Protein AF-A0AAD1YRF1-F1 (afdb_monomer)

Organism: NCBI:txid56036

Structure (mmCIF, N/CA/C/O backbone):
data_AF-A0AAD1YRF1-F1
#
_entry.id   AF-A0AAD1YRF1-F1
#
loop_
_atom_site.group_PDB
_atom_site.id
_atom_site.type_symbol
_atom_site.label_atom_id
_atom_site.label_alt_id
_atom_site.label_comp_id
_atom_site.label_asym_id
_atom_site.label_entity_id
_atom_site.label_seq_id
_atom_site.pdbx_PDB_ins_code
_atom_site.Cartn_x
_atom_site.Cartn_y
_atom_site.Cartn_z
_atom_site.occupancy
_atom_site.B_iso_or_equiv
_atom_site.auth_seq_id
_atom_site.auth_comp_id
_atom_site.auth_asym_id
_atom_site.auth_atom_id
_atom_site.pdbx_PDB_model_num
ATOM 1 N N . MET A 1 1 ? 17.193 27.572 24.859 1.00 41.47 1 MET A N 1
ATOM 2 C CA . MET A 1 1 ? 18.401 26.771 24.568 1.00 41.47 1 MET A CA 1
ATOM 3 C C . MET A 1 1 ? 19.151 27.474 23.463 1.00 41.47 1 MET A C 1
ATOM 5 O O . MET A 1 1 ? 18.482 27.899 22.531 1.00 41.47 1 MET A O 1
ATOM 9 N N . ASP A 1 2 ? 20.472 27.615 23.571 1.00 27.80 2 ASP A N 1
ATOM 10 C CA . ASP A 1 2 ? 21.280 28.217 22.507 1.00 27.80 2 ASP A CA 1
ATOM 11 C C . ASP A 1 2 ? 21.144 27.395 21.212 1.00 27.80 2 ASP A C 1
ATOM 13 O O . ASP A 1 2 ? 21.618 26.253 21.165 1.00 27.80 2 ASP A O 1
ATOM 17 N N . PRO A 1 3 ? 20.508 27.945 20.157 1.00 39.34 3 PRO A N 1
ATOM 18 C CA . PRO A 1 3 ? 20.269 27.246 18.889 1.00 39.34 3 PRO A CA 1
ATOM 19 C C . PRO A 1 3 ? 21.557 26.945 18.107 1.00 39.34 3 PRO A C 1
ATOM 21 O O . PRO A 1 3 ? 21.515 26.336 17.047 1.00 39.34 3 PRO A O 1
ATOM 24 N N . SER A 1 4 ? 22.711 27.403 18.595 1.00 39.03 4 SER A N 1
ATOM 25 C CA . SER A 1 4 ? 23.999 27.311 17.909 1.00 39.03 4 SER A CA 1
ATOM 26 C C . SER A 1 4 ? 24.693 25.956 18.075 1.00 39.03 4 SER A C 1
ATOM 28 O O . SER A 1 4 ? 25.555 25.620 17.266 1.00 39.03 4 SER A O 1
ATOM 30 N N . SER A 1 5 ? 24.323 25.156 19.086 1.00 44.59 5 SER A N 1
ATOM 31 C CA . SER A 1 5 ? 24.995 23.876 19.376 1.00 44.59 5 SER A CA 1
ATOM 32 C C . SER A 1 5 ? 24.431 22.670 18.614 1.00 44.59 5 SER A C 1
ATOM 34 O O . SER A 1 5 ? 25.155 21.694 18.438 1.00 44.59 5 SER A O 1
ATOM 36 N N . THR A 1 6 ? 23.193 22.732 18.107 1.00 53.62 6 THR A N 1
ATOM 37 C CA . THR A 1 6 ? 22.538 21.651 17.336 1.00 53.62 6 THR A CA 1
ATOM 38 C C . THR A 1 6 ? 22.874 21.670 15.845 1.00 53.62 6 THR A C 1
ATOM 40 O O . THR A 1 6 ? 22.499 20.757 15.117 1.00 53.62 6 THR A O 1
ATOM 43 N N . ASN A 1 7 ? 23.640 22.662 15.386 1.00 61.41 7 ASN A N 1
ATOM 44 C CA . ASN A 1 7 ? 24.005 22.826 13.975 1.00 61.41 7 ASN A CA 1
ATOM 45 C C . ASN A 1 7 ? 25.086 21.840 13.498 1.00 61.41 7 ASN A C 1
ATOM 47 O O . ASN A 1 7 ? 25.457 21.852 12.327 1.00 61.41 7 ASN A O 1
ATOM 51 N N . SER A 1 8 ? 25.601 20.994 14.393 1.00 77.12 8 SER A N 1
ATOM 52 C CA . SER A 1 8 ? 26.589 19.960 14.087 1.00 77.12 8 SER A CA 1
ATOM 53 C C . SER A 1 8 ? 26.029 18.569 14.372 1.00 77.12 8 SER A C 1
ATOM 55 O O . SER A 1 8 ? 25.220 18.385 15.282 1.00 77.12 8 SER A O 1
ATOM 57 N N . VAL A 1 9 ? 26.518 17.567 13.640 1.00 80.25 9 VAL A N 1
ATOM 58 C CA . VAL A 1 9 ? 26.172 16.150 13.846 1.00 80.25 9 VAL A CA 1
ATOM 59 C C . VAL A 1 9 ? 26.407 15.711 15.302 1.00 80.25 9 VAL A C 1
ATOM 61 O O . VAL A 1 9 ? 25.550 15.071 15.906 1.00 80.25 9 VAL A O 1
ATOM 64 N N . THR A 1 10 ? 27.518 16.127 15.917 1.00 80.44 10 THR A N 1
ATOM 65 C CA . THR A 1 10 ? 27.818 15.857 17.336 1.00 80.44 10 THR A CA 1
ATOM 66 C C . THR A 1 10 ? 26.820 16.529 18.283 1.00 80.44 10 THR A C 1
ATOM 68 O O . THR A 1 10 ? 26.402 15.939 19.279 1.00 80.44 10 THR A O 1
ATOM 71 N N . GLY A 1 11 ? 26.408 17.757 17.963 1.00 82.44 11 GLY A N 1
ATOM 72 C CA . GLY A 1 11 ? 25.365 18.477 18.686 1.00 82.44 11 GLY A CA 1
ATOM 73 C C . GLY A 1 11 ? 24.018 17.763 18.657 1.00 82.44 11 GLY A C 1
ATOM 74 O O . GLY A 1 11 ? 23.348 17.671 19.685 1.00 82.44 11 GLY A O 1
ATOM 75 N N . PHE A 1 12 ? 23.664 17.197 17.504 1.00 85.38 12 PHE A N 1
ATOM 76 C CA . PHE A 1 12 ? 22.445 16.417 17.338 1.00 85.38 12 PHE A CA 1
ATOM 77 C C . PHE A 1 12 ? 22.458 15.127 18.171 1.00 85.38 12 PHE A C 1
ATOM 79 O O . PHE A 1 12 ? 21.488 14.847 18.869 1.00 85.38 12 PHE A O 1
ATOM 86 N N . TYR A 1 13 ? 23.568 14.378 18.198 1.00 84.31 13 TYR A N 1
ATOM 87 C CA . TYR A 1 13 ? 23.673 13.201 19.074 1.00 84.31 13 TYR A CA 1
ATOM 88 C C . TYR A 1 13 ? 23.524 13.562 20.556 1.00 84.31 13 TYR A C 1
ATOM 90 O O . TYR A 1 13 ? 22.795 12.888 21.278 1.00 84.31 13 TYR A O 1
ATOM 98 N N . ASN A 1 14 ? 24.141 14.658 21.009 1.00 85.94 14 ASN A N 1
ATOM 99 C CA . ASN A 1 14 ? 23.973 15.134 22.386 1.00 85.94 14 ASN A CA 1
ATOM 100 C C . ASN A 1 14 ? 22.525 15.546 22.690 1.00 85.94 14 ASN A C 1
ATOM 102 O O . ASN A 1 14 ? 22.053 15.361 23.813 1.00 85.94 14 ASN A O 1
ATOM 106 N N . PHE A 1 15 ? 21.824 16.111 21.706 1.00 87.69 15 PHE A N 1
ATOM 107 C CA . PHE A 1 15 ? 20.409 16.441 21.816 1.00 87.69 15 PHE A CA 1
ATOM 108 C C . PHE A 1 15 ? 19.539 15.182 21.965 1.00 87.69 15 PHE A C 1
ATOM 110 O O . PHE A 1 15 ? 18.705 15.142 22.871 1.00 87.69 15 PHE A O 1
ATOM 117 N N . LEU A 1 16 ? 19.799 14.131 21.175 1.00 86.88 16 LEU A N 1
ATOM 118 C CA . LEU A 1 16 ? 19.142 12.829 21.342 1.00 86.88 16 LEU A CA 1
ATOM 119 C C . LEU A 1 16 ? 19.385 12.246 22.741 1.00 86.88 16 LEU A C 1
ATOM 121 O O . LEU A 1 16 ? 18.430 11.858 23.412 1.00 86.88 16 LEU A O 1
ATOM 125 N N . THR A 1 17 ? 20.639 12.236 23.213 1.00 87.25 17 THR A N 1
ATOM 126 C CA . THR A 1 17 ? 20.993 11.726 24.550 1.00 87.25 17 THR A CA 1
ATOM 127 C C . THR A 1 17 ? 20.213 12.439 25.649 1.00 87.25 17 THR A C 1
ATOM 129 O O . THR A 1 17 ? 19.569 11.783 26.464 1.00 87.25 17 THR A O 1
ATOM 132 N N . ARG A 1 18 ? 20.218 13.781 25.649 1.00 88.81 18 ARG A N 1
ATOM 133 C CA . ARG A 1 18 ? 19.513 14.582 26.663 1.00 88.81 18 ARG A CA 1
ATOM 134 C C . ARG A 1 18 ? 18.013 14.333 26.642 1.00 88.81 18 ARG A C 1
ATOM 136 O O . ARG A 1 18 ? 17.409 14.192 27.696 1.00 88.81 18 ARG A O 1
ATOM 143 N N . GLY A 1 19 ? 17.426 14.251 25.450 1.00 88.31 19 GLY A N 1
ATOM 144 C CA . GLY A 1 19 ? 16.005 13.970 25.299 1.00 88.31 19 GLY A CA 1
ATOM 145 C C . GLY A 1 19 ? 15.598 12.624 25.905 1.00 88.31 19 GLY A C 1
ATOM 146 O O . GLY A 1 19 ? 14.580 12.534 26.589 1.00 88.31 19 GLY A O 1
ATOM 147 N N . ILE A 1 20 ? 16.424 11.593 25.709 1.00 88.38 20 ILE A N 1
ATOM 148 C CA . ILE A 1 20 ? 16.196 10.263 26.286 1.00 88.38 20 ILE A CA 1
ATOM 149 C C . ILE A 1 20 ? 16.431 10.256 27.799 1.00 88.38 20 ILE A C 1
ATOM 151 O O . ILE A 1 20 ? 15.615 9.691 28.524 1.00 88.38 20 ILE A O 1
ATOM 155 N N . ASP A 1 21 ? 17.488 10.905 28.292 1.00 87.88 21 ASP A N 1
ATOM 156 C CA . ASP A 1 21 ? 17.754 11.017 29.734 1.00 87.88 21 ASP A CA 1
ATOM 157 C C . ASP A 1 21 ? 16.625 11.772 30.468 1.00 87.88 21 ASP A C 1
ATOM 159 O O . ASP A 1 21 ? 16.236 11.403 31.580 1.00 87.88 21 ASP A O 1
ATOM 163 N N . ASP A 1 22 ? 16.059 12.813 29.848 1.00 88.44 22 ASP A N 1
ATOM 164 C CA . ASP A 1 22 ? 14.906 13.545 30.382 1.00 88.44 22 ASP A CA 1
ATOM 165 C C . ASP A 1 22 ? 13.653 12.659 30.429 1.00 88.44 22 ASP A C 1
ATOM 167 O O . ASP A 1 22 ? 12.905 12.689 31.410 1.00 88.44 22 ASP A O 1
ATOM 171 N N . LEU A 1 23 ? 13.432 11.837 29.399 1.00 88.75 23 LEU A N 1
ATOM 172 C CA . LEU A 1 23 ? 12.333 10.873 29.369 1.00 88.75 23 LEU A CA 1
ATOM 173 C C . LEU A 1 23 ? 12.507 9.779 30.437 1.00 88.75 23 LEU A C 1
ATOM 175 O O . LEU A 1 23 ? 11.538 9.433 31.110 1.00 88.75 23 LEU A O 1
ATOM 179 N N . GLU A 1 24 ? 13.732 9.287 30.653 1.00 84.56 24 GLU A N 1
ATOM 180 C CA . GLU A 1 24 ? 14.069 8.351 31.737 1.00 84.56 24 GLU A CA 1
ATOM 181 C C . GLU A 1 24 ? 13.795 8.971 33.118 1.00 84.56 24 GLU A C 1
ATOM 183 O O . GLU A 1 24 ? 13.245 8.315 34.002 1.00 84.56 24 GLU A O 1
ATOM 188 N N . ARG A 1 25 ? 14.113 10.256 33.319 1.00 86.25 25 ARG A N 1
ATOM 189 C CA . ARG A 1 25 ? 13.818 10.951 34.583 1.00 86.25 25 ARG A CA 1
ATOM 190 C C . ARG A 1 25 ? 12.317 11.069 34.839 1.00 86.25 25 ARG A C 1
ATOM 192 O O . ARG A 1 25 ? 11.877 10.884 35.969 1.00 86.25 25 ARG A O 1
ATOM 199 N N . ILE A 1 26 ? 11.541 11.356 33.797 1.00 84.81 26 ILE A N 1
ATOM 200 C CA . ILE A 1 26 ? 10.078 11.467 33.882 1.00 84.81 26 ILE A CA 1
ATOM 201 C C . ILE A 1 26 ? 9.438 10.097 34.123 1.00 84.81 26 ILE A C 1
ATOM 203 O O . ILE A 1 26 ? 8.457 9.997 34.856 1.00 84.81 26 ILE A O 1
ATOM 207 N N . PHE A 1 27 ? 10.019 9.035 33.563 1.00 82.12 27 PHE A N 1
ATOM 208 C CA . PHE A 1 27 ? 9.627 7.661 33.865 1.00 82.12 27 PHE A CA 1
ATOM 209 C C . PHE A 1 27 ? 9.783 7.333 35.356 1.00 82.12 27 PHE A C 1
ATOM 211 O O . PHE A 1 27 ? 8.936 6.657 35.921 1.00 82.12 27 PHE A O 1
ATOM 218 N N . LEU A 1 28 ? 10.834 7.841 36.010 1.00 78.94 28 LEU A N 1
ATOM 219 C CA . LEU A 1 28 ? 11.062 7.637 37.445 1.00 78.94 28 LEU A CA 1
ATOM 220 C C . LEU A 1 28 ? 10.126 8.458 38.341 1.00 78.94 28 LEU A C 1
ATOM 222 O O . LEU A 1 28 ? 9.893 8.074 39.484 1.00 78.94 28 LEU A O 1
ATOM 226 N N . SER A 1 29 ? 9.633 9.601 37.859 1.00 81.25 29 SER A N 1
ATOM 227 C CA . SER A 1 29 ? 8.776 10.492 38.648 1.00 81.25 29 SER A CA 1
ATOM 228 C C . SER A 1 29 ? 7.281 10.201 38.508 1.00 81.25 29 SER A C 1
ATOM 230 O O . SER A 1 29 ? 6.501 10.695 39.317 1.00 81.25 29 SER A O 1
ATOM 232 N N . ASN A 1 30 ? 6.877 9.445 37.484 1.00 82.44 30 ASN A N 1
ATOM 233 C CA . ASN A 1 30 ? 5.479 9.206 37.136 1.00 82.44 30 ASN A CA 1
ATOM 234 C C . ASN A 1 30 ? 5.134 7.713 37.157 1.00 82.44 30 ASN A C 1
ATOM 236 O O . ASN A 1 30 ? 6.002 6.851 37.070 1.00 82.44 30 ASN A O 1
ATOM 240 N N . ASN A 1 31 ? 3.836 7.403 37.203 1.00 84.38 31 ASN A N 1
ATOM 241 C CA . ASN A 1 31 ? 3.366 6.026 37.070 1.00 84.38 31 ASN A CA 1
ATOM 242 C C . ASN A 1 31 ? 3.738 5.439 35.699 1.00 84.38 31 ASN A C 1
ATOM 244 O O . ASN A 1 31 ? 3.669 6.125 34.673 1.00 84.38 31 ASN A O 1
ATOM 248 N N . PHE A 1 32 ? 4.087 4.150 35.687 1.00 84.19 32 PHE A N 1
ATOM 249 C CA . PHE A 1 32 ? 4.458 3.416 34.478 1.00 84.19 32 PHE A CA 1
ATOM 250 C C . PHE A 1 32 ? 3.389 3.544 33.380 1.00 84.19 32 PHE A C 1
ATOM 252 O O . PHE A 1 32 ? 2.238 3.157 33.592 1.00 84.19 32 PHE A O 1
ATOM 259 N N . MET A 1 33 ? 3.787 4.039 32.200 1.00 86.31 33 MET A N 1
ATOM 260 C CA . MET A 1 33 ? 2.916 4.262 31.032 1.00 86.31 33 MET A CA 1
ATOM 261 C C . MET A 1 33 ? 1.714 5.185 31.312 1.00 86.31 33 MET A C 1
ATOM 263 O O . MET A 1 33 ? 0.617 4.948 30.807 1.00 86.31 33 MET A O 1
ATOM 267 N N . SER A 1 34 ? 1.903 6.229 32.124 1.00 91.12 34 SER A N 1
ATOM 268 C CA . SER A 1 34 ? 0.894 7.281 32.305 1.00 91.12 34 SER A CA 1
ATOM 269 C C . SER A 1 34 ? 0.701 8.134 31.051 1.00 91.12 34 SER A C 1
ATOM 271 O O . SER A 1 34 ? 1.613 8.280 30.231 1.00 91.12 34 SER A O 1
ATOM 273 N N . ILE A 1 35 ? -0.462 8.778 30.935 1.00 91.38 35 ILE A N 1
ATOM 274 C CA . ILE A 1 35 ? -0.762 9.742 29.864 1.00 91.38 35 ILE A CA 1
ATOM 275 C C . ILE A 1 35 ? 0.320 10.825 29.789 1.00 91.38 35 ILE A C 1
ATOM 277 O O . ILE A 1 35 ? 0.782 11.157 28.700 1.00 91.38 35 ILE A O 1
ATOM 281 N N . GLN A 1 36 ? 0.778 11.337 30.935 1.00 91.00 36 GLN A N 1
ATOM 282 C CA . GLN A 1 36 ? 1.823 12.363 30.990 1.00 91.00 36 GLN A CA 1
ATOM 283 C C . GLN A 1 36 ? 3.155 11.861 30.412 1.00 91.00 36 GLN A C 1
ATOM 285 O O . GLN A 1 36 ? 3.844 12.593 29.698 1.00 91.00 36 GLN A O 1
ATOM 290 N N . PHE A 1 37 ? 3.524 10.61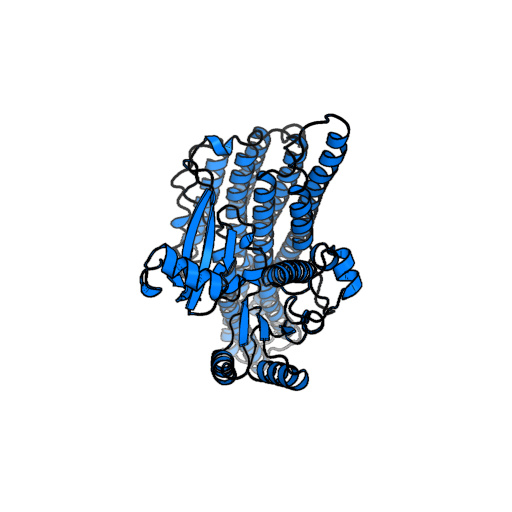3 30.709 1.00 91.75 37 PHE A N 1
ATOM 291 C CA . PHE A 1 37 ? 4.728 9.997 30.160 1.00 91.75 37 PHE A CA 1
ATOM 292 C C . PHE A 1 37 ? 4.615 9.794 28.642 1.00 91.75 37 PHE A C 1
ATOM 294 O O . PHE A 1 37 ? 5.540 10.146 27.910 1.00 91.75 37 PHE A O 1
ATOM 301 N N . LEU A 1 38 ? 3.474 9.297 28.154 1.00 93.12 38 LEU A N 1
ATOM 302 C CA . LEU A 1 38 ? 3.245 9.072 26.722 1.00 93.12 38 LEU A CA 1
ATOM 303 C C . LEU A 1 38 ? 3.173 10.382 25.924 1.00 93.12 38 LEU A C 1
ATOM 305 O O . LEU A 1 38 ? 3.770 10.471 24.855 1.00 93.12 38 LEU A O 1
ATOM 309 N N . GLN A 1 39 ? 2.544 11.429 26.463 1.00 93.44 39 GLN A N 1
ATOM 310 C CA . GLN A 1 39 ? 2.554 12.771 25.864 1.00 93.44 39 GLN A CA 1
ATOM 311 C C . GLN A 1 39 ? 3.975 13.327 25.753 1.00 93.44 39 GLN A C 1
ATOM 313 O O . GLN A 1 39 ? 4.348 13.920 24.741 1.00 93.44 39 GLN A O 1
ATOM 318 N N . ARG A 1 40 ? 4.811 13.118 26.779 1.00 93.06 40 ARG A N 1
ATOM 319 C CA . ARG A 1 40 ? 6.213 13.539 26.716 1.00 93.06 40 ARG A CA 1
ATOM 320 C C . ARG A 1 40 ? 7.005 12.737 25.688 1.00 93.06 40 ARG A C 1
ATOM 322 O O . ARG A 1 40 ? 7.837 13.319 25.000 1.00 93.06 40 ARG A O 1
ATOM 329 N N . ASN A 1 41 ? 6.750 11.435 25.590 1.00 92.94 41 ASN A N 1
ATOM 330 C CA . ASN A 1 41 ? 7.361 10.563 24.592 1.00 92.94 41 ASN A CA 1
ATOM 331 C C . ASN A 1 41 ? 7.034 11.038 23.164 1.00 92.94 41 ASN A C 1
ATOM 333 O O . ASN A 1 41 ? 7.946 11.218 22.359 1.00 92.94 41 ASN A O 1
ATOM 337 N N . LEU A 1 42 ? 5.763 11.345 22.887 1.00 93.19 42 LEU A N 1
ATOM 338 C CA . LEU A 1 42 ? 5.326 11.865 21.592 1.00 93.19 42 LEU A CA 1
ATOM 339 C C . LEU A 1 42 ? 5.906 13.257 21.299 1.00 93.19 42 LEU A C 1
ATOM 341 O O . LEU A 1 42 ? 6.457 13.479 20.227 1.00 93.19 42 LEU A O 1
ATOM 345 N N . SER A 1 43 ? 5.898 14.164 22.280 1.00 93.56 43 SER A N 1
ATOM 346 C CA . SER A 1 43 ? 6.547 15.477 22.154 1.00 93.56 43 SER A CA 1
ATOM 347 C C . SER A 1 43 ? 8.044 15.363 21.841 1.00 93.56 43 SER A C 1
ATOM 349 O O . SER A 1 43 ? 8.591 16.180 21.097 1.00 93.56 43 SER A O 1
ATOM 351 N N . LEU A 1 44 ? 8.715 14.343 22.383 1.00 93.00 44 LEU A N 1
ATOM 352 C CA . LEU A 1 44 ? 10.118 14.079 22.093 1.00 93.00 44 LEU A CA 1
ATOM 353 C C . LEU A 1 44 ? 10.316 13.587 20.652 1.00 93.00 44 LEU A C 1
ATOM 355 O O . LEU A 1 44 ? 11.232 14.059 19.981 1.00 93.00 44 LEU A O 1
ATOM 359 N N . LEU A 1 45 ? 9.437 12.706 20.166 1.00 92.56 45 LEU A N 1
ATOM 360 C CA . LEU A 1 45 ? 9.427 12.230 18.780 1.00 92.56 45 LEU A CA 1
ATOM 361 C C . LEU A 1 45 ? 9.279 13.399 17.787 1.00 92.56 45 LEU A C 1
ATOM 363 O O . LEU A 1 45 ? 10.105 13.542 16.882 1.00 92.56 45 LEU A O 1
ATOM 367 N N . SER A 1 46 ? 8.302 14.282 18.018 1.00 92.12 46 SER A N 1
ATOM 368 C CA . SER A 1 46 ? 8.103 15.539 17.280 1.00 92.12 46 SER A CA 1
ATOM 369 C C . SER A 1 46 ? 9.348 16.426 17.305 1.00 92.12 46 SER A C 1
ATOM 371 O O . SER A 1 46 ? 9.857 16.869 16.274 1.00 92.12 46 SER A O 1
ATOM 373 N N . SER A 1 47 ? 9.920 16.637 18.494 1.00 92.56 47 SER A N 1
ATOM 374 C CA . SER A 1 47 ? 11.107 17.477 18.667 1.00 92.56 47 SER A CA 1
ATOM 375 C C . SER A 1 47 ? 12.327 16.941 17.909 1.00 92.56 47 SER A C 1
ATOM 377 O O . SER A 1 47 ? 13.045 17.709 17.262 1.00 92.56 47 SER A O 1
ATOM 379 N N . PHE A 1 48 ? 12.543 15.625 17.941 1.00 91.25 48 PHE A N 1
ATOM 380 C CA . PHE A 1 48 ? 13.615 14.959 17.207 1.00 91.25 48 PHE A CA 1
ATOM 381 C C . PHE A 1 48 ? 13.418 15.056 15.693 1.00 91.25 48 PHE A C 1
ATOM 383 O O . PHE A 1 48 ? 14.374 15.367 14.979 1.00 91.25 48 PHE A O 1
ATOM 390 N N . HIS A 1 49 ? 12.191 14.864 15.200 1.00 91.00 49 HIS A N 1
ATOM 391 C CA . HIS A 1 49 ? 11.877 15.030 13.781 1.00 91.00 49 HIS A CA 1
ATOM 392 C C . HIS A 1 49 ? 12.124 16.468 13.304 1.00 91.00 49 HIS A C 1
ATOM 394 O O . HIS A 1 49 ? 12.835 16.688 12.321 1.00 91.00 49 HIS A O 1
ATOM 400 N N . ASN A 1 50 ? 11.623 17.459 14.042 1.00 89.56 50 ASN A N 1
ATOM 401 C CA . ASN A 1 50 ? 11.829 18.870 13.726 1.00 89.56 50 ASN A CA 1
ATOM 402 C C . ASN A 1 50 ? 13.318 19.239 13.693 1.00 89.56 50 ASN A C 1
ATOM 404 O O . ASN A 1 50 ? 13.788 19.835 12.723 1.00 89.56 50 ASN A O 1
ATOM 408 N N . GLN A 1 51 ? 14.096 18.842 14.704 1.00 88.81 51 GLN A N 1
ATOM 409 C CA . GLN A 1 51 ? 15.535 19.122 14.725 1.00 88.81 51 GLN A CA 1
ATOM 410 C C . GLN A 1 51 ? 16.297 18.401 13.609 1.00 88.81 51 GLN A C 1
ATOM 412 O O . GLN A 1 51 ? 17.273 18.946 13.097 1.00 88.81 51 GLN A O 1
ATOM 417 N N . LEU A 1 52 ? 15.846 17.218 13.179 1.00 88.31 52 LEU A N 1
ATOM 418 C CA . LEU A 1 52 ? 16.435 16.528 12.033 1.00 88.31 52 LEU A CA 1
ATOM 419 C C . LEU A 1 52 ? 16.263 17.352 10.749 1.00 88.31 52 LEU A C 1
ATOM 421 O O . LEU A 1 52 ? 17.225 17.524 10.002 1.00 88.31 52 LEU A O 1
ATOM 425 N N . THR A 1 53 ? 15.071 17.913 10.516 1.00 85.88 53 THR A N 1
ATOM 426 C CA . THR A 1 53 ? 14.822 18.763 9.337 1.00 85.88 53 THR A CA 1
ATOM 427 C C . THR A 1 53 ? 15.656 20.050 9.358 1.00 85.88 53 THR A C 1
ATOM 429 O O . THR A 1 53 ? 16.180 20.457 8.320 1.00 85.88 53 THR A O 1
ATOM 432 N N . LEU A 1 54 ? 15.866 20.648 10.538 1.00 85.25 54 LEU A N 1
ATOM 433 C CA . LEU A 1 54 ? 16.747 21.810 10.716 1.00 85.25 54 LEU A CA 1
ATOM 434 C C . LEU A 1 54 ? 18.224 21.459 10.483 1.00 85.25 54 LEU A C 1
ATOM 436 O O . LEU A 1 54 ? 18.952 22.221 9.847 1.00 85.25 54 LEU A O 1
ATOM 440 N N . LEU A 1 55 ? 18.677 20.289 10.943 1.00 84.88 55 LEU A N 1
ATOM 441 C CA . LEU A 1 55 ? 20.051 19.833 10.728 1.00 84.88 55 LEU A CA 1
ATOM 442 C C . LEU A 1 55 ? 20.368 19.684 9.231 1.00 84.88 55 LEU A C 1
ATOM 444 O O . LEU A 1 55 ? 21.446 20.084 8.790 1.00 84.88 55 LEU A O 1
ATOM 448 N N . VAL A 1 56 ? 19.426 19.167 8.435 1.00 83.12 56 VAL A N 1
ATOM 449 C CA . VAL A 1 56 ? 19.591 19.032 6.976 1.00 83.12 56 VAL A CA 1
ATOM 450 C C . VAL A 1 56 ? 19.829 20.385 6.301 1.00 83.12 56 VAL A C 1
ATOM 452 O O . VAL A 1 56 ? 20.683 20.488 5.416 1.00 83.12 56 VAL A O 1
ATOM 455 N N . GLN A 1 57 ? 19.127 21.436 6.735 1.00 78.50 57 GLN A N 1
ATOM 456 C CA . GLN A 1 57 ? 19.305 22.792 6.201 1.00 78.50 57 GLN A CA 1
ATOM 457 C C . GLN A 1 57 ? 20.738 23.303 6.419 1.00 78.50 57 GLN A C 1
ATOM 459 O O . GLN A 1 57 ? 21.344 23.885 5.511 1.00 78.50 57 GLN A O 1
ATOM 464 N N . ASN A 1 58 ? 21.300 23.010 7.593 1.00 78.38 58 ASN A N 1
ATOM 465 C CA . ASN A 1 58 ? 22.622 23.468 8.017 1.00 78.38 58 ASN A CA 1
ATOM 466 C C . ASN A 1 58 ? 23.780 22.668 7.403 1.00 78.38 58 ASN A C 1
ATOM 468 O O . ASN A 1 58 ? 24.824 23.241 7.108 1.00 78.38 58 ASN A O 1
ATOM 472 N N . LEU A 1 59 ? 23.610 21.360 7.173 1.00 76.56 59 LEU A N 1
ATOM 473 C CA . LEU A 1 59 ? 24.671 20.495 6.630 1.00 76.56 59 LEU A CA 1
ATOM 474 C C . LEU A 1 59 ? 24.893 20.645 5.116 1.00 76.56 59 LEU A C 1
ATOM 476 O O . LEU A 1 59 ? 25.821 20.041 4.576 1.00 76.56 59 LEU A O 1
ATOM 480 N N . HIS A 1 60 ? 24.054 21.438 4.437 1.00 69.31 60 HIS A N 1
ATOM 481 C CA . HIS A 1 60 ? 24.138 21.730 3.003 1.00 69.31 60 HIS A CA 1
ATOM 482 C C . HIS A 1 60 ? 24.292 20.478 2.122 1.00 69.31 60 HIS A C 1
ATOM 484 O O . HIS A 1 60 ? 25.068 20.483 1.168 1.00 69.31 60 HIS A O 1
ATOM 490 N N . LEU A 1 61 ? 23.517 19.435 2.417 1.00 75.94 61 LEU A N 1
ATOM 491 C CA . LEU A 1 61 ? 23.598 18.139 1.744 1.0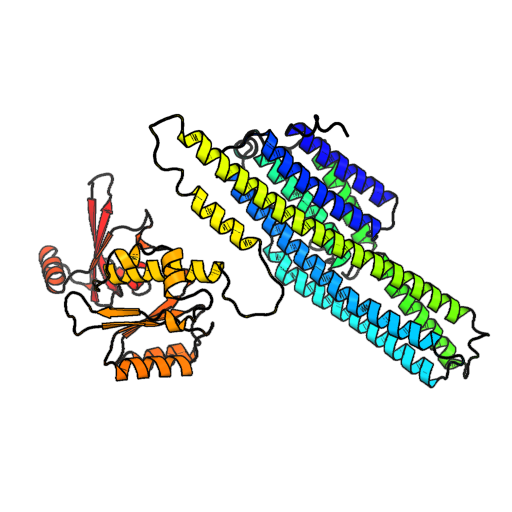0 75.94 61 LEU A CA 1
ATOM 492 C C . LEU A 1 61 ? 23.379 18.228 0.213 1.00 75.94 61 LEU A C 1
ATOM 494 O O . LEU A 1 61 ? 22.684 19.137 -0.264 1.00 75.94 61 LEU A O 1
ATOM 498 N N . PRO A 1 62 ? 23.969 17.298 -0.564 1.00 67.56 62 PRO A N 1
ATOM 499 C CA . PRO A 1 62 ? 23.775 17.217 -2.011 1.00 67.56 62 PRO A CA 1
ATOM 500 C C . PRO A 1 62 ? 22.320 16.884 -2.369 1.00 67.56 62 PRO A C 1
ATOM 502 O O . PRO A 1 62 ? 21.640 16.135 -1.664 1.00 67.56 62 PRO A O 1
ATOM 505 N N . VAL A 1 63 ? 21.845 17.468 -3.470 1.00 67.56 63 VAL A N 1
ATOM 506 C CA . VAL A 1 63 ? 20.449 17.395 -3.924 1.00 67.56 63 VAL A CA 1
ATOM 507 C C . VAL A 1 63 ? 20.129 16.020 -4.510 1.00 67.56 63 VAL A C 1
ATOM 509 O O . VAL A 1 63 ? 20.851 15.542 -5.380 1.00 67.56 63 VAL A O 1
ATOM 512 N N . GLY A 1 64 ? 19.016 15.415 -4.075 1.00 60.72 64 GLY A N 1
ATOM 513 C CA . GLY A 1 64 ? 18.441 14.234 -4.731 1.00 60.72 64 GLY A CA 1
ATOM 514 C C . GLY A 1 64 ? 19.242 12.937 -4.582 1.00 60.72 64 GLY A C 1
ATOM 515 O O . GLY A 1 64 ? 19.111 12.035 -5.407 1.00 60.72 64 GLY A O 1
ATOM 516 N N . GLU A 1 65 ? 20.087 12.838 -3.556 1.00 70.75 65 GLU A N 1
ATOM 517 C CA . GLU A 1 65 ? 20.864 11.630 -3.274 1.00 70.75 65 GLU A CA 1
ATOM 518 C C . GLU A 1 65 ? 20.148 10.680 -2.297 1.00 70.75 65 GLU A C 1
ATOM 520 O O . GLU A 1 65 ? 19.141 11.026 -1.682 1.00 70.75 65 GLU A O 1
ATOM 525 N N . LYS A 1 66 ? 20.706 9.473 -2.114 1.00 73.19 66 LYS A N 1
ATOM 526 C CA . LYS A 1 66 ? 20.117 8.354 -1.345 1.00 73.19 66 LYS A CA 1
ATOM 527 C C . LYS A 1 66 ? 19.656 8.701 0.078 1.00 73.19 66 LYS A C 1
ATOM 529 O O . LYS A 1 66 ? 18.819 7.997 0.625 1.00 73.19 66 LYS A O 1
ATOM 534 N N . TRP A 1 67 ? 20.206 9.749 0.695 1.00 80.69 67 TRP A N 1
ATOM 535 C CA . TRP A 1 67 ? 19.793 10.178 2.033 1.00 80.69 67 TRP A CA 1
ATOM 536 C C . TRP A 1 67 ? 18.356 10.721 2.062 1.00 80.69 67 TRP A C 1
ATOM 538 O O . TRP A 1 67 ? 17.681 10.574 3.079 1.00 80.69 67 TRP A O 1
ATOM 548 N N . LEU A 1 68 ? 17.885 11.340 0.971 1.00 83.25 68 LEU A N 1
ATOM 549 C CA . LEU A 1 68 ? 16.525 11.872 0.884 1.00 83.25 68 LEU A CA 1
ATOM 550 C C . LEU A 1 68 ? 15.518 10.724 0.819 1.00 83.25 68 LEU A C 1
ATOM 552 O O . LEU A 1 68 ? 14.527 10.752 1.541 1.00 83.25 68 LEU A O 1
ATOM 556 N N . ASP A 1 69 ? 15.816 9.696 0.022 1.00 79.25 69 ASP A N 1
ATOM 557 C CA . ASP A 1 69 ? 15.005 8.479 -0.053 1.00 79.25 69 ASP A CA 1
ATOM 558 C C . ASP A 1 69 ? 14.934 7.793 1.326 1.00 79.25 69 ASP A C 1
ATOM 560 O O . ASP A 1 69 ? 13.845 7.492 1.809 1.00 79.25 69 ASP A O 1
ATOM 564 N N . GLU A 1 70 ? 16.075 7.654 2.020 1.00 81.81 70 GLU A N 1
ATOM 565 C CA . GLU A 1 70 ? 16.138 7.089 3.380 1.00 81.81 70 GLU A CA 1
ATOM 566 C C . GLU A 1 70 ? 15.300 7.901 4.394 1.00 81.81 70 GLU A C 1
ATOM 568 O O . GLU A 1 70 ? 14.580 7.317 5.207 1.00 81.81 70 GLU A O 1
ATOM 573 N N . TYR A 1 71 ? 15.335 9.240 4.343 1.00 86.38 71 TYR A N 1
ATOM 574 C CA . TYR A 1 71 ? 14.483 10.091 5.189 1.00 86.38 71 TYR A CA 1
ATOM 575 C C . TYR A 1 71 ? 12.994 9.931 4.861 1.00 86.38 71 TYR A C 1
ATOM 577 O O . TYR A 1 71 ? 12.137 9.912 5.752 1.00 86.38 71 TYR A O 1
ATOM 585 N N . MET A 1 72 ? 12.655 9.854 3.579 1.00 86.31 72 MET A N 1
ATOM 586 C CA . MET A 1 72 ? 11.266 9.782 3.158 1.00 86.31 72 MET A CA 1
ATOM 587 C C . MET A 1 72 ? 10.632 8.418 3.463 1.00 86.31 72 MET A C 1
ATOM 589 O O . MET A 1 72 ? 9.461 8.351 3.853 1.00 86.31 72 MET A O 1
ATOM 593 N N . ASP A 1 73 ? 11.406 7.339 3.363 1.00 82.25 73 ASP A N 1
ATOM 594 C CA . ASP A 1 73 ? 10.998 6.011 3.819 1.00 82.25 73 ASP A CA 1
ATOM 595 C C . ASP A 1 73 ? 10.801 5.993 5.341 1.00 82.25 73 ASP A C 1
ATOM 597 O O . ASP A 1 73 ? 9.755 5.553 5.824 1.00 82.25 73 ASP A O 1
ATOM 601 N N . GLU A 1 74 ? 11.737 6.564 6.107 1.00 84.19 74 GLU A N 1
ATOM 602 C CA . GLU A 1 74 ? 11.628 6.638 7.568 1.00 84.19 74 GLU A CA 1
ATOM 603 C C . GLU A 1 74 ? 10.423 7.474 8.021 1.00 84.19 74 GLU A C 1
ATOM 605 O O . GLU A 1 74 ? 9.648 7.045 8.873 1.00 84.19 74 GLU A O 1
ATOM 610 N N . SER A 1 75 ? 10.199 8.640 7.416 1.00 88.38 75 SER A N 1
ATOM 611 C CA . SER A 1 75 ? 9.013 9.456 7.705 1.00 88.38 75 SER A CA 1
ATOM 612 C C . SER A 1 75 ? 7.704 8.772 7.290 1.00 88.38 75 SER A C 1
ATOM 614 O O . SER A 1 75 ? 6.673 9.025 7.907 1.00 88.38 75 SER A O 1
ATOM 616 N N . SER A 1 76 ? 7.729 7.869 6.298 1.00 86.44 76 SER A N 1
ATOM 617 C CA . SER A 1 76 ? 6.543 7.082 5.910 1.00 86.44 76 SER A CA 1
ATOM 618 C C . SER A 1 76 ? 6.242 6.040 6.979 1.00 86.44 76 SER A C 1
ATOM 620 O O . SER A 1 76 ? 5.092 5.843 7.355 1.00 86.44 76 SER A O 1
ATOM 622 N N . ARG A 1 77 ? 7.287 5.411 7.522 1.00 86.00 77 ARG A N 1
ATOM 623 C CA . ARG A 1 77 ? 7.179 4.460 8.631 1.00 86.00 77 ARG A CA 1
ATOM 624 C C . ARG A 1 77 ? 6.641 5.121 9.905 1.00 86.00 77 ARG A C 1
ATOM 626 O O . ARG A 1 77 ? 5.786 4.535 10.571 1.00 86.00 77 ARG A O 1
ATOM 633 N N . LEU A 1 78 ? 7.110 6.334 10.222 1.00 88.69 78 LEU A N 1
ATOM 634 C CA . LEU A 1 78 ? 6.574 7.148 11.322 1.00 88.69 78 LEU A CA 1
ATOM 635 C C . LEU A 1 78 ? 5.073 7.401 11.126 1.00 88.69 78 LEU A C 1
ATOM 637 O O . LEU A 1 78 ? 4.285 7.110 12.023 1.00 88.69 78 LEU A O 1
ATOM 641 N N . TRP A 1 79 ? 4.687 7.859 9.932 1.00 87.62 79 TRP A N 1
ATOM 642 C CA . TRP A 1 79 ? 3.297 8.133 9.570 1.00 87.62 79 TRP A CA 1
ATOM 643 C C . TRP A 1 79 ? 2.386 6.911 9.754 1.00 87.62 79 TRP A C 1
ATOM 645 O O . TRP A 1 79 ? 1.396 6.980 10.480 1.00 87.62 79 TRP A O 1
ATOM 655 N N . GLU A 1 80 ? 2.744 5.770 9.156 1.00 85.94 80 GLU A N 1
ATOM 656 C CA . GLU A 1 80 ? 1.967 4.525 9.256 1.00 85.94 80 GLU A CA 1
ATOM 657 C C . GLU A 1 80 ? 1.817 4.049 10.709 1.00 85.94 80 GLU A C 1
ATOM 659 O O . GLU A 1 80 ? 0.745 3.605 11.122 1.00 85.94 80 GLU A O 1
ATOM 664 N N . THR A 1 81 ? 2.867 4.191 11.524 1.00 87.50 81 THR A N 1
ATOM 665 C CA . THR A 1 81 ? 2.803 3.807 12.942 1.00 87.50 81 THR A CA 1
ATOM 666 C C . THR A 1 81 ? 1.873 4.728 13.733 1.00 87.50 81 THR A C 1
ATOM 668 O O . THR A 1 81 ? 1.076 4.259 14.546 1.00 87.50 81 THR A O 1
ATOM 671 N N . CYS A 1 82 ? 1.916 6.035 13.473 1.00 89.44 82 CYS A N 1
ATOM 672 C CA . CYS A 1 82 ? 1.010 7.004 14.087 1.00 89.44 82 CYS A CA 1
ATOM 673 C C . CYS A 1 82 ? -0.457 6.765 13.696 1.00 89.44 82 CYS A C 1
ATOM 675 O O . CYS A 1 82 ? -1.336 6.912 14.544 1.00 89.44 82 CYS A O 1
ATOM 677 N N . LEU A 1 83 ? -0.741 6.308 12.470 1.00 88.94 83 LEU A N 1
ATOM 678 C CA . LEU A 1 83 ? -2.094 5.887 12.085 1.00 88.94 83 LEU A CA 1
ATOM 679 C C . LEU A 1 83 ? -2.599 4.710 12.932 1.00 88.94 83 LEU A C 1
ATOM 681 O O . LEU A 1 83 ? -3.755 4.709 13.360 1.00 88.94 83 LEU A O 1
ATOM 685 N N . VAL A 1 84 ? -1.736 3.732 13.228 1.00 90.12 84 VAL A N 1
ATOM 686 C CA . VAL A 1 84 ? -2.077 2.619 14.130 1.00 90.12 84 VAL A CA 1
ATOM 687 C C . VAL A 1 84 ? -2.355 3.123 15.549 1.00 90.12 84 VAL A C 1
ATOM 689 O O . VAL A 1 84 ? -3.336 2.696 16.159 1.00 90.12 84 VAL A O 1
ATOM 692 N N . LEU A 1 85 ? -1.560 4.075 16.055 1.00 91.44 85 LEU A N 1
ATOM 693 C CA . LEU A 1 85 ? -1.807 4.710 17.357 1.00 91.44 85 LEU A CA 1
ATOM 694 C C . LEU A 1 85 ? -3.175 5.405 17.402 1.00 91.44 85 LEU A C 1
ATOM 696 O O . LEU A 1 85 ? -3.929 5.186 18.349 1.00 91.44 85 LEU A O 1
ATOM 700 N N . LYS A 1 86 ? -3.537 6.179 16.367 1.00 91.62 86 LYS A N 1
ATOM 701 C CA . LYS A 1 86 ? -4.861 6.823 16.281 1.00 91.62 86 LYS A CA 1
ATOM 702 C C . LYS A 1 86 ? -5.999 5.810 16.242 1.00 91.62 86 LYS A C 1
ATOM 704 O O . LYS A 1 86 ? -7.017 6.018 16.894 1.00 91.62 86 LYS A O 1
ATOM 709 N N . SER A 1 87 ? -5.826 4.699 15.527 1.00 89.81 87 SER A N 1
ATOM 710 C CA . SER A 1 87 ? -6.818 3.620 15.517 1.00 89.81 87 SER A CA 1
ATOM 711 C C . SER A 1 87 ? -7.006 3.006 16.909 1.00 89.81 87 SER A C 1
ATOM 713 O O . SER A 1 87 ? -8.143 2.769 17.312 1.00 89.81 87 SER A O 1
ATOM 715 N N . GLY A 1 88 ? -5.922 2.792 17.664 1.00 87.88 88 GLY A N 1
ATOM 716 C CA . GLY A 1 88 ? -6.003 2.310 19.047 1.00 87.88 88 GLY A CA 1
ATOM 717 C C . GLY A 1 88 ? -6.697 3.303 19.983 1.00 87.88 88 GLY A C 1
ATOM 718 O O . GLY A 1 88 ? -7.545 2.907 20.781 1.00 87.88 88 GLY A O 1
ATOM 719 N N . ILE A 1 89 ? -6.404 4.602 19.836 1.00 90.44 89 ILE A N 1
ATOM 720 C CA . ILE A 1 89 ? -7.083 5.673 20.581 1.00 90.44 89 ILE A CA 1
ATOM 721 C C . ILE A 1 89 ? -8.580 5.706 20.252 1.00 90.44 89 ILE A C 1
ATOM 723 O O . ILE A 1 89 ? -9.390 5.736 21.174 1.00 90.44 89 ILE A O 1
ATOM 727 N N . SER A 1 90 ? -8.956 5.628 18.972 1.00 89.56 90 SER A N 1
ATOM 728 C CA . SER A 1 90 ? -10.363 5.602 18.548 1.00 89.56 90 SER A CA 1
ATOM 729 C C . SER A 1 90 ? -11.128 4.419 19.163 1.00 89.56 90 SER A C 1
ATOM 731 O O . SER A 1 90 ? -12.268 4.561 19.603 1.00 89.56 90 SER A O 1
ATOM 733 N N . GLY A 1 91 ? -10.477 3.259 19.293 1.00 85.44 91 GLY A N 1
ATOM 734 C CA . GLY A 1 91 ? -11.048 2.105 19.986 1.00 85.44 91 GLY A CA 1
ATOM 735 C C . GLY A 1 91 ? -11.335 2.355 21.476 1.00 85.44 91 GLY A C 1
ATOM 736 O O . GLY A 1 91 ? -12.359 1.900 21.992 1.00 85.44 91 GLY A O 1
ATOM 737 N N . LEU A 1 92 ? -10.490 3.136 22.163 1.00 86.69 92 LEU A N 1
ATOM 738 C CA . LEU A 1 92 ? -10.710 3.531 23.562 1.00 86.69 92 LEU A CA 1
ATOM 739 C C . LEU A 1 92 ? -11.933 4.450 23.728 1.00 86.69 92 LEU A C 1
ATOM 741 O O . LEU A 1 92 ? -12.574 4.405 24.782 1.00 86.69 92 LEU A O 1
ATOM 745 N N . GLU A 1 93 ? -12.303 5.228 22.703 1.00 83.69 93 GLU A N 1
ATOM 746 C CA . GLU A 1 93 ? -13.442 6.159 22.756 1.00 83.69 93 GLU A CA 1
ATOM 747 C C . GLU A 1 93 ? -14.772 5.458 22.991 1.00 83.69 93 GLU A C 1
ATOM 749 O O . GLU A 1 93 ? -15.605 5.924 23.776 1.00 83.69 93 GLU A O 1
ATOM 754 N N . ASN A 1 94 ? -14.946 4.294 22.369 1.00 78.94 94 ASN A N 1
ATOM 755 C CA . ASN A 1 94 ? -16.127 3.461 22.559 1.00 78.94 94 ASN A CA 1
ATOM 756 C C . ASN A 1 94 ? -16.219 2.964 24.010 1.00 78.94 94 ASN A C 1
ATOM 758 O O . ASN A 1 94 ? -17.299 2.963 24.607 1.00 78.94 94 ASN A O 1
ATOM 762 N N . TYR A 1 95 ? -15.075 2.615 24.603 1.00 80.44 95 TYR A N 1
ATOM 763 C CA . TYR A 1 95 ? -15.002 2.067 25.951 1.00 80.44 95 TYR A CA 1
ATOM 764 C C . TYR A 1 95 ? -15.336 3.103 27.036 1.00 80.44 95 TYR A C 1
ATOM 766 O O . TYR A 1 95 ? -16.195 2.852 27.884 1.00 80.44 95 TYR A O 1
ATOM 774 N N . TYR A 1 96 ? -14.743 4.304 27.008 1.00 81.00 96 TYR A N 1
ATOM 775 C CA . TYR A 1 96 ? -15.072 5.316 28.023 1.00 81.00 96 TYR A CA 1
ATOM 776 C C . TYR A 1 96 ? -16.439 5.985 27.794 1.00 81.00 96 TYR A C 1
ATOM 778 O O . TYR A 1 96 ? -17.073 6.418 28.761 1.00 81.00 96 TYR A O 1
ATOM 786 N N . SER A 1 97 ? -16.948 6.007 26.555 1.00 82.00 97 SER A N 1
ATOM 787 C CA . SER A 1 97 ? -18.333 6.406 26.249 1.00 82.00 97 SER A CA 1
ATOM 788 C C . SER A 1 97 ? -19.361 5.493 26.931 1.00 82.00 97 SER A C 1
ATOM 790 O O . SER A 1 97 ? -20.357 5.971 27.479 1.00 82.00 97 SER A O 1
ATOM 792 N N . ALA A 1 98 ? -19.105 4.180 26.987 1.00 79.88 98 ALA A N 1
ATOM 793 C CA . ALA A 1 98 ? -19.936 3.240 27.741 1.00 79.88 98 ALA A CA 1
ATOM 794 C C . ALA A 1 98 ? -19.920 3.539 29.253 1.00 79.88 98 ALA A C 1
ATOM 796 O O . ALA A 1 98 ? -20.963 3.498 29.911 1.00 79.88 98 ALA A O 1
ATOM 797 N N . GLY A 1 99 ? -18.762 3.930 29.794 1.00 81.19 99 GLY A N 1
ATOM 798 C CA . GLY A 1 99 ? -18.622 4.421 31.166 1.00 81.19 99 GLY A CA 1
ATOM 799 C C . GLY A 1 99 ? -19.485 5.620 31.510 1.00 81.19 99 GLY A C 1
ATOM 800 O O . GLY A 1 99 ? -20.110 5.652 32.569 1.00 81.19 99 GLY A O 1
ATOM 801 N N . PHE A 1 100 ? -19.522 6.604 30.615 1.00 80.50 100 PHE A N 1
ATOM 802 C CA . PHE A 1 100 ? -20.346 7.796 30.781 1.00 80.50 100 PHE A CA 1
ATOM 803 C C . PHE A 1 100 ? -21.840 7.450 30.858 1.00 80.50 100 PHE A C 1
ATOM 805 O O . PHE A 1 100 ? -22.564 7.969 31.706 1.00 80.50 100 PHE A O 1
ATOM 812 N N . ASN A 1 101 ? -22.305 6.513 30.029 1.00 84.19 101 ASN A N 1
ATOM 813 C CA . ASN A 1 101 ? -23.693 6.043 30.067 1.00 84.19 101 ASN A CA 1
ATOM 814 C C . ASN A 1 101 ? -24.026 5.319 31.384 1.00 84.19 101 ASN A C 1
ATOM 816 O O . ASN A 1 101 ? -25.129 5.460 31.913 1.00 84.19 101 ASN A O 1
ATOM 820 N N . ILE A 1 102 ? -23.069 4.570 31.941 1.00 84.50 102 ILE A N 1
ATOM 821 C CA . ILE A 1 102 ? -23.216 3.880 33.231 1.00 84.50 102 ILE A CA 1
ATOM 822 C C . ILE A 1 102 ? -23.316 4.887 34.384 1.00 84.50 102 ILE A C 1
ATOM 824 O O . ILE A 1 102 ? -24.238 4.796 35.196 1.00 84.50 102 ILE A O 1
ATOM 828 N N . THR A 1 103 ? -22.408 5.864 34.448 1.00 83.94 103 THR A N 1
ATOM 829 C CA . THR A 1 103 ? -22.392 6.866 35.528 1.00 83.94 103 THR A CA 1
ATOM 830 C C . THR A 1 103 ? -23.601 7.800 35.458 1.00 83.94 103 THR A C 1
ATOM 832 O O . THR A 1 103 ? -24.262 8.009 36.473 1.00 83.94 103 THR A O 1
ATOM 835 N N . SER A 1 104 ? -23.978 8.269 34.265 1.00 83.44 104 SER A N 1
ATOM 836 C CA . SER A 1 104 ? -25.177 9.105 34.067 1.00 83.44 104 SER A CA 1
ATOM 837 C C . SER A 1 104 ? -26.486 8.382 34.411 1.00 83.44 104 SER A C 1
ATOM 839 O O . SER A 1 104 ? -27.402 8.993 34.967 1.00 83.44 104 SER A O 1
ATOM 841 N N . SER A 1 105 ? -26.574 7.072 34.150 1.00 81.62 105 SER A N 1
ATOM 842 C CA . SER A 1 105 ? -27.729 6.251 34.548 1.00 81.62 105 SER A CA 1
ATOM 843 C C . SER A 1 105 ? -27.877 6.158 36.069 1.00 81.62 105 SER A C 1
ATOM 845 O O . SER A 1 105 ? -29.001 6.154 36.571 1.00 81.62 105 SER A O 1
ATOM 847 N N . LEU A 1 106 ? -26.761 6.105 36.802 1.00 77.56 106 LEU A N 1
ATOM 848 C CA . LEU A 1 106 ? -26.754 6.073 38.267 1.00 77.56 106 LEU A CA 1
ATOM 849 C C . LEU A 1 106 ? -27.099 7.441 38.873 1.00 77.56 106 LEU A C 1
ATOM 851 O O . LEU A 1 106 ? -27.842 7.483 39.847 1.00 77.56 106 LEU A O 1
ATOM 855 N N . ASP A 1 107 ? -26.635 8.540 38.272 1.00 75.50 107 ASP A N 1
ATOM 856 C CA . ASP A 1 107 ? -26.921 9.907 38.741 1.00 75.50 107 ASP A CA 1
ATOM 857 C C . ASP A 1 107 ? -28.379 10.338 38.518 1.00 75.50 107 ASP A C 1
ATOM 859 O O . ASP A 1 107 ? -28.923 11.146 39.269 1.00 75.50 107 ASP A O 1
ATOM 863 N N . SER A 1 108 ? -29.025 9.812 37.473 1.00 74.69 108 SER A N 1
ATOM 864 C CA . SER A 1 108 ? -30.383 10.217 37.082 1.00 74.69 108 SER A CA 1
ATOM 865 C C . SER A 1 108 ? -31.482 9.682 38.014 1.00 74.69 108 SER A C 1
ATOM 867 O O . SER A 1 108 ? -32.634 10.101 37.902 1.00 74.69 108 SER A O 1
ATOM 869 N N . HIS A 1 109 ? -31.160 8.765 38.935 1.00 69.00 109 HIS A N 1
ATOM 870 C CA . HIS A 1 109 ? -32.141 8.080 39.780 1.00 69.00 109 HIS A CA 1
ATOM 871 C C . HIS A 1 109 ? -31.877 8.317 41.273 1.00 69.00 109 HIS A C 1
ATOM 873 O O . HIS A 1 109 ? -30.887 7.847 41.820 1.00 69.00 109 HIS A O 1
ATOM 879 N N . ARG A 1 110 ? -32.821 8.977 41.965 1.00 60.09 110 ARG A N 1
ATOM 880 C CA . ARG A 1 110 ? -32.763 9.218 43.426 1.00 60.09 110 ARG A CA 1
ATOM 881 C C . ARG A 1 110 ? -32.962 7.961 44.287 1.00 60.09 110 ARG A C 1
ATOM 883 O O . ARG A 1 110 ? -32.625 7.977 45.463 1.00 60.09 110 ARG A O 1
ATOM 890 N N . HIS A 1 111 ? -33.507 6.885 43.719 1.00 63.81 111 HIS A N 1
ATOM 891 C CA . HIS A 1 111 ? -33.680 5.593 44.389 1.00 63.81 111 HIS A CA 1
ATOM 892 C C . HIS A 1 111 ? -33.202 4.473 43.461 1.00 63.81 111 HIS A C 1
ATOM 894 O O . HIS A 1 111 ? -33.660 4.372 42.319 1.00 63.81 111 HIS A O 1
ATOM 900 N N . LEU A 1 112 ? -32.299 3.614 43.943 1.00 67.81 112 LEU A N 1
ATOM 901 C CA . LEU A 1 112 ? -31.816 2.467 43.173 1.00 67.81 112 LEU A CA 1
ATOM 902 C C . LEU A 1 112 ? -32.787 1.303 43.348 1.00 67.81 112 LEU A C 1
ATOM 904 O O . LEU A 1 112 ? -32.783 0.604 44.360 1.00 67.81 112 LEU A O 1
ATOM 908 N N . SER A 1 113 ? -33.627 1.074 42.339 1.00 72.25 113 SER A N 1
ATOM 909 C CA . SER A 1 113 ? -34.429 -0.146 42.302 1.00 72.25 113 SER A CA 1
ATOM 910 C C . SER A 1 113 ? -33.525 -1.364 42.037 1.00 72.25 113 SER A C 1
ATOM 912 O O . SER A 1 113 ? -32.566 -1.274 41.261 1.00 72.25 113 SER A O 1
ATOM 914 N N . PRO A 1 114 ? -33.850 -2.555 42.572 1.00 75.00 114 PRO A N 1
ATOM 915 C CA . PRO A 1 114 ? -33.121 -3.787 42.247 1.00 75.00 114 PRO A CA 1
ATOM 916 C C . PRO A 1 114 ? -33.132 -4.141 40.746 1.00 75.00 114 PRO A C 1
ATOM 918 O O . PRO A 1 114 ? -32.338 -4.955 40.273 1.00 75.00 114 PRO A O 1
ATOM 921 N N . GLN A 1 115 ? -34.065 -3.584 39.968 1.00 80.56 115 GLN A N 1
ATOM 922 C CA . GLN A 1 115 ? -34.096 -3.729 38.509 1.00 80.56 115 GLN A CA 1
ATOM 923 C C . GLN A 1 115 ? -33.034 -2.853 37.834 1.00 80.56 115 GLN A C 1
ATOM 925 O O . GLN A 1 115 ? -32.288 -3.362 36.997 1.00 80.56 115 GLN A O 1
ATOM 930 N N . LEU A 1 116 ? -32.918 -1.587 38.248 1.00 80.19 116 LEU A N 1
ATOM 931 C CA . LEU A 1 116 ? -31.901 -0.656 37.760 1.00 80.19 116 LEU A CA 1
ATOM 932 C C . LEU A 1 116 ? -30.492 -1.151 38.101 1.00 80.19 116 LEU A C 1
ATOM 934 O O . LEU A 1 116 ? -29.620 -1.167 37.239 1.00 80.19 116 LEU A O 1
ATOM 938 N N . LEU A 1 117 ? -30.293 -1.653 39.320 1.00 79.75 117 LEU A N 1
ATOM 939 C CA . LEU A 1 117 ? -29.011 -2.201 39.757 1.00 79.75 117 LEU A CA 1
ATOM 940 C C . LEU A 1 117 ? -28.558 -3.370 38.868 1.00 79.75 117 LEU A C 1
ATOM 942 O O . LEU A 1 117 ? -27.452 -3.358 38.336 1.00 79.75 117 LEU A O 1
ATOM 946 N N . ARG A 1 118 ? -29.461 -4.320 38.582 1.00 82.88 118 ARG A N 1
ATOM 947 C CA . ARG A 1 118 ? -29.202 -5.423 37.638 1.00 82.88 118 ARG A CA 1
ATOM 948 C C . ARG A 1 118 ? -28.945 -4.938 36.213 1.00 82.88 118 ARG A C 1
ATOM 950 O O . ARG A 1 118 ? -28.133 -5.537 35.509 1.00 82.88 118 ARG A O 1
ATOM 957 N N . GLN A 1 119 ? -29.631 -3.888 35.766 1.00 86.00 119 GLN A N 1
ATOM 958 C CA . GLN A 1 119 ? -29.401 -3.291 34.452 1.00 86.00 119 GLN A CA 1
ATOM 959 C C . GLN A 1 119 ? -28.002 -2.667 34.359 1.00 86.00 119 GLN A C 1
ATOM 961 O O . GLN A 1 119 ? -27.296 -2.919 33.383 1.00 86.00 119 GLN A O 1
ATOM 966 N N . VAL A 1 120 ? -27.572 -1.934 35.387 1.00 85.50 120 VAL A N 1
ATOM 967 C CA . VAL A 1 120 ? -26.241 -1.317 35.454 1.00 85.50 120 VAL A CA 1
ATOM 968 C C . VAL A 1 120 ? -25.142 -2.375 35.562 1.00 85.50 120 VAL A C 1
ATOM 970 O O . VAL A 1 120 ? -24.180 -2.320 34.801 1.00 85.50 120 VAL A O 1
ATOM 973 N N . THR A 1 121 ? -25.300 -3.407 36.397 1.00 85.06 121 THR A N 1
ATOM 974 C CA . THR A 1 121 ? -24.343 -4.529 36.475 1.00 85.06 121 THR A CA 1
ATOM 975 C C . THR A 1 121 ? -24.178 -5.234 35.122 1.00 85.06 121 THR A C 1
ATOM 977 O O . THR A 1 121 ? -23.061 -5.580 34.725 1.00 85.06 121 THR A O 1
ATOM 980 N N . ARG A 1 122 ? -25.270 -5.411 34.360 1.00 86.69 122 ARG A N 1
ATOM 981 C CA . ARG A 1 122 ? -25.210 -5.946 32.986 1.00 86.69 122 ARG A CA 1
ATOM 982 C C . ARG A 1 122 ? -24.497 -4.996 32.026 1.00 86.69 122 ARG A C 1
ATOM 984 O O . ARG A 1 122 ? -23.741 -5.473 31.181 1.00 86.69 122 ARG A O 1
ATOM 991 N N . ALA A 1 123 ? -24.720 -3.687 32.145 1.00 86.62 123 ALA A N 1
ATOM 992 C CA . ALA A 1 123 ? -24.032 -2.681 31.339 1.00 86.62 123 ALA A CA 1
ATOM 993 C C . ALA A 1 123 ? -22.520 -2.672 31.620 1.00 86.62 123 ALA A C 1
ATOM 995 O O . ALA A 1 123 ? -21.732 -2.704 30.680 1.00 86.62 123 ALA A O 1
ATOM 996 N N . ILE A 1 124 ? -22.111 -2.759 32.890 1.00 86.94 124 ILE A N 1
ATOM 997 C CA . ILE A 1 124 ? -20.700 -2.895 33.277 1.00 86.94 124 ILE A CA 1
ATOM 998 C C . ILE A 1 124 ? -20.102 -4.193 32.714 1.00 86.94 124 ILE A C 1
ATOM 1000 O O . ILE A 1 124 ? -19.039 -4.173 32.102 1.00 86.94 124 ILE A O 1
ATOM 1004 N N . SER A 1 125 ? -20.818 -5.317 32.821 1.00 87.88 125 SER A N 1
ATOM 1005 C CA . SER A 1 125 ? -20.373 -6.605 32.260 1.00 87.88 125 SER A CA 1
ATOM 1006 C C . SER A 1 125 ? -20.266 -6.590 30.728 1.00 87.88 125 SER A C 1
ATOM 1008 O O . SER A 1 125 ? -19.497 -7.346 30.134 1.00 87.88 125 SER A O 1
ATOM 1010 N N . ARG A 1 126 ? -21.069 -5.763 30.050 1.00 86.69 126 ARG A N 1
ATOM 1011 C CA . ARG A 1 126 ? -20.949 -5.518 28.609 1.00 86.69 126 ARG A CA 1
ATOM 1012 C C . ARG A 1 126 ? -19.699 -4.690 28.306 1.00 86.69 126 ARG A C 1
ATOM 1014 O O . ARG A 1 126 ? -18.915 -5.122 27.473 1.00 86.69 126 ARG A O 1
ATOM 1021 N N . CYS A 1 127 ? -19.483 -3.601 29.039 1.00 85.56 127 CYS A N 1
ATOM 1022 C CA . CYS A 1 127 ? -18.303 -2.742 28.924 1.00 85.56 127 CYS A CA 1
ATOM 1023 C C . CYS A 1 127 ? -16.994 -3.536 29.128 1.00 85.56 127 CYS A C 1
ATOM 1025 O O . CYS A 1 127 ? -16.078 -3.458 28.316 1.00 85.56 127 CYS A O 1
ATOM 1027 N N . GLN A 1 128 ? -16.935 -4.415 30.135 1.00 85.12 128 GLN A N 1
ATOM 1028 C CA . GLN A 1 128 ? -15.790 -5.310 30.371 1.00 85.12 128 GLN A CA 1
ATOM 1029 C C . GLN A 1 128 ? -15.512 -6.257 29.192 1.00 85.12 128 GLN A C 1
ATOM 1031 O O . GLN A 1 128 ? -14.356 -6.503 28.855 1.00 85.12 128 GLN A O 1
ATOM 1036 N N . ARG A 1 129 ? -16.559 -6.796 28.549 1.00 85.31 129 ARG A N 1
ATOM 1037 C CA . ARG A 1 129 ? -16.401 -7.633 27.348 1.00 85.31 129 ARG A CA 1
ATOM 1038 C C . ARG A 1 129 ? -15.933 -6.818 26.146 1.00 85.31 129 ARG A C 1
ATOM 1040 O O . ARG A 1 129 ? -15.109 -7.313 25.386 1.00 85.31 129 ARG A O 1
ATOM 1047 N N . GLU A 1 130 ? -16.428 -5.592 25.999 1.00 84.69 130 GLU A N 1
ATOM 1048 C CA . GLU A 1 130 ? -15.984 -4.655 24.962 1.00 84.69 130 GLU A CA 1
ATOM 1049 C C . GLU A 1 130 ? -14.496 -4.295 25.137 1.00 84.69 130 GLU A C 1
ATOM 1051 O O . GLU A 1 130 ? -13.774 -4.286 24.147 1.00 84.69 130 GLU A O 1
ATOM 1056 N N . ALA A 1 131 ? -13.989 -4.139 26.368 1.00 85.12 131 ALA A N 1
ATOM 1057 C CA . ALA A 1 131 ? -12.549 -3.961 26.616 1.00 85.12 131 ALA A CA 1
ATOM 1058 C C . ALA A 1 131 ? -11.693 -5.162 26.187 1.00 85.12 131 ALA A C 1
ATOM 1060 O O . ALA A 1 131 ? -10.616 -4.976 25.630 1.00 85.12 131 ALA A O 1
ATOM 1061 N N . VAL A 1 132 ? -12.154 -6.391 26.439 1.00 84.88 132 VAL A N 1
ATOM 1062 C CA . VAL A 1 132 ? -11.436 -7.598 25.988 1.00 84.88 132 VAL A CA 1
ATOM 1063 C C . VAL A 1 132 ? -11.472 -7.711 24.461 1.00 84.88 132 VAL A C 1
ATOM 1065 O O . VAL A 1 132 ? -10.469 -8.072 23.854 1.00 84.88 132 VAL A O 1
ATOM 1068 N N . GLY A 1 133 ? -12.607 -7.372 23.839 1.00 85.81 133 GLY A N 1
ATOM 1069 C CA . GLY A 1 133 ? -12.728 -7.288 22.382 1.00 85.81 133 GLY A CA 1
ATOM 1070 C C . GLY A 1 133 ? -11.759 -6.269 21.784 1.00 85.81 133 GLY A C 1
ATOM 1071 O O . GLY A 1 133 ? -11.039 -6.600 20.851 1.00 85.81 133 GLY A O 1
ATOM 1072 N N . LEU A 1 134 ? -11.662 -5.082 22.389 1.00 87.12 134 LEU A N 1
ATOM 1073 C CA . LEU A 1 134 ? -10.713 -4.039 22.001 1.00 87.12 134 LEU A CA 1
ATOM 1074 C C . LEU A 1 134 ? -9.253 -4.513 22.092 1.00 87.12 134 LEU A C 1
ATOM 1076 O O . LEU A 1 134 ? -8.477 -4.282 21.171 1.00 87.12 134 LEU A O 1
ATOM 1080 N N . GLU A 1 135 ? -8.863 -5.188 23.179 1.00 87.00 135 GLU A N 1
ATOM 1081 C CA . GLU A 1 135 ? -7.503 -5.731 23.329 1.00 87.00 135 GLU A CA 1
ATOM 1082 C C . GLU A 1 135 ? -7.177 -6.785 22.246 1.00 87.00 135 GLU A C 1
ATOM 1084 O O . GLU A 1 135 ? -6.039 -6.853 21.779 1.00 87.00 135 GLU A O 1
ATOM 1089 N N . GLU A 1 136 ? -8.162 -7.579 21.810 1.00 86.75 136 GLU A N 1
ATOM 1090 C CA . GLU A 1 136 ? -8.005 -8.572 20.736 1.00 86.75 136 GLU A CA 1
ATOM 1091 C C . GLU A 1 136 ? -7.952 -7.926 19.341 1.00 86.75 136 GLU A C 1
ATOM 1093 O O . GLU A 1 136 ? -7.097 -8.273 18.522 1.00 86.75 136 GLU A O 1
ATOM 1098 N N . GLU A 1 137 ? -8.812 -6.938 19.080 1.00 87.19 137 GLU A N 1
ATOM 1099 C CA . GLU A 1 137 ? -8.776 -6.134 17.856 1.00 87.19 137 GLU A CA 1
ATOM 1100 C C . GLU A 1 137 ? -7.428 -5.420 17.725 1.00 87.19 137 GLU A C 1
ATOM 1102 O O . GLU A 1 137 ? -6.773 -5.527 16.685 1.00 87.19 137 GLU A O 1
ATOM 1107 N N . ASN A 1 138 ? -6.949 -4.793 18.802 1.00 89.44 138 ASN A N 1
ATOM 1108 C CA . ASN A 1 138 ? -5.648 -4.133 18.836 1.00 89.44 138 ASN A CA 1
ATOM 1109 C C . ASN A 1 138 ? -4.482 -5.111 18.636 1.00 89.44 138 ASN A C 1
ATOM 1111 O O . ASN A 1 138 ? -3.502 -4.751 17.981 1.00 89.44 138 ASN A O 1
ATOM 1115 N N . ARG A 1 139 ? -4.577 -6.355 19.131 1.00 86.81 139 ARG A N 1
ATOM 1116 C CA . ARG A 1 139 ? -3.585 -7.399 18.822 1.00 86.81 139 ARG A CA 1
ATOM 1117 C C . ARG A 1 139 ? -3.536 -7.670 17.320 1.00 86.81 139 ARG A C 1
ATOM 1119 O O . ARG A 1 139 ? -2.460 -7.600 16.731 1.00 86.81 139 ARG A O 1
ATOM 1126 N N . SER A 1 140 ? -4.690 -7.913 16.697 1.00 85.00 140 SER A N 1
ATOM 1127 C CA . SER A 1 140 ? -4.771 -8.182 15.254 1.00 85.00 140 SER A CA 1
ATOM 1128 C C . SER A 1 140 ? -4.284 -6.995 14.410 1.00 85.00 140 SER A C 1
ATOM 1130 O O . SER A 1 140 ? -3.604 -7.168 13.395 1.00 85.00 140 SER A O 1
ATOM 1132 N N . LEU A 1 141 ? -4.566 -5.768 14.857 1.00 84.50 141 LEU A N 1
ATOM 1133 C CA . LEU A 1 141 ? -4.089 -4.542 14.231 1.00 84.50 141 LEU A CA 1
ATOM 1134 C C . LEU A 1 141 ? -2.560 -4.457 14.295 1.00 84.50 141 LEU A C 1
ATOM 1136 O O . LEU A 1 141 ? -1.913 -4.158 13.292 1.00 84.50 141 LEU A O 1
ATOM 1140 N N . MET A 1 142 ? -1.976 -4.764 15.454 1.00 80.75 142 MET A N 1
ATOM 1141 C CA . MET A 1 142 ? -0.531 -4.745 15.648 1.00 80.75 142 MET A CA 1
ATOM 1142 C C . MET A 1 142 ? 0.171 -5.838 14.823 1.00 80.75 142 MET A C 1
ATOM 1144 O O . MET A 1 142 ? 1.181 -5.560 14.182 1.00 80.75 142 MET A O 1
ATOM 1148 N N . GLU A 1 143 ? -0.392 -7.043 14.740 1.00 80.19 143 GLU A N 1
ATOM 1149 C CA . GLU A 1 143 ? 0.109 -8.125 13.875 1.00 80.19 143 GLU A CA 1
ATOM 1150 C C . GLU A 1 143 ? 0.087 -7.738 12.392 1.00 80.19 143 GLU A C 1
ATOM 1152 O O . GLU A 1 143 ? 1.090 -7.843 11.691 1.00 80.19 143 GLU A O 1
ATOM 1157 N N . THR A 1 144 ? -1.046 -7.237 11.904 1.00 80.69 144 THR A N 1
ATOM 1158 C CA . THR A 1 144 ? -1.236 -6.979 10.470 1.00 80.69 144 THR A CA 1
ATOM 1159 C C . THR A 1 144 ? -0.522 -5.725 9.974 1.00 80.69 144 THR A C 1
ATOM 1161 O O . THR A 1 144 ? -0.062 -5.701 8.831 1.00 80.69 144 THR A O 1
ATOM 1164 N N . ARG A 1 145 ? -0.441 -4.672 10.797 1.00 78.81 145 ARG A N 1
ATOM 1165 C CA . ARG A 1 145 ? 0.089 -3.363 10.386 1.00 78.81 145 ARG A CA 1
ATOM 1166 C C . ARG A 1 145 ? 1.506 -3.097 10.872 1.00 78.81 145 ARG A C 1
ATOM 1168 O O . ARG A 1 145 ? 2.255 -2.465 10.140 1.00 78.81 145 ARG A O 1
ATOM 1175 N N . ILE A 1 146 ? 1.895 -3.566 12.060 1.00 76.19 146 ILE A N 1
ATOM 1176 C CA . ILE A 1 146 ? 3.212 -3.249 12.640 1.00 76.19 146 ILE A CA 1
ATOM 1177 C C . ILE A 1 146 ? 4.268 -4.305 12.297 1.00 76.19 146 ILE A C 1
ATOM 1179 O O . ILE A 1 146 ? 5.423 -3.944 12.065 1.00 76.19 146 ILE A O 1
ATOM 1183 N N . GLU A 1 147 ? 3.907 -5.591 12.202 1.00 68.44 147 GLU A N 1
ATOM 1184 C CA . GLU A 1 147 ? 4.874 -6.639 11.837 1.00 68.44 147 GLU A CA 1
ATOM 1185 C C . GLU A 1 147 ? 5.587 -6.380 10.487 1.00 68.44 147 GLU A C 1
ATOM 1187 O O . GLU A 1 147 ? 6.812 -6.538 10.432 1.00 68.44 147 GLU A O 1
ATOM 1192 N N . PRO A 1 148 ? 4.901 -5.896 9.426 1.00 63.31 148 PRO A N 1
ATOM 1193 C CA . PRO A 1 148 ? 5.539 -5.557 8.151 1.00 63.31 148 PRO A CA 1
ATOM 1194 C C . PRO A 1 148 ? 6.440 -4.316 8.205 1.00 63.31 148 PRO A C 1
ATOM 1196 O O . PRO A 1 148 ? 7.397 -4.224 7.436 1.00 63.31 148 PRO A O 1
ATOM 1199 N N . LEU A 1 149 ? 6.169 -3.367 9.110 1.00 60.72 149 LEU A N 1
ATOM 1200 C CA . LEU A 1 149 ? 6.885 -2.085 9.189 1.00 60.72 149 LEU A CA 1
ATOM 1201 C C . LEU A 1 149 ? 8.319 -2.214 9.719 1.00 60.72 149 LEU A C 1
ATOM 1203 O O . LEU A 1 149 ? 9.033 -1.215 9.783 1.00 60.72 149 LEU A O 1
ATOM 1207 N N . SER A 1 150 ? 8.759 -3.430 10.077 1.00 59.25 150 SER A N 1
ATOM 1208 C CA . SER A 1 150 ? 10.123 -3.713 10.531 1.00 59.25 150 SER A CA 1
ATOM 1209 C C . SER A 1 150 ? 10.607 -2.676 11.553 1.00 59.25 150 SER A C 1
ATOM 1211 O O . SER A 1 150 ? 11.687 -2.104 11.427 1.00 59.25 150 SER A O 1
ATOM 1213 N N . LEU A 1 151 ? 9.824 -2.461 12.622 1.00 53.91 151 LEU A N 1
ATOM 1214 C CA . LEU A 1 151 ? 10.330 -1.839 13.862 1.00 53.91 151 LEU A CA 1
ATOM 1215 C C . LEU A 1 151 ? 11.453 -2.684 14.510 1.00 53.91 151 LEU A C 1
ATOM 1217 O O . LEU A 1 151 ? 12.034 -2.295 15.518 1.00 53.91 151 LEU A O 1
ATOM 1221 N N . ARG A 1 152 ? 11.744 -3.853 13.921 1.00 49.28 152 ARG A N 1
ATOM 1222 C CA . ARG A 1 152 ? 12.864 -4.745 14.206 1.00 49.28 152 ARG A CA 1
ATOM 1223 C C . ARG A 1 152 ? 14.189 -4.058 13.866 1.00 49.28 152 ARG A C 1
ATOM 1225 O O . ARG A 1 152 ? 14.331 -3.451 12.807 1.00 49.28 152 ARG A O 1
ATOM 1232 N N . PHE A 1 153 ? 15.169 -4.221 14.746 1.00 47.12 153 PHE A N 1
ATOM 1233 C CA . PHE A 1 153 ? 16.554 -3.866 14.470 1.00 47.12 153 PHE A CA 1
ATOM 1234 C C . PHE A 1 153 ? 17.058 -4.703 13.285 1.00 47.12 153 PHE A C 1
ATOM 1236 O O . PHE A 1 153 ? 17.026 -5.934 13.325 1.00 47.12 153 PHE A O 1
ATOM 1243 N N . GLU A 1 154 ? 17.492 -4.051 12.205 1.00 37.47 154 GLU A N 1
ATOM 1244 C CA . GLU A 1 154 ? 18.218 -4.730 11.132 1.00 37.47 154 GLU A CA 1
ATOM 1245 C C . GLU A 1 154 ? 19.610 -5.097 11.655 1.00 37.47 154 GLU A C 1
ATOM 1247 O O . GLU A 1 154 ? 20.538 -4.295 11.640 1.00 37.47 154 GLU A O 1
ATOM 1252 N N . GLU A 1 155 ? 19.763 -6.342 12.098 1.00 38.75 155 GLU A N 1
ATOM 1253 C CA . GLU A 1 155 ? 20.995 -6.911 12.663 1.00 38.75 155 GLU A CA 1
ATOM 1254 C C . GLU A 1 155 ? 22.149 -7.057 11.644 1.00 38.75 155 GLU A C 1
ATOM 1256 O O . GLU A 1 155 ? 23.137 -7.743 11.888 1.00 38.75 155 GLU A O 1
ATOM 1261 N N . ARG A 1 156 ? 22.057 -6.453 10.452 1.00 37.38 156 ARG A N 1
ATOM 1262 C CA . ARG A 1 156 ? 23.072 -6.607 9.397 1.00 37.38 156 ARG A CA 1
ATOM 1263 C C . ARG A 1 156 ? 23.239 -5.361 8.534 1.00 37.38 156 ARG A C 1
ATOM 1265 O O . ARG A 1 156 ? 23.061 -5.420 7.320 1.00 37.38 156 ARG A O 1
ATOM 1272 N N . VAL A 1 157 ? 23.689 -4.254 9.120 1.00 39.44 157 VAL A N 1
ATOM 1273 C CA . VAL A 1 157 ? 24.374 -3.218 8.329 1.00 39.44 157 VAL A CA 1
ATOM 1274 C C . VAL A 1 157 ? 25.876 -3.339 8.551 1.00 39.44 157 VAL A C 1
ATOM 1276 O O . VAL A 1 157 ? 26.456 -2.781 9.476 1.00 39.44 157 VAL A O 1
ATOM 1279 N N . SER A 1 158 ? 26.518 -4.109 7.676 1.00 35.31 158 SER A N 1
ATOM 1280 C CA . SER A 1 158 ? 27.970 -4.206 7.603 1.00 35.31 158 SER A CA 1
ATOM 1281 C C . SER A 1 158 ? 28.598 -2.898 7.088 1.00 35.31 158 SER A C 1
ATOM 1283 O O . SER A 1 158 ? 28.221 -2.410 6.015 1.00 35.31 158 SER A O 1
ATOM 1285 N N . VAL A 1 159 ? 29.662 -2.485 7.786 1.00 45.41 159 VAL A N 1
ATOM 1286 C CA . VAL A 1 159 ? 30.788 -1.608 7.397 1.00 45.41 159 VAL A CA 1
ATOM 1287 C C . VAL A 1 159 ? 30.641 -0.094 7.672 1.00 45.41 159 VAL A C 1
ATOM 1289 O O . VAL A 1 159 ? 29.883 0.624 7.017 1.00 45.41 159 VAL A O 1
ATOM 1292 N N . GLU A 1 160 ? 31.499 0.383 8.589 1.00 43.06 160 GLU A N 1
ATOM 1293 C CA . GLU A 1 160 ? 31.813 1.771 9.003 1.00 43.06 160 GLU A CA 1
ATOM 1294 C C . GLU A 1 160 ? 31.895 2.807 7.868 1.00 43.06 160 GLU A C 1
ATOM 1296 O O . GLU A 1 160 ? 31.605 3.985 8.076 1.00 43.06 160 GLU A O 1
ATOM 1301 N N . SER A 1 161 ? 32.241 2.394 6.646 1.00 47.69 161 SER A N 1
ATOM 1302 C CA . SER A 1 161 ? 32.416 3.300 5.505 1.00 47.69 161 SER A CA 1
ATOM 1303 C C . SER A 1 161 ? 31.107 3.892 4.969 1.00 47.69 161 SER A C 1
ATOM 1305 O O . SER A 1 161 ? 31.142 4.908 4.276 1.00 47.69 161 SER A O 1
ATOM 1307 N N . LYS A 1 162 ? 29.940 3.313 5.301 1.00 54.16 162 LYS A N 1
ATOM 1308 C CA . LYS A 1 162 ? 28.627 3.834 4.873 1.00 54.16 162 LYS A CA 1
ATOM 1309 C C . LYS A 1 162 ? 28.049 4.904 5.802 1.00 54.16 162 LYS A C 1
ATOM 1311 O O . LYS A 1 162 ? 27.303 5.748 5.311 1.00 54.16 162 LYS A O 1
ATOM 1316 N N . LEU A 1 163 ? 28.371 4.884 7.098 1.00 56.53 163 LEU A N 1
ATOM 1317 C CA . LEU A 1 163 ? 27.744 5.742 8.120 1.00 56.53 163 LEU A CA 1
ATOM 1318 C C . LEU A 1 163 ? 28.318 7.167 8.153 1.00 56.53 163 LEU A C 1
ATOM 1320 O O . LEU A 1 163 ? 27.601 8.109 8.484 1.00 56.53 163 LEU A O 1
ATOM 1324 N N . ASN A 1 164 ? 29.567 7.337 7.708 1.00 59.88 164 ASN A N 1
ATOM 1325 C CA . ASN A 1 164 ? 30.204 8.647 7.527 1.00 59.88 164 ASN A CA 1
ATOM 1326 C C . ASN A 1 164 ? 29.776 9.361 6.228 1.00 59.88 164 ASN A C 1
ATOM 1328 O O . ASN A 1 164 ? 30.235 10.467 5.946 1.00 59.88 164 ASN A O 1
ATOM 1332 N N . GLY A 1 165 ? 28.893 8.748 5.429 1.00 61.12 165 GLY A N 1
ATOM 1333 C CA . GLY A 1 165 ? 28.360 9.350 4.209 1.00 61.12 165 GLY A CA 1
ATOM 1334 C C . GLY A 1 165 ? 27.587 10.645 4.481 1.00 61.12 165 GLY A C 1
ATOM 1335 O O . GLY A 1 165 ? 26.903 10.768 5.500 1.00 61.12 165 GLY A O 1
ATOM 1336 N N . PHE A 1 166 ? 27.690 11.595 3.547 1.00 65.62 166 PHE A N 1
ATOM 1337 C CA . PHE A 1 166 ? 26.987 12.886 3.577 1.00 65.62 166 PHE A CA 1
ATOM 1338 C C . PHE A 1 166 ? 27.285 13.705 4.844 1.00 65.62 166 PHE A C 1
ATOM 1340 O O . PHE A 1 166 ? 26.382 14.061 5.596 1.00 65.62 166 PHE A O 1
ATOM 1347 N N . ASN A 1 167 ? 28.569 13.966 5.118 1.00 69.81 167 ASN A N 1
ATOM 1348 C CA . ASN A 1 167 ? 29.025 14.692 6.313 1.00 69.81 167 ASN A CA 1
ATOM 1349 C C . ASN A 1 167 ? 28.578 14.041 7.641 1.00 69.81 167 ASN A C 1
ATOM 1351 O O . ASN A 1 167 ? 28.347 14.735 8.627 1.00 69.81 167 ASN A O 1
ATOM 1355 N N . GLY A 1 168 ? 28.424 12.710 7.671 1.00 74.56 168 GLY A N 1
ATOM 1356 C CA . GLY A 1 168 ? 27.951 11.966 8.846 1.00 74.56 168 GLY A CA 1
ATOM 1357 C C . GLY A 1 168 ? 26.430 11.976 9.051 1.00 74.56 168 GLY A C 1
ATOM 1358 O O . GLY A 1 168 ? 25.947 11.390 10.020 1.00 74.56 168 GLY A O 1
ATOM 1359 N N . PHE A 1 169 ? 25.658 12.588 8.144 1.00 81.12 169 PHE A N 1
ATOM 1360 C CA . PHE A 1 169 ? 24.195 12.635 8.224 1.00 81.12 169 PHE A CA 1
ATOM 1361 C C . PHE A 1 169 ? 23.547 11.250 8.123 1.00 81.12 169 PHE A C 1
ATOM 1363 O O . PHE A 1 169 ? 22.535 10.988 8.770 1.00 81.12 169 PHE A O 1
ATOM 1370 N N . ARG A 1 170 ? 24.147 10.320 7.373 1.00 78.44 170 ARG A N 1
ATOM 1371 C CA . ARG A 1 170 ? 23.613 8.954 7.288 1.00 78.44 170 ARG A CA 1
ATOM 1372 C C . ARG A 1 170 ? 23.631 8.238 8.643 1.00 78.44 170 ARG A C 1
ATOM 1374 O O . ARG A 1 170 ? 22.688 7.528 8.981 1.00 78.44 170 ARG A O 1
ATOM 1381 N N . GLY A 1 171 ? 24.674 8.466 9.442 1.00 78.44 171 GLY A N 1
ATOM 1382 C CA . GLY A 1 171 ? 24.721 8.008 10.830 1.00 78.44 171 GLY A CA 1
ATOM 1383 C C . GLY A 1 171 ? 23.625 8.635 11.694 1.00 78.44 171 GLY A C 1
ATOM 1384 O O . GLY A 1 171 ? 23.018 7.943 12.509 1.00 78.44 171 GLY A O 1
ATOM 1385 N N . VAL A 1 172 ? 23.302 9.911 11.458 1.00 83.31 172 VAL A N 1
ATOM 1386 C CA . VAL A 1 172 ? 22.208 10.604 12.152 1.00 83.31 172 VAL A CA 1
ATOM 1387 C C . VAL A 1 172 ? 20.849 9.993 11.809 1.00 83.31 172 VAL A C 1
ATOM 1389 O O . VAL A 1 172 ? 20.071 9.731 12.723 1.00 83.31 172 VAL A O 1
ATOM 1392 N N . LEU A 1 173 ? 20.571 9.709 10.531 1.00 81.88 173 LEU A N 1
ATOM 1393 C CA . LEU A 1 173 ? 19.340 9.022 10.118 1.00 81.88 173 LEU A CA 1
ATOM 1394 C C . LEU A 1 173 ? 19.219 7.635 10.753 1.00 81.88 173 LEU A C 1
ATOM 1396 O O . LEU A 1 173 ? 18.145 7.267 11.222 1.00 81.88 173 LEU A O 1
ATOM 1400 N N . TYR A 1 174 ? 20.321 6.885 10.818 1.00 79.56 174 TYR A N 1
ATOM 1401 C CA . TYR A 1 174 ? 20.341 5.580 11.474 1.00 79.56 174 TYR A CA 1
ATOM 1402 C C . TYR A 1 174 ? 20.052 5.685 12.978 1.00 79.56 174 TYR A C 1
ATOM 1404 O O . TYR A 1 174 ? 19.212 4.955 13.506 1.00 79.56 174 TYR A O 1
ATOM 1412 N N . ALA A 1 175 ? 20.700 6.624 13.672 1.00 81.44 175 ALA A N 1
ATOM 1413 C CA . ALA A 1 175 ? 20.431 6.868 15.084 1.00 81.44 175 ALA A CA 1
ATOM 1414 C C . ALA A 1 175 ? 18.977 7.300 15.314 1.00 81.44 175 ALA A C 1
ATOM 1416 O O . ALA A 1 175 ? 18.312 6.736 16.179 1.00 81.44 175 ALA A O 1
ATOM 1417 N N . MET A 1 176 ? 18.453 8.213 14.493 1.00 84.94 176 MET A N 1
ATOM 1418 C CA . MET A 1 176 ? 17.046 8.622 14.512 1.00 84.94 176 MET A CA 1
ATOM 1419 C C . MET A 1 176 ? 16.099 7.442 14.324 1.00 84.94 176 MET A C 1
ATOM 1421 O O . MET A 1 176 ? 15.188 7.266 15.128 1.00 84.94 176 MET A O 1
ATOM 1425 N N . ARG A 1 177 ? 16.339 6.588 13.323 1.00 83.75 177 ARG A N 1
ATOM 1426 C CA . ARG A 1 177 ? 15.542 5.378 13.083 1.00 83.75 177 ARG A CA 1
ATOM 1427 C C . ARG A 1 177 ? 15.497 4.488 14.327 1.00 83.75 177 ARG A C 1
ATOM 1429 O O . ARG A 1 177 ? 14.425 3.986 14.671 1.00 83.75 177 ARG A O 1
ATOM 1436 N N . ASN A 1 178 ? 16.614 4.329 15.037 1.00 78.75 178 ASN A N 1
ATOM 1437 C CA . ASN A 1 178 ? 16.676 3.533 16.267 1.00 78.75 178 ASN A CA 1
ATOM 1438 C C . ASN A 1 178 ? 15.898 4.177 17.421 1.00 78.75 178 ASN A C 1
ATOM 1440 O O . ASN A 1 178 ? 15.084 3.504 18.053 1.00 78.75 178 ASN A O 1
ATOM 1444 N N . VAL A 1 179 ? 16.097 5.475 17.670 1.00 84.38 179 VAL A N 1
ATOM 1445 C CA . VAL A 1 179 ? 15.369 6.206 18.722 1.00 84.38 179 VAL A CA 1
ATOM 1446 C C . VAL A 1 179 ? 13.876 6.180 18.474 1.00 84.38 179 VAL A C 1
ATOM 1448 O O . VAL A 1 179 ? 13.109 5.787 19.349 1.00 84.38 179 VAL A O 1
ATOM 1451 N N . ASN A 1 180 ? 13.471 6.554 17.264 1.00 87.62 180 ASN A N 1
ATOM 1452 C CA . ASN A 1 180 ? 12.076 6.608 16.869 1.00 87.62 180 ASN A CA 1
ATOM 1453 C C . ASN A 1 180 ? 11.415 5.243 17.022 1.00 87.62 180 ASN A C 1
ATOM 1455 O O . ASN A 1 180 ? 10.304 5.171 17.528 1.00 87.62 180 ASN A O 1
ATOM 1459 N N . SER A 1 181 ? 12.107 4.156 16.664 1.00 85.19 181 SER A N 1
ATOM 1460 C CA . SER A 1 181 ? 11.566 2.804 16.848 1.00 85.19 181 SER A CA 1
ATOM 1461 C C . SER A 1 181 ? 11.267 2.515 18.321 1.00 85.19 181 SER A C 1
ATOM 1463 O O . SER A 1 181 ? 10.217 1.969 18.632 1.00 85.19 181 SER A O 1
ATOM 1465 N N . ILE A 1 182 ? 12.139 2.926 19.244 1.00 84.06 182 ILE A N 1
ATOM 1466 C CA . ILE A 1 182 ? 11.938 2.708 20.685 1.00 84.06 182 ILE A CA 1
ATOM 1467 C C . ILE A 1 182 ? 10.799 3.574 21.221 1.00 84.06 182 ILE A C 1
ATOM 1469 O O . ILE A 1 182 ? 9.940 3.071 21.944 1.00 84.06 182 ILE A O 1
ATOM 1473 N N . LEU A 1 183 ? 10.768 4.856 20.853 1.00 89.56 183 LEU A N 1
ATOM 1474 C CA . LEU A 1 183 ? 9.705 5.779 21.255 1.00 89.56 183 LEU A CA 1
ATOM 1475 C C . LEU A 1 183 ? 8.337 5.306 20.741 1.00 89.56 183 LEU A C 1
ATOM 1477 O O . LEU A 1 183 ? 7.396 5.175 21.520 1.00 89.56 183 LEU A O 1
ATOM 1481 N N . LEU A 1 184 ? 8.253 4.936 19.461 1.00 89.75 184 LEU A N 1
ATOM 1482 C CA . LEU A 1 184 ? 7.046 4.377 18.857 1.00 89.75 184 LEU A CA 1
ATOM 1483 C C . LEU A 1 184 ? 6.616 3.071 19.525 1.00 89.75 184 LEU A C 1
ATOM 1485 O O . LEU A 1 184 ? 5.432 2.889 19.785 1.00 89.75 184 LEU A O 1
ATOM 1489 N N . MET A 1 185 ? 7.549 2.177 19.857 1.00 86.00 185 MET A N 1
ATOM 1490 C CA . MET A 1 185 ? 7.223 0.945 20.578 1.00 86.00 185 MET A CA 1
ATOM 1491 C C . MET A 1 185 ? 6.658 1.222 21.975 1.00 86.00 185 MET A C 1
ATOM 1493 O O . MET A 1 185 ? 5.700 0.567 22.381 1.00 86.00 185 MET A O 1
ATOM 1497 N N . ILE A 1 186 ? 7.198 2.210 22.696 1.00 88.81 186 ILE A N 1
ATOM 1498 C CA . ILE A 1 186 ? 6.648 2.655 23.985 1.00 88.81 186 ILE A CA 1
ATOM 1499 C C . ILE A 1 186 ? 5.210 3.166 23.807 1.00 88.81 186 ILE A C 1
ATOM 1501 O O . ILE A 1 186 ? 4.328 2.769 24.569 1.00 88.81 186 ILE A O 1
ATOM 1505 N N . LEU A 1 187 ? 4.955 3.991 22.786 1.00 91.94 187 LEU A N 1
ATOM 1506 C CA . LEU A 1 187 ? 3.614 4.501 22.475 1.00 91.94 187 LEU A CA 1
ATOM 1507 C C . LEU A 1 187 ? 2.641 3.376 22.095 1.00 91.94 187 LEU A C 1
ATOM 1509 O O . LEU A 1 187 ? 1.514 3.357 22.586 1.00 91.94 187 LEU A O 1
ATOM 1513 N N . LEU A 1 188 ? 3.074 2.414 21.276 1.00 90.25 188 LEU A N 1
ATOM 1514 C CA . LEU A 1 188 ? 2.260 1.270 20.855 1.00 90.25 188 LEU A CA 1
ATOM 1515 C C . LEU A 1 188 ? 1.899 0.365 22.038 1.00 90.25 188 LEU A C 1
ATOM 1517 O O . LEU A 1 188 ? 0.745 -0.037 22.172 1.00 90.25 188 LEU A O 1
ATOM 1521 N N . TYR A 1 189 ? 2.852 0.082 22.928 1.00 87.88 189 TYR A N 1
ATOM 1522 C CA . TYR A 1 189 ? 2.590 -0.691 24.146 1.00 87.88 189 TYR A CA 1
ATOM 1523 C C . TYR A 1 189 ? 1.681 0.056 25.121 1.00 87.88 189 TYR A C 1
ATOM 1525 O O . TYR A 1 189 ? 0.840 -0.564 25.774 1.00 87.88 189 TYR A O 1
ATOM 1533 N N . GLY A 1 190 ? 1.830 1.379 25.201 1.00 88.25 190 GLY A N 1
ATOM 1534 C CA . GLY A 1 190 ? 0.954 2.239 25.982 1.00 88.25 190 GLY A CA 1
ATOM 1535 C C . GLY A 1 190 ? -0.483 2.212 25.468 1.00 88.25 190 GLY A C 1
ATOM 1536 O O . GLY A 1 190 ? -1.383 1.905 26.238 1.00 88.25 190 GLY A O 1
ATOM 1537 N N . LEU A 1 191 ? -0.698 2.507 24.183 1.00 89.44 191 LEU A N 1
ATOM 1538 C CA . LEU A 1 191 ? -2.010 2.880 23.635 1.00 89.44 191 LEU A CA 1
ATOM 1539 C C . LEU A 1 191 ? -2.730 1.774 22.854 1.00 89.44 191 LEU A C 1
ATOM 1541 O O . LEU A 1 191 ? -3.947 1.846 22.711 1.00 89.44 191 LEU A O 1
ATOM 1545 N N . VAL A 1 192 ? -2.009 0.778 22.333 1.00 87.62 192 VAL A N 1
ATOM 1546 C CA . VAL A 1 192 ? -2.564 -0.224 21.407 1.00 87.62 192 VAL A CA 1
ATOM 1547 C C . VAL A 1 192 ? -2.524 -1.616 22.023 1.00 87.62 192 VAL A C 1
ATOM 1549 O O . VAL A 1 192 ? -3.569 -2.144 22.396 1.00 87.62 192 VAL A O 1
ATOM 1552 N N . PHE A 1 193 ? -1.347 -2.234 22.133 1.00 84.94 193 PHE A N 1
ATOM 1553 C CA . PHE A 1 193 ? -1.213 -3.587 22.676 1.00 84.94 193 PHE A CA 1
ATOM 1554 C C . PHE A 1 193 ? 0.243 -3.921 23.021 1.00 84.94 193 PHE A C 1
ATOM 1556 O O . PHE A 1 193 ? 1.154 -3.619 22.254 1.00 84.94 193 PHE A O 1
ATOM 1563 N N . CYS A 1 194 ? 0.470 -4.604 24.145 1.00 80.06 194 CYS A N 1
ATOM 1564 C CA . CYS A 1 194 ? 1.773 -5.153 24.520 1.00 80.06 194 CYS A CA 1
ATOM 1565 C C . CYS A 1 194 ? 1.773 -6.692 24.462 1.00 80.06 194 CYS A C 1
ATOM 1567 O O . CYS A 1 194 ? 0.886 -7.347 25.014 1.00 80.06 194 CYS A O 1
ATOM 1569 N N . TRP A 1 195 ? 2.783 -7.272 23.805 1.00 68.94 195 TRP A N 1
ATOM 1570 C CA . TRP A 1 195 ? 2.922 -8.718 23.589 1.00 68.94 195 TRP A CA 1
ATOM 1571 C C . TRP A 1 195 ? 3.622 -9.420 24.768 1.00 68.94 195 TRP A C 1
ATOM 1573 O O . TRP A 1 195 ? 4.625 -8.893 25.250 1.00 68.94 195 TRP A O 1
ATOM 1583 N N . PRO A 1 196 ? 3.190 -10.623 25.198 1.00 53.22 196 PRO A N 1
ATOM 1584 C CA . PRO A 1 196 ? 3.895 -11.370 26.240 1.00 53.22 196 PRO A CA 1
ATOM 1585 C C . PRO A 1 196 ? 5.228 -11.979 25.748 1.00 53.22 196 PRO A C 1
ATOM 1587 O O . PRO A 1 196 ? 5.266 -12.686 24.745 1.00 53.22 196 PRO A O 1
ATOM 1590 N N . GLU A 1 197 ? 6.300 -11.686 26.492 1.00 47.78 197 GLU A N 1
ATOM 1591 C CA . GLU A 1 197 ? 7.610 -12.361 26.657 1.00 47.78 197 GLU A CA 1
ATOM 1592 C C . GLU A 1 197 ? 8.481 -12.734 25.429 1.00 47.78 197 GLU A C 1
ATOM 1594 O O . GLU A 1 197 ? 9.701 -12.584 25.504 1.00 47.78 197 GLU A O 1
ATOM 1599 N N . SER A 1 198 ? 7.951 -13.138 24.270 1.00 46.50 198 SER A N 1
ATOM 1600 C CA . SER A 1 198 ? 8.779 -13.655 23.158 1.00 46.50 198 SER A CA 1
ATOM 1601 C C . SER A 1 198 ? 9.453 -12.586 22.285 1.00 46.50 198 SER A C 1
ATOM 1603 O O . SER A 1 198 ? 10.378 -12.899 21.538 1.00 46.50 198 SER A O 1
ATOM 1605 N N . ASN A 1 199 ? 9.016 -11.323 22.368 1.00 45.09 199 ASN A N 1
ATOM 1606 C CA . ASN A 1 199 ? 9.622 -10.205 21.628 1.00 45.09 199 ASN A CA 1
ATOM 1607 C C . ASN A 1 199 ? 10.495 -9.289 22.499 1.00 45.09 199 ASN A C 1
ATOM 1609 O O . ASN A 1 199 ? 11.280 -8.529 21.941 1.00 45.09 199 ASN A O 1
ATOM 1613 N N . ILE A 1 200 ? 10.405 -9.364 23.832 1.00 43.38 200 ILE A N 1
ATOM 1614 C CA . ILE A 1 200 ? 11.180 -8.506 24.751 1.00 43.38 200 ILE A CA 1
ATOM 1615 C C . ILE A 1 200 ? 12.648 -8.955 24.792 1.00 43.38 200 ILE A C 1
ATOM 1617 O O . ILE A 1 200 ? 13.547 -8.123 24.737 1.00 43.38 200 ILE A O 1
ATOM 1621 N N . SER A 1 201 ? 12.913 -10.267 24.763 1.00 40.22 201 SER A N 1
ATOM 1622 C CA . SER A 1 201 ? 14.267 -10.832 24.599 1.00 40.22 201 SER A CA 1
ATOM 1623 C C . SER A 1 201 ? 14.898 -10.514 23.235 1.00 40.22 201 SER A C 1
ATOM 1625 O O . SER A 1 201 ? 16.115 -10.553 23.082 1.00 40.22 201 SER A O 1
ATOM 1627 N N . ARG A 1 202 ? 14.076 -10.123 22.254 1.00 44.25 202 ARG A N 1
ATOM 1628 C CA . ARG A 1 202 ? 14.478 -9.665 20.916 1.00 44.25 202 ARG A CA 1
ATOM 1629 C C . ARG A 1 202 ? 14.821 -8.170 20.853 1.00 44.25 202 ARG A C 1
ATOM 1631 O O . ARG A 1 202 ? 15.202 -7.689 19.792 1.00 44.25 202 ARG A O 1
ATOM 1638 N N . TRP A 1 203 ? 14.708 -7.448 21.976 1.00 41.66 203 TRP A N 1
ATOM 1639 C CA . TRP A 1 203 ? 15.315 -6.121 22.175 1.00 41.66 203 TRP A CA 1
ATOM 1640 C C . TRP A 1 203 ? 16.828 -6.225 22.445 1.00 41.66 203 TRP A C 1
ATOM 1642 O O . TRP A 1 203 ? 17.477 -5.210 22.694 1.00 41.66 203 TRP A O 1
ATOM 1652 N N . GLY A 1 204 ? 17.381 -7.447 22.428 1.00 38.94 204 GLY A N 1
ATOM 1653 C CA . GLY A 1 204 ? 18.797 -7.735 22.605 1.00 38.94 204 GLY A CA 1
ATOM 1654 C C . GLY A 1 204 ? 19.663 -6.948 21.630 1.00 38.94 204 GLY A C 1
ATOM 1655 O O . GLY A 1 204 ? 19.703 -7.221 20.435 1.00 38.94 204 GLY A O 1
ATOM 1656 N N . TYR A 1 205 ? 20.365 -5.963 22.177 1.00 46.94 205 TYR A N 1
ATOM 1657 C CA . TYR A 1 205 ? 21.445 -5.243 21.525 1.00 46.94 205 TYR A CA 1
ATOM 1658 C C . TYR A 1 205 ? 22.663 -6.168 21.383 1.00 46.94 205 TYR A C 1
ATOM 1660 O O . TYR A 1 205 ? 23.599 -6.101 22.177 1.00 46.94 205 TYR A O 1
ATOM 1668 N N . GLU A 1 206 ? 22.678 -7.024 20.365 1.00 38.84 206 GLU A N 1
ATOM 1669 C CA . GLU A 1 206 ? 23.914 -7.649 19.891 1.00 38.84 206 GLU A CA 1
ATOM 1670 C C . GLU A 1 206 ? 24.371 -6.945 18.611 1.00 38.84 206 GLU A C 1
ATOM 1672 O O . GLU A 1 206 ? 23.978 -7.268 17.498 1.00 38.84 206 GLU A O 1
ATOM 1677 N N . GLY A 1 207 ? 25.225 -5.933 18.788 1.00 41.59 207 GLY A N 1
ATOM 1678 C CA . GLY A 1 207 ? 26.062 -5.414 17.706 1.00 41.59 207 GLY A CA 1
ATOM 1679 C C . GLY A 1 207 ? 25.708 -4.021 17.192 1.00 41.59 207 GLY A C 1
ATOM 1680 O O . GLY A 1 207 ? 25.095 -3.877 16.145 1.00 41.59 207 GLY A O 1
ATOM 1681 N N . CYS A 1 208 ? 26.207 -2.977 17.865 1.00 41.16 208 CYS A N 1
ATOM 1682 C CA . CYS A 1 208 ? 26.688 -1.763 17.187 1.00 41.16 208 CYS A CA 1
ATOM 1683 C C . CYS A 1 208 ? 27.477 -0.877 18.171 1.00 41.16 208 CYS A C 1
ATOM 1685 O O . CYS A 1 208 ? 26.911 -0.053 18.881 1.00 41.16 208 CYS A O 1
ATOM 1687 N N . LEU A 1 209 ? 28.803 -1.034 18.212 1.00 44.06 209 LEU A N 1
ATOM 1688 C CA . LEU A 1 209 ? 29.727 -0.306 19.103 1.00 44.06 209 LEU A CA 1
ATOM 1689 C C . LEU A 1 209 ? 30.130 1.107 18.606 1.00 44.06 209 LEU A C 1
ATOM 1691 O O . LEU A 1 209 ? 31.133 1.644 19.063 1.00 44.06 209 LEU A O 1
ATOM 1695 N N . PHE A 1 210 ? 29.400 1.723 17.667 1.00 48.56 210 PHE A N 1
ATOM 1696 C CA . PHE A 1 210 ? 30.010 2.725 16.769 1.00 48.56 210 PHE A CA 1
ATOM 1697 C C . PHE A 1 210 ? 29.437 4.157 16.778 1.00 48.56 210 PHE A C 1
ATOM 1699 O O . PHE A 1 210 ? 29.975 5.008 16.075 1.00 48.56 210 PHE A O 1
ATOM 1706 N N . PHE A 1 211 ? 28.427 4.487 17.590 1.00 43.19 211 PHE A N 1
ATOM 1707 C CA . PHE A 1 211 ? 27.994 5.885 17.781 1.00 43.19 211 PHE A CA 1
ATOM 1708 C C . PHE A 1 211 ? 28.196 6.314 19.230 1.00 43.19 211 PHE A C 1
ATOM 1710 O O . PHE A 1 211 ? 28.012 5.491 20.122 1.00 43.19 211 PHE A O 1
ATOM 1717 N N . GLY A 1 212 ? 28.597 7.578 19.442 1.00 51.28 212 GLY A N 1
ATOM 1718 C CA . GLY A 1 212 ? 28.950 8.170 20.741 1.00 51.28 212 GLY A CA 1
ATOM 1719 C C . GLY A 1 212 ? 28.266 7.485 21.925 1.00 51.28 212 GLY A C 1
ATOM 1720 O O . GLY A 1 212 ? 27.041 7.507 22.044 1.00 51.28 212 GLY A O 1
ATOM 1721 N N . SER A 1 213 ? 29.072 6.834 22.765 1.00 62.34 213 SER A N 1
ATOM 1722 C CA . SER A 1 213 ? 28.636 5.827 23.741 1.00 62.34 213 SER A CA 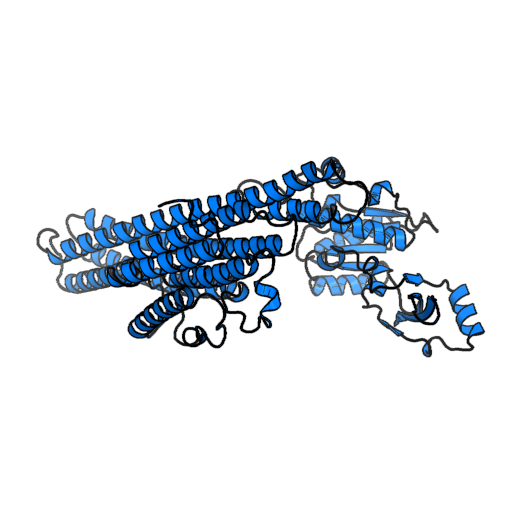1
ATOM 1723 C C . SER A 1 213 ? 27.495 6.279 24.656 1.00 62.34 213 SER A C 1
ATOM 1725 O O . SER A 1 213 ? 26.665 5.461 25.039 1.00 62.34 213 SER A O 1
ATOM 1727 N N . SER A 1 214 ? 27.399 7.573 24.971 1.00 68.19 214 SER A N 1
ATOM 1728 C CA . SER A 1 214 ? 26.394 8.119 25.889 1.00 68.19 214 SER A CA 1
ATOM 1729 C C . SER A 1 214 ? 24.957 7.922 25.406 1.00 68.19 214 SER A C 1
ATOM 1731 O O . SER A 1 214 ? 24.125 7.441 26.169 1.00 68.19 214 SER A O 1
ATOM 1733 N N . PHE A 1 215 ? 24.674 8.224 24.138 1.00 73.94 215 PHE A N 1
ATOM 1734 C CA . PHE A 1 215 ? 23.342 8.091 23.548 1.00 73.94 215 PHE A CA 1
ATOM 1735 C C . PHE A 1 215 ? 22.845 6.636 23.597 1.00 73.94 215 PHE A C 1
ATOM 1737 O O . PHE A 1 215 ? 21.721 6.359 24.023 1.00 73.94 215 PHE A O 1
ATOM 1744 N N . MET A 1 216 ? 23.708 5.698 23.200 1.00 72.00 216 MET A N 1
ATOM 1745 C CA . MET A 1 216 ? 23.395 4.268 23.187 1.00 72.00 216 MET A CA 1
ATOM 1746 C C . MET A 1 216 ? 23.174 3.736 24.605 1.00 72.00 216 MET A C 1
ATOM 1748 O O . MET A 1 216 ? 22.246 2.965 24.834 1.00 72.00 216 MET A O 1
ATOM 1752 N N . ILE A 1 217 ? 23.977 4.196 25.572 1.00 76.00 217 ILE A N 1
ATOM 1753 C CA . ILE A 1 217 ? 23.827 3.843 26.989 1.00 76.00 217 ILE A CA 1
ATOM 1754 C C . ILE A 1 217 ? 22.497 4.368 27.546 1.00 76.00 217 ILE A C 1
ATOM 1756 O O . ILE A 1 217 ? 21.784 3.621 28.210 1.00 76.00 217 ILE A O 1
ATOM 1760 N N . SER A 1 218 ? 22.127 5.626 27.287 1.00 80.38 218 SER A N 1
ATOM 1761 C CA . SER A 1 218 ? 20.825 6.182 27.700 1.00 80.38 218 SER A CA 1
AT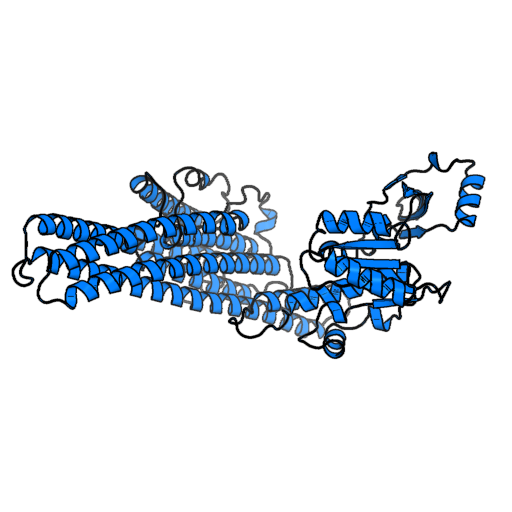OM 1762 C C . SER A 1 218 ? 19.654 5.418 27.088 1.00 80.38 218 SER A C 1
ATOM 1764 O O . SER A 1 218 ? 18.703 5.060 27.781 1.00 80.38 218 SER A O 1
ATOM 1766 N N . THR A 1 219 ? 19.765 5.086 25.805 1.00 78.50 219 THR A N 1
ATOM 1767 C CA . THR A 1 219 ? 18.756 4.321 25.071 1.00 78.50 219 THR A CA 1
ATOM 1768 C C . THR A 1 219 ? 18.578 2.917 25.653 1.00 78.50 219 THR A C 1
ATOM 1770 O O . THR A 1 219 ? 17.457 2.519 25.969 1.00 78.50 219 THR A O 1
ATOM 1773 N N . ALA A 1 220 ? 19.677 2.188 25.871 1.00 76.50 220 ALA A N 1
ATOM 1774 C CA . ALA A 1 220 ? 19.654 0.850 26.456 1.00 76.50 220 ALA A CA 1
ATOM 1775 C C . ALA A 1 220 ? 19.106 0.853 27.894 1.00 76.50 220 ALA A C 1
ATOM 1777 O O . ALA A 1 220 ? 18.332 -0.032 28.256 1.00 76.50 220 ALA A O 1
ATOM 1778 N N . ARG A 1 221 ? 19.442 1.868 28.704 1.00 81.94 221 ARG A N 1
ATOM 1779 C CA . ARG A 1 221 ? 18.898 2.028 30.064 1.00 81.94 221 ARG A CA 1
ATOM 1780 C C . ARG A 1 221 ? 17.381 2.201 30.054 1.00 81.94 221 ARG A C 1
ATOM 1782 O O . ARG A 1 221 ? 16.691 1.492 30.785 1.00 81.94 221 ARG A O 1
ATOM 1789 N N . LEU A 1 222 ? 16.855 3.098 29.215 1.00 82.50 222 LEU A N 1
ATOM 1790 C CA . LEU A 1 222 ? 15.409 3.303 29.089 1.00 82.50 222 LEU A CA 1
ATOM 1791 C C . LEU A 1 222 ? 14.705 2.010 28.655 1.00 82.50 222 LEU A C 1
ATOM 1793 O O . LEU A 1 222 ? 13.706 1.616 29.252 1.00 82.50 222 LEU A O 1
ATOM 1797 N N . GLN A 1 223 ? 15.258 1.320 27.656 1.00 78.31 223 GLN A N 1
ATOM 1798 C CA . GLN A 1 223 ? 14.729 0.047 27.174 1.00 78.31 223 GLN A CA 1
ATOM 1799 C C . GLN A 1 223 ? 14.688 -1.031 28.261 1.00 78.31 223 GLN A C 1
ATOM 1801 O O . GLN A 1 223 ? 13.653 -1.670 28.444 1.00 78.31 223 GLN A O 1
ATOM 1806 N N . GLN A 1 224 ? 15.786 -1.220 28.998 1.00 79.44 224 GLN A N 1
ATOM 1807 C CA . GLN A 1 224 ? 15.867 -2.207 30.077 1.00 79.44 224 GLN A CA 1
ATOM 1808 C C . GLN A 1 224 ? 14.846 -1.926 31.183 1.00 79.44 224 GLN A C 1
ATOM 1810 O O . GLN A 1 224 ? 14.206 -2.860 31.659 1.00 79.44 224 GLN A O 1
ATOM 1815 N N . ARG A 1 225 ? 14.643 -0.654 31.552 1.00 80.00 225 ARG A N 1
ATOM 1816 C CA . ARG A 1 225 ? 13.641 -0.260 32.558 1.00 80.00 225 ARG A CA 1
ATOM 1817 C C . ARG A 1 225 ? 12.212 -0.521 32.096 1.00 80.00 225 ARG A C 1
ATOM 1819 O O . ARG A 1 225 ? 11.405 -1.061 32.848 1.00 80.00 225 ARG A O 1
ATOM 1826 N N . VAL A 1 226 ? 11.890 -0.153 30.856 1.00 81.38 226 VAL A N 1
ATOM 1827 C CA . VAL A 1 226 ? 10.560 -0.416 30.290 1.00 81.38 226 VAL A CA 1
ATOM 1828 C C . VAL A 1 226 ? 10.311 -1.924 30.233 1.00 81.38 226 VAL A C 1
ATOM 1830 O O . VAL A 1 226 ? 9.255 -2.381 30.659 1.00 81.38 226 VAL A O 1
ATOM 1833 N N . ALA A 1 227 ? 11.298 -2.707 29.791 1.00 78.00 227 ALA A N 1
ATOM 1834 C CA . ALA A 1 227 ? 11.212 -4.163 29.767 1.00 78.00 227 ALA A CA 1
ATOM 1835 C C . ALA A 1 227 ? 11.040 -4.771 31.171 1.00 78.00 227 ALA A C 1
ATOM 1837 O O . ALA A 1 227 ? 10.222 -5.673 31.343 1.00 78.00 227 ALA A O 1
ATOM 1838 N N . SER A 1 228 ? 11.760 -4.272 32.185 1.00 79.00 228 SER A N 1
ATOM 1839 C CA . SER A 1 228 ? 11.649 -4.788 33.554 1.00 79.00 228 SER A CA 1
ATOM 1840 C C . SER A 1 228 ? 10.274 -4.542 34.173 1.00 79.00 228 SER A C 1
ATOM 1842 O O . SER A 1 228 ? 9.754 -5.431 34.839 1.00 79.00 228 SER A O 1
ATOM 1844 N N . GLU A 1 229 ? 9.672 -3.374 33.935 1.00 79.44 229 GLU A N 1
ATOM 1845 C CA . GLU A 1 229 ? 8.318 -3.064 34.419 1.00 79.44 229 GLU A CA 1
ATOM 1846 C C . GLU A 1 229 ? 7.252 -3.892 33.690 1.00 79.44 229 GLU A C 1
ATOM 1848 O O . GLU A 1 229 ? 6.342 -4.430 34.320 1.00 79.44 229 GLU A O 1
ATOM 1853 N N . ILE A 1 230 ? 7.387 -4.080 32.370 1.00 77.25 230 ILE A N 1
ATOM 1854 C CA . ILE A 1 230 ? 6.467 -4.931 31.595 1.00 77.25 230 ILE A CA 1
ATOM 1855 C C . ILE A 1 230 ? 6.465 -6.358 32.151 1.00 77.25 230 ILE A C 1
ATOM 1857 O O . ILE A 1 230 ? 5.391 -6.906 32.410 1.00 77.25 230 ILE A O 1
ATOM 1861 N N . ASN A 1 231 ? 7.646 -6.925 32.408 1.00 75.00 231 ASN A N 1
ATOM 1862 C CA . ASN A 1 231 ? 7.784 -8.282 32.942 1.00 75.00 231 ASN A CA 1
ATOM 1863 C C . ASN A 1 231 ? 7.190 -8.436 34.355 1.00 75.00 231 ASN A C 1
ATOM 1865 O O . ASN A 1 231 ? 6.723 -9.514 34.702 1.00 75.00 231 ASN A O 1
ATOM 1869 N N . GLN A 1 232 ? 7.173 -7.376 35.172 1.00 73.38 232 GLN A N 1
ATOM 1870 C CA . GLN A 1 232 ? 6.528 -7.408 36.493 1.00 73.38 232 GLN A CA 1
ATOM 1871 C C . GLN A 1 232 ? 4.998 -7.338 36.406 1.00 73.38 232 GLN A C 1
ATOM 1873 O O . GLN A 1 232 ? 4.299 -7.883 37.258 1.00 73.38 232 GLN A O 1
ATOM 1878 N N . ILE A 1 233 ? 4.472 -6.660 35.384 1.00 68.88 233 ILE A N 1
ATOM 1879 C CA . ILE A 1 233 ? 3.040 -6.380 35.234 1.00 68.88 233 ILE A CA 1
ATOM 1880 C C . ILE A 1 233 ? 2.302 -7.501 34.477 1.00 68.88 233 ILE A C 1
ATOM 1882 O O . ILE A 1 233 ? 1.094 -7.655 34.668 1.00 68.88 233 ILE A O 1
ATOM 1886 N N . THR A 1 234 ? 2.973 -8.289 33.621 1.00 55.03 234 THR A N 1
ATOM 1887 C CA . THR A 1 234 ? 2.283 -9.188 32.671 1.00 55.03 234 THR A CA 1
ATOM 1888 C C . THR A 1 234 ? 2.435 -10.691 32.907 1.00 55.03 234 THR A C 1
ATOM 1890 O O . THR A 1 234 ? 3.514 -11.248 32.797 1.00 55.03 234 THR A O 1
ATOM 1893 N N . GLY A 1 235 ? 1.285 -11.363 33.087 1.00 56.50 235 GLY A N 1
ATOM 1894 C CA . GLY A 1 235 ? 1.072 -12.791 32.773 1.00 56.50 235 GLY A CA 1
ATOM 1895 C C . GLY A 1 235 ? 0.131 -13.032 31.569 1.00 56.50 235 GLY A C 1
ATOM 1896 O O . GLY A 1 235 ? 0.003 -14.154 31.085 1.00 56.50 235 GLY A O 1
ATOM 1897 N N . ARG A 1 236 ? -0.532 -11.979 31.059 1.00 57.94 236 ARG A N 1
ATOM 1898 C CA . ARG A 1 236 ? -1.290 -11.924 29.791 1.00 57.94 236 ARG A CA 1
ATOM 1899 C C . ARG A 1 236 ? -1.085 -10.534 29.181 1.00 57.94 236 ARG A C 1
ATOM 1901 O O . ARG A 1 236 ? -1.253 -9.551 29.894 1.00 57.94 236 ARG A O 1
ATOM 1908 N N . GLY A 1 237 ? -0.700 -10.452 27.906 1.00 69.88 237 GLY A N 1
ATOM 1909 C CA . GLY A 1 237 ? -0.531 -9.175 27.192 1.00 69.88 237 GLY A CA 1
ATOM 1910 C C . GLY A 1 237 ? -1.818 -8.342 27.129 1.00 69.88 237 GLY A C 1
ATOM 1911 O O . GLY A 1 237 ? -2.913 -8.892 27.243 1.00 69.88 237 GLY A O 1
ATOM 1912 N N . GLY A 1 238 ? -1.682 -7.026 26.950 1.00 83.94 238 GLY A N 1
ATOM 1913 C CA . GLY A 1 238 ? -2.792 -6.065 26.967 1.00 83.94 238 GLY A CA 1
ATOM 1914 C C . GLY A 1 238 ? -2.330 -4.612 26.806 1.00 83.94 238 GLY A C 1
ATOM 1915 O O . GLY A 1 238 ? -1.152 -4.358 26.545 1.00 83.94 238 GLY A O 1
ATOM 1916 N N . ILE A 1 239 ? -3.256 -3.660 26.953 1.00 88.38 239 ILE A N 1
ATOM 1917 C CA . ILE A 1 239 ? -2.979 -2.212 26.895 1.00 88.38 239 ILE A CA 1
ATOM 1918 C C . ILE A 1 239 ? -2.304 -1.765 28.201 1.00 88.38 239 ILE A C 1
ATOM 1920 O O . ILE A 1 239 ? -2.851 -1.967 29.288 1.00 88.38 239 ILE A O 1
ATOM 1924 N N . MET A 1 240 ? -1.128 -1.132 28.113 1.00 87.62 240 MET A N 1
ATOM 1925 C CA . MET A 1 240 ? -0.346 -0.755 29.303 1.00 87.62 240 MET A CA 1
ATOM 1926 C C . MET A 1 240 ? -0.686 0.619 29.882 1.00 87.62 240 MET A C 1
ATOM 1928 O O . MET A 1 240 ? -0.231 0.923 30.991 1.00 87.62 240 MET A O 1
ATOM 1932 N N . LEU A 1 241 ? -1.490 1.427 29.183 1.00 90.94 241 LEU A N 1
ATOM 1933 C CA . LEU A 1 241 ? -1.918 2.751 29.635 1.00 90.94 241 LEU A CA 1
ATOM 1934 C C . LEU A 1 241 ? -2.408 2.706 31.088 1.00 90.94 241 LEU A C 1
ATOM 1936 O O . LEU A 1 241 ? -3.351 1.984 31.426 1.00 90.94 241 LEU A O 1
ATOM 1940 N N . HIS A 1 242 ? -1.744 3.458 31.963 1.00 89.62 242 HIS A N 1
ATOM 1941 C CA . HIS A 1 242 ? -2.007 3.425 33.400 1.00 89.62 242 HIS A CA 1
ATOM 1942 C C . HIS A 1 242 ? -3.457 3.798 33.724 1.00 89.62 242 HIS A C 1
ATOM 1944 O O . HIS A 1 242 ? -4.140 3.092 34.462 1.00 89.62 242 HIS A O 1
ATOM 1950 N N . GLU A 1 243 ? -3.953 4.868 33.117 1.00 90.88 243 GLU A N 1
ATOM 1951 C CA . GLU A 1 243 ? -5.284 5.417 33.341 1.00 90.88 243 GLU A CA 1
ATOM 1952 C C . GLU A 1 243 ? -6.383 4.488 32.813 1.00 90.88 243 GLU A C 1
ATOM 1954 O O . GLU A 1 243 ? -7.446 4.391 33.423 1.00 90.88 243 GLU A O 1
ATOM 1959 N N . PHE A 1 244 ? -6.113 3.737 31.740 1.00 88.88 244 PHE A N 1
ATOM 1960 C CA . PHE A 1 244 ? -7.012 2.687 31.252 1.00 88.88 244 PHE A CA 1
ATOM 1961 C C . PHE A 1 244 ? -7.108 1.529 32.246 1.00 88.88 244 PHE A C 1
ATOM 1963 O O . PHE A 1 244 ? -8.208 1.076 32.568 1.00 88.88 244 PHE A O 1
ATOM 1970 N N . ARG A 1 245 ? -5.967 1.080 32.785 1.00 88.44 245 ARG A N 1
ATOM 1971 C CA . ARG A 1 245 ? -5.928 0.021 33.804 1.00 88.44 245 ARG A CA 1
ATOM 1972 C C . ARG A 1 245 ? -6.621 0.457 35.093 1.00 88.44 245 ARG A C 1
ATOM 1974 O O . ARG A 1 245 ? -7.413 -0.310 35.631 1.00 88.44 245 ARG A O 1
ATOM 1981 N N . LEU A 1 246 ? -6.396 1.693 35.544 1.00 87.81 246 LEU A N 1
ATOM 1982 C CA . LEU A 1 246 ? -7.113 2.268 36.685 1.00 87.81 246 LEU A CA 1
ATOM 1983 C C . LEU A 1 246 ? -8.617 2.325 36.435 1.00 87.81 246 LEU A C 1
ATOM 1985 O O . LEU A 1 246 ? -9.397 1.918 37.286 1.00 87.81 246 LEU A O 1
ATOM 1989 N N . TYR A 1 247 ? -9.033 2.788 35.258 1.00 88.06 247 TYR A N 1
ATOM 1990 C CA . TYR A 1 247 ? -10.442 2.844 34.898 1.00 88.06 247 TYR A CA 1
ATOM 1991 C C . TYR A 1 247 ? -11.095 1.448 34.876 1.00 88.06 247 TYR A C 1
ATOM 1993 O O . TYR A 1 247 ? -12.206 1.294 35.381 1.00 88.06 247 TYR A O 1
ATOM 2001 N N . LYS A 1 248 ? -10.391 0.419 34.382 1.00 87.56 248 LYS A N 1
ATOM 2002 C CA . LYS A 1 248 ? -10.827 -0.990 34.428 1.00 87.56 248 LYS A CA 1
ATOM 2003 C C . LYS A 1 248 ? -10.992 -1.489 35.871 1.00 87.56 248 LYS A C 1
ATOM 2005 O O . LYS A 1 248 ? -12.038 -2.039 36.195 1.00 87.56 248 LYS A O 1
ATOM 2010 N N . ILE A 1 249 ? -10.022 -1.220 36.749 1.00 87.75 249 ILE A N 1
ATOM 2011 C CA . ILE A 1 249 ? -10.095 -1.587 38.176 1.00 87.75 249 ILE A CA 1
ATOM 2012 C C . ILE A 1 249 ? -11.271 -0.880 38.864 1.00 87.75 249 ILE A C 1
ATOM 2014 O O . ILE A 1 249 ? -12.088 -1.541 39.498 1.00 87.75 249 ILE A O 1
ATOM 2018 N N . SER A 1 250 ? -11.420 0.436 38.687 1.00 86.94 250 SER A N 1
ATOM 2019 C CA . SER A 1 250 ? -12.535 1.207 39.260 1.00 86.94 250 SER A CA 1
ATOM 2020 C C . SER A 1 250 ? -13.902 0.700 38.785 1.00 86.94 250 SER A C 1
ATOM 2022 O O . SER A 1 250 ? -14.876 0.707 39.540 1.00 86.94 250 SER A O 1
ATOM 2024 N N . MET A 1 251 ? -13.991 0.240 37.533 1.00 85.62 251 MET A N 1
ATOM 2025 C CA . MET A 1 251 ? -15.202 -0.364 36.976 1.00 85.62 251 MET A CA 1
ATOM 2026 C C . MET A 1 251 ? -15.528 -1.714 37.640 1.00 85.62 251 MET A C 1
ATOM 2028 O O . MET A 1 251 ? -16.691 -1.984 37.955 1.00 85.62 251 MET A O 1
ATOM 2032 N N . ASP A 1 252 ? -14.511 -2.542 37.887 1.00 87.31 252 ASP A N 1
ATOM 2033 C CA . ASP A 1 252 ? -14.643 -3.835 38.566 1.00 87.31 252 ASP A CA 1
ATOM 2034 C C . ASP A 1 252 ? -15.044 -3.661 40.040 1.00 87.31 252 ASP A C 1
ATOM 2036 O O . ASP A 1 252 ? -15.915 -4.375 40.542 1.00 87.31 252 ASP A O 1
ATOM 2040 N N . GLU A 1 253 ? -14.473 -2.667 40.724 1.00 87.88 253 GLU A N 1
ATOM 2041 C CA . GLU A 1 253 ? -14.837 -2.311 42.097 1.00 87.88 253 GLU A CA 1
ATOM 2042 C C . GLU A 1 253 ? -16.286 -1.826 42.202 1.00 87.88 253 GLU A C 1
ATOM 2044 O O . GLU A 1 253 ? -17.023 -2.281 43.081 1.00 87.88 253 GLU A O 1
ATOM 2049 N N . LEU A 1 254 ? -16.719 -0.945 41.287 1.00 86.88 254 LEU A N 1
ATOM 2050 C CA . LEU A 1 254 ? -18.111 -0.500 41.225 1.00 86.88 254 LEU A CA 1
ATOM 2051 C C . LEU A 1 254 ? -19.038 -1.698 41.011 1.00 86.88 254 LEU A C 1
ATOM 2053 O O . LEU A 1 254 ? -20.035 -1.837 41.713 1.00 86.88 254 LEU A O 1
ATOM 2057 N N . ARG A 1 255 ? -18.701 -2.601 40.085 1.00 87.31 255 ARG A N 1
ATOM 2058 C CA . ARG A 1 255 ? -19.484 -3.818 39.851 1.00 87.31 255 ARG A CA 1
ATOM 2059 C C . ARG A 1 255 ? -19.613 -4.668 41.115 1.00 87.31 255 ARG A C 1
ATOM 2061 O O . ARG A 1 255 ? -20.725 -5.082 41.438 1.00 87.31 255 ARG A O 1
ATOM 2068 N N . GLY A 1 256 ? -18.507 -4.909 41.819 1.00 85.12 256 GLY A N 1
ATOM 2069 C CA . GLY A 1 256 ? -18.498 -5.681 43.061 1.00 85.12 256 GLY A CA 1
ATOM 2070 C C . GLY A 1 256 ? -19.379 -5.056 44.145 1.00 85.12 256 GLY A C 1
ATOM 2071 O O . GLY A 1 256 ? -20.121 -5.766 44.821 1.00 85.12 256 GLY A O 1
ATOM 2072 N N . GLU A 1 257 ? -19.369 -3.728 44.272 1.00 83.06 257 GLU A N 1
ATOM 2073 C CA . GLU A 1 257 ? -20.246 -3.015 45.208 1.00 83.06 257 GLU A CA 1
ATOM 2074 C C . GLU A 1 257 ? -21.729 -3.149 44.829 1.00 83.06 257 GLU A C 1
ATOM 2076 O O . GLU A 1 257 ? -22.562 -3.497 45.666 1.00 83.06 257 GLU A O 1
ATOM 2081 N N . LEU A 1 258 ? -22.055 -2.977 43.544 1.00 82.62 258 LEU A N 1
ATOM 2082 C CA . LEU A 1 258 ? -23.421 -3.124 43.037 1.00 82.62 258 LEU A CA 1
ATOM 2083 C C . LEU A 1 258 ? -23.956 -4.558 43.218 1.00 82.62 258 LEU A C 1
ATOM 2085 O O . LEU A 1 258 ? -25.128 -4.751 43.542 1.00 82.62 258 LEU A O 1
ATOM 2089 N N . GLU A 1 259 ? -23.113 -5.579 43.042 1.00 83.69 259 GLU A N 1
ATOM 2090 C CA . GLU A 1 259 ? -23.481 -6.983 43.271 1.00 83.69 259 GLU A CA 1
ATOM 2091 C C . GLU A 1 259 ? -23.707 -7.285 44.764 1.00 83.69 259 GLU A C 1
ATOM 2093 O O . GLU A 1 259 ? -24.663 -7.988 45.106 1.00 83.69 259 GLU A O 1
ATOM 2098 N N . ARG A 1 260 ? -22.905 -6.698 45.667 1.00 79.94 260 ARG A N 1
ATOM 2099 C CA . ARG A 1 260 ? -23.099 -6.816 47.126 1.00 79.94 260 ARG A CA 1
ATOM 2100 C C . ARG A 1 260 ? -24.419 -6.203 47.591 1.00 79.94 260 ARG A C 1
ATOM 2102 O O . ARG A 1 260 ? -25.097 -6.796 48.431 1.00 79.94 260 ARG A O 1
ATOM 2109 N N . ASN A 1 261 ? -24.806 -5.061 47.030 1.00 71.75 261 ASN A N 1
ATOM 2110 C CA . ASN A 1 261 ? -26.023 -4.355 47.441 1.00 71.75 261 ASN A CA 1
ATOM 2111 C C . ASN A 1 261 ? -27.286 -4.902 46.749 1.00 71.75 261 ASN A C 1
ATOM 2113 O O . ASN A 1 261 ? -28.371 -4.846 47.324 1.00 71.75 261 ASN A O 1
ATOM 2117 N N . CYS A 1 262 ? -27.149 -5.594 45.607 1.00 64.38 262 CYS A N 1
ATOM 2118 C CA . CYS A 1 262 ? -28.226 -6.397 44.999 1.00 64.38 262 CYS A CA 1
ATOM 2119 C C . CYS A 1 262 ? -28.807 -7.452 45.952 1.00 64.38 262 CYS A C 1
ATOM 2121 O O . CYS A 1 262 ? -29.983 -7.798 45.845 1.00 64.38 262 CYS A O 1
ATOM 2123 N N . LEU A 1 263 ? -27.989 -7.968 46.871 1.00 60.62 263 LEU A N 1
ATOM 2124 C CA . LEU A 1 263 ? -28.383 -8.993 47.836 1.00 60.62 263 LEU A CA 1
ATOM 2125 C C . LEU A 1 263 ? -29.120 -8.418 49.061 1.00 60.62 263 LEU A C 1
ATOM 2127 O O . LEU A 1 263 ? -29.714 -9.188 49.812 1.00 60.62 263 LEU A O 1
ATOM 2131 N N . LYS A 1 264 ? -29.104 -7.091 49.266 1.00 62.28 264 LYS A N 1
ATOM 2132 C CA . LYS A 1 264 ? -29.606 -6.425 50.485 1.00 62.28 264 LYS A CA 1
ATOM 2133 C C . LYS A 1 264 ? -30.997 -5.775 50.365 1.00 62.28 264 LYS A C 1
ATOM 2135 O O . LYS A 1 264 ? -31.525 -5.330 51.378 1.00 62.28 264 LYS A O 1
ATOM 2140 N N . GLY A 1 265 ? -31.632 -5.765 49.189 1.00 59.59 265 GLY A N 1
ATOM 2141 C CA . GLY A 1 265 ? -32.978 -5.192 48.991 1.00 59.59 265 GLY A CA 1
ATOM 2142 C C . GLY A 1 265 ? -32.977 -3.759 48.437 1.00 59.59 265 GLY A C 1
ATOM 2143 O O . GLY A 1 265 ? -32.052 -3.379 47.726 1.00 59.59 265 GLY A O 1
ATOM 2144 N N . THR A 1 266 ? -34.047 -2.987 48.673 1.00 51.28 266 THR A N 1
ATOM 2145 C CA . THR A 1 266 ? -34.186 -1.599 48.182 1.00 51.28 266 THR A CA 1
ATOM 2146 C C . THR A 1 266 ? -33.268 -0.669 48.971 1.00 51.28 266 THR A C 1
ATOM 2148 O O . THR A 1 266 ? -33.412 -0.554 50.185 1.00 51.28 266 THR A O 1
ATOM 2151 N N . VAL A 1 267 ? -32.343 -0.006 48.281 1.00 55.97 267 VAL A N 1
ATOM 2152 C CA . VAL A 1 267 ? -31.316 0.847 48.886 1.00 55.97 267 VAL A CA 1
ATOM 2153 C C . VAL A 1 267 ? -31.645 2.321 48.644 1.00 55.97 267 VAL A C 1
ATOM 2155 O O . VAL A 1 267 ? -31.885 2.741 47.508 1.00 55.97 267 VAL A O 1
ATOM 2158 N N . GLU A 1 268 ? -31.633 3.120 49.711 1.00 51.81 268 GLU A N 1
ATOM 2159 C CA . GLU A 1 268 ? -31.694 4.580 49.623 1.00 51.81 268 GLU A CA 1
ATOM 2160 C C . GLU A 1 268 ? -30.334 5.153 49.203 1.00 51.81 268 GLU A C 1
ATOM 2162 O O . GLU A 1 268 ? -29.315 4.933 49.857 1.00 51.81 268 GLU A O 1
ATOM 2167 N N . TRP A 1 269 ? -30.328 5.925 48.113 1.00 50.94 269 TRP A N 1
ATOM 2168 C CA . TRP A 1 269 ? -29.128 6.528 47.512 1.00 50.94 269 TRP A CA 1
ATOM 2169 C C . TRP A 1 269 ? -28.383 7.481 48.455 1.00 50.94 269 TRP A C 1
ATOM 2171 O O . TRP A 1 269 ? -27.181 7.685 48.313 1.00 50.94 269 TRP A O 1
ATOM 2181 N N . GLU A 1 270 ? -29.096 8.058 49.426 1.00 47.47 270 GLU A N 1
ATOM 2182 C CA . GLU A 1 270 ? -28.540 8.970 50.431 1.00 47.47 270 GLU A CA 1
ATOM 2183 C C . GLU A 1 270 ? -27.797 8.237 51.565 1.00 47.47 270 GLU A C 1
ATOM 2185 O O . GLU A 1 270 ? -26.963 8.847 52.230 1.00 47.47 270 GLU A O 1
ATOM 2190 N N . SER A 1 271 ? -28.032 6.931 51.759 1.00 51.25 271 SER A N 1
ATOM 2191 C CA . SER A 1 271 ? -27.436 6.144 52.850 1.00 51.25 271 SER A CA 1
ATOM 2192 C C . SER A 1 271 ? -26.186 5.350 52.443 1.00 51.25 271 SER A C 1
ATOM 2194 O O . SER A 1 271 ? -25.422 4.944 53.322 1.00 51.25 271 SER A O 1
ATOM 2196 N N . GLU A 1 272 ? -25.945 5.103 51.150 1.00 61.22 272 GLU A N 1
ATOM 2197 C CA . GLU A 1 272 ? -24.788 4.325 50.679 1.00 61.22 272 GLU A CA 1
ATOM 2198 C C . GLU A 1 272 ? -23.658 5.218 50.154 1.00 61.22 272 GLU A C 1
ATOM 2200 O O . GLU A 1 272 ? -23.439 5.378 48.951 1.00 61.22 272 GLU A O 1
ATOM 2205 N N . VAL A 1 273 ? -22.873 5.749 51.096 1.00 62.31 273 VAL A N 1
ATOM 2206 C CA . VAL A 1 273 ? -21.634 6.503 50.824 1.00 62.31 273 VAL A CA 1
ATOM 2207 C C . VAL A 1 273 ? -20.685 5.724 49.893 1.00 62.31 273 VAL A C 1
ATOM 2209 O O . VAL A 1 273 ? -20.048 6.326 49.032 1.00 62.31 273 VAL A O 1
ATOM 2212 N N . GLY A 1 274 ? -20.659 4.388 49.994 1.00 70.12 274 GLY A N 1
ATOM 2213 C CA . GLY A 1 274 ? -19.777 3.516 49.211 1.00 70.12 274 GLY A CA 1
ATOM 2214 C C . GLY A 1 274 ? -20.037 3.521 47.700 1.00 70.12 274 GLY A C 1
ATOM 2215 O O . GLY A 1 274 ? -19.092 3.669 46.929 1.00 70.12 274 GLY A O 1
ATOM 2216 N N . ILE A 1 275 ? -21.295 3.416 47.243 1.00 74.38 275 ILE A N 1
ATOM 2217 C CA . ILE A 1 275 ? -21.601 3.465 45.798 1.00 74.38 275 ILE A CA 1
ATOM 2218 C C . ILE A 1 275 ? -21.278 4.852 45.245 1.00 74.38 275 ILE A C 1
ATOM 2220 O O . ILE A 1 275 ? -20.669 4.968 44.182 1.00 74.38 275 ILE A O 1
ATOM 2224 N N . ARG A 1 276 ? -21.660 5.906 45.974 1.00 76.25 276 ARG A N 1
ATOM 2225 C CA . ARG A 1 276 ? -21.447 7.291 45.546 1.00 76.25 276 ARG A CA 1
ATOM 2226 C C . ARG A 1 276 ? -19.964 7.608 45.379 1.00 76.25 276 ARG A C 1
ATOM 2228 O O . ARG A 1 276 ? -19.580 8.176 44.362 1.00 76.25 276 ARG A O 1
ATOM 2235 N N . GLU A 1 277 ? -19.136 7.199 46.339 1.00 82.62 277 GLU A N 1
ATOM 2236 C CA . GLU A 1 277 ? -17.683 7.360 46.269 1.00 82.62 277 GLU A CA 1
ATOM 2237 C C . GLU A 1 277 ? -17.102 6.637 45.046 1.00 82.62 277 GLU A C 1
ATOM 2239 O O . GLU A 1 277 ? -16.390 7.255 44.260 1.00 82.62 277 GLU A O 1
ATOM 2244 N N . ARG A 1 278 ? -17.484 5.374 44.804 1.00 84.38 278 ARG A N 1
ATOM 2245 C CA . ARG A 1 278 ? -16.994 4.597 43.649 1.00 84.38 278 ARG A CA 1
ATOM 2246 C C . ARG A 1 278 ? -17.443 5.173 42.309 1.00 84.38 278 ARG A C 1
ATOM 2248 O O . ARG A 1 278 ? -16.668 5.165 41.354 1.00 84.38 278 ARG A O 1
ATOM 2255 N N . VAL A 1 279 ? -18.663 5.704 42.228 1.00 84.88 279 VAL A N 1
ATOM 2256 C CA . VAL A 1 279 ? -19.153 6.408 41.034 1.00 84.88 279 VAL A CA 1
ATOM 2257 C C . VAL A 1 279 ? -18.344 7.682 40.790 1.00 84.88 279 VAL A C 1
ATOM 2259 O O . VAL A 1 279 ? -17.939 7.921 39.654 1.00 84.88 279 VAL A O 1
ATOM 2262 N N . GLU A 1 280 ? -18.047 8.474 41.823 1.00 85.25 280 GLU A N 1
ATOM 2263 C CA . GLU A 1 280 ? -17.209 9.673 41.689 1.00 85.25 280 GLU A CA 1
ATOM 2264 C C . GLU A 1 280 ? -15.753 9.337 41.323 1.00 85.25 280 GLU A C 1
ATOM 2266 O O . GLU A 1 280 ? -15.170 9.992 40.454 1.00 85.25 280 GLU A O 1
ATOM 2271 N N . THR A 1 281 ? -15.175 8.271 41.886 1.00 86.19 281 THR A N 1
ATOM 2272 C CA . THR A 1 281 ? -13.855 7.763 41.476 1.00 86.19 281 THR A CA 1
ATOM 2273 C C . THR A 1 281 ? -13.862 7.345 40.007 1.00 86.19 281 THR A C 1
ATOM 2275 O O . THR A 1 281 ? -12.992 7.768 39.243 1.00 86.19 281 THR A O 1
ATOM 2278 N N . LEU A 1 282 ? -14.874 6.584 39.572 1.00 86.88 282 LEU A N 1
ATOM 2279 C CA . LEU A 1 282 ? -15.029 6.177 38.176 1.00 86.88 282 LEU A CA 1
ATOM 2280 C C . LEU A 1 282 ? -15.180 7.392 37.249 1.00 86.88 282 LEU A C 1
ATOM 2282 O O . LEU A 1 282 ? -14.579 7.415 36.170 1.00 86.88 282 LEU A O 1
ATOM 2286 N N . LYS A 1 283 ? -15.926 8.421 37.685 1.00 87.19 283 LYS A N 1
ATOM 2287 C CA . LYS A 1 283 ? -16.058 9.700 36.974 1.00 87.19 283 LYS A CA 1
ATOM 2288 C C . LYS A 1 283 ? -14.718 10.404 36.795 1.00 87.19 283 LYS A C 1
ATOM 2290 O O . LYS A 1 283 ? -14.400 10.870 35.701 1.00 87.19 283 LYS A O 1
ATOM 2295 N N . GLY A 1 284 ? -13.923 10.459 37.860 1.00 86.62 284 GLY A N 1
ATOM 2296 C CA . GLY A 1 284 ? -12.565 10.989 37.825 1.00 86.62 284 GLY A CA 1
ATOM 2297 C C . GLY A 1 284 ? -11.684 10.236 36.827 1.00 86.62 284 GLY A C 1
ATOM 2298 O O . GLY A 1 284 ? -11.090 10.862 35.949 1.00 86.62 284 GLY A O 1
ATOM 2299 N N . CYS A 1 285 ? -11.654 8.902 36.911 1.00 86.44 285 CYS A N 1
ATOM 2300 C CA . CYS A 1 285 ? -10.830 8.051 36.051 1.00 86.44 285 CYS A CA 1
ATOM 2301 C C . CYS A 1 285 ? -11.171 8.206 34.564 1.00 86.44 285 CYS A C 1
ATOM 2303 O O . CYS A 1 285 ? -10.263 8.422 33.762 1.00 86.44 285 CYS A O 1
ATOM 2305 N N . PHE A 1 286 ? -12.455 8.141 34.181 1.00 85.12 286 PHE A N 1
ATOM 2306 C CA . PHE A 1 286 ? -12.812 8.271 32.763 1.00 85.12 286 PHE A CA 1
ATOM 2307 C C . PHE A 1 286 ? -12.504 9.674 32.234 1.00 85.12 286 PHE A C 1
ATOM 2309 O O . PHE A 1 286 ? -12.090 9.801 31.087 1.00 85.12 286 PHE A O 1
ATOM 2316 N N . ARG A 1 287 ? -12.687 10.731 33.042 1.00 87.44 287 ARG A N 1
ATOM 2317 C CA . ARG A 1 287 ? -12.400 12.108 32.615 1.00 87.44 287 ARG A CA 1
ATOM 2318 C C . ARG A 1 287 ? -10.913 12.300 32.337 1.00 87.44 287 ARG A C 1
ATOM 2320 O O . ARG A 1 287 ? -10.564 12.914 31.336 1.00 87.44 287 ARG A O 1
ATOM 2327 N N . VAL A 1 288 ? -10.049 11.765 33.201 1.00 90.19 288 VAL A N 1
ATOM 2328 C CA . VAL A 1 288 ? -8.594 11.801 32.988 1.00 90.19 288 VAL A CA 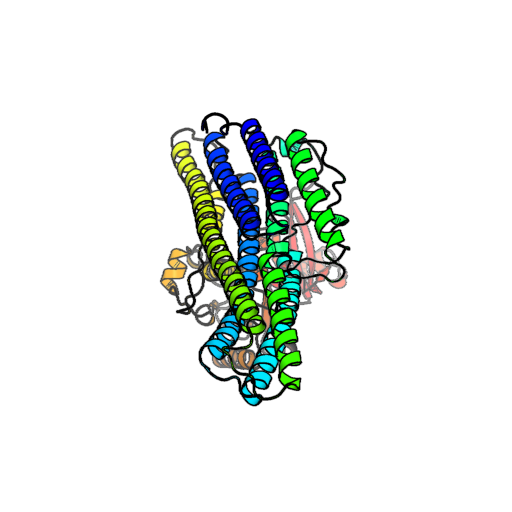1
ATOM 2329 C C . VAL A 1 288 ? -8.217 10.995 31.745 1.00 90.19 288 VAL A C 1
ATOM 2331 O O . VAL A 1 288 ? -7.473 11.504 30.911 1.00 90.19 288 VAL A O 1
ATOM 2334 N N . LEU A 1 289 ? -8.769 9.786 31.590 1.00 90.12 289 LEU A N 1
ATOM 2335 C CA . LEU A 1 289 ? -8.521 8.936 30.425 1.00 90.12 289 LEU A CA 1
ATOM 2336 C C . LEU A 1 289 ? -8.931 9.636 29.123 1.00 90.12 289 LEU A C 1
ATOM 2338 O O . LEU A 1 289 ? -8.093 9.794 28.246 1.00 90.12 289 LEU A O 1
ATOM 2342 N N . ARG A 1 290 ? -10.176 10.120 29.040 1.00 90.38 290 ARG A N 1
ATOM 2343 C CA . ARG A 1 290 ? -10.732 10.810 27.870 1.00 90.38 290 ARG A CA 1
ATOM 2344 C C . ARG A 1 290 ? -9.928 12.054 27.500 1.00 90.38 290 ARG A C 1
ATOM 2346 O O . ARG A 1 290 ? -9.472 12.172 26.370 1.00 90.38 290 ARG A O 1
ATOM 2353 N N . ASN A 1 291 ? -9.724 12.966 28.451 1.00 90.56 291 ASN A N 1
ATOM 2354 C CA . ASN A 1 291 ? -8.986 14.202 28.181 1.00 90.56 291 ASN A CA 1
ATOM 2355 C C . ASN A 1 291 ? -7.540 13.897 27.768 1.00 90.56 291 ASN A C 1
ATOM 2357 O O . ASN A 1 291 ? -6.963 14.580 26.924 1.00 90.56 291 ASN A O 1
ATOM 2361 N N . GLY A 1 292 ? -6.939 12.869 28.369 1.00 90.50 292 GLY A N 1
ATOM 2362 C CA . GLY A 1 292 ? -5.588 12.454 28.045 1.00 90.50 292 GLY A CA 1
ATOM 2363 C C . GLY A 1 292 ? -5.458 11.840 26.656 1.00 90.50 292 GLY A C 1
ATOM 2364 O O . GLY A 1 292 ? -4.527 12.202 25.938 1.00 90.50 292 GLY A O 1
ATOM 2365 N N . THR A 1 293 ? -6.389 10.969 26.254 1.00 90.88 293 THR A N 1
ATOM 2366 C CA . THR A 1 293 ? -6.411 10.369 24.912 1.00 90.88 293 THR A CA 1
ATOM 2367 C C . THR A 1 293 ? -6.750 11.391 23.832 1.00 90.88 293 THR A C 1
ATOM 2369 O O . THR A 1 293 ? -6.100 11.381 22.791 1.00 90.88 293 THR A O 1
ATOM 2372 N N . GLU A 1 294 ? -7.683 12.316 24.087 1.00 91.06 294 GLU A N 1
ATOM 2373 C CA . GLU A 1 294 ? -7.997 13.431 23.179 1.00 91.06 294 GLU A CA 1
ATOM 2374 C C . GLU A 1 294 ? -6.771 14.340 22.973 1.00 91.06 294 GLU A C 1
ATOM 2376 O O . GLU A 1 294 ? -6.449 14.699 21.842 1.00 91.06 294 GLU A O 1
ATOM 2381 N N . ASN A 1 295 ? -6.025 14.648 24.042 1.00 93.62 295 ASN A N 1
ATOM 2382 C CA . ASN A 1 295 ? -4.803 15.450 23.939 1.00 93.62 295 ASN A CA 1
ATOM 2383 C C . ASN A 1 295 ? -3.679 14.713 23.188 1.00 93.62 295 ASN A C 1
ATOM 2385 O O . ASN A 1 295 ? -2.998 15.312 22.363 1.00 93.62 295 ASN A O 1
ATOM 2389 N N . ILE A 1 296 ? -3.494 13.407 23.424 1.00 94.19 296 ILE A N 1
ATOM 2390 C CA . ILE A 1 296 ? -2.537 12.600 22.644 1.00 94.19 296 ILE A CA 1
ATOM 2391 C C . ILE A 1 296 ? -2.944 12.563 21.165 1.00 94.19 296 ILE A C 1
ATOM 2393 O O . ILE A 1 296 ? -2.085 12.672 20.296 1.00 94.19 296 ILE A O 1
ATOM 2397 N N . ASN A 1 297 ? -4.240 12.438 20.868 1.00 92.31 297 ASN A N 1
ATOM 2398 C CA . ASN A 1 297 ? -4.740 12.455 19.497 1.00 92.31 297 ASN A CA 1
ATOM 2399 C C . ASN A 1 297 ? -4.449 13.795 18.799 1.00 92.31 297 ASN A C 1
ATOM 2401 O O . ASN A 1 297 ? -3.970 13.789 17.671 1.00 92.31 297 ASN A O 1
ATOM 2405 N N . GLY A 1 298 ? -4.645 14.921 19.495 1.00 91.38 298 GLY A N 1
ATOM 2406 C CA . GLY A 1 298 ? -4.256 16.246 18.999 1.00 91.38 298 GLY A CA 1
ATOM 2407 C C . GLY A 1 298 ? -2.749 16.370 18.749 1.00 91.38 298 GLY A C 1
ATOM 2408 O O . GLY A 1 298 ? -2.342 16.823 17.689 1.00 91.38 298 GLY A O 1
ATOM 2409 N N . GLN A 1 299 ? -1.908 15.868 19.661 1.00 94.00 299 GLN A N 1
ATOM 2410 C CA . GLN A 1 299 ? -0.450 15.845 19.460 1.00 94.00 299 GLN A CA 1
ATOM 2411 C C . GLN A 1 299 ? -0.019 14.975 18.269 1.00 94.00 299 GLN A C 1
ATOM 2413 O O . GLN A 1 299 ? 0.992 15.263 17.633 1.00 94.00 299 GLN A O 1
ATOM 2418 N N . LEU A 1 300 ? -0.754 13.897 17.971 1.00 93.25 300 LEU A N 1
ATOM 2419 C CA . LEU A 1 300 ? -0.512 13.085 16.776 1.00 93.25 300 LEU A CA 1
ATOM 2420 C C . LEU A 1 300 ? -0.881 13.845 15.498 1.00 93.25 300 LEU A C 1
ATOM 2422 O O . LEU A 1 300 ? -0.169 13.706 14.508 1.00 93.25 300 LEU A O 1
ATOM 2426 N N . ASP A 1 301 ? -1.950 14.645 15.523 1.00 89.81 301 ASP A N 1
ATOM 2427 C CA . ASP A 1 301 ? -2.326 15.521 14.407 1.00 89.81 301 ASP A CA 1
ATOM 2428 C C . ASP A 1 301 ? -1.274 16.609 14.166 1.00 89.81 301 ASP A C 1
ATOM 2430 O O . ASP A 1 301 ? -0.796 16.754 13.042 1.00 89.81 301 ASP A O 1
ATOM 2434 N N . ASP A 1 302 ? -0.810 17.274 15.227 1.00 92.12 302 ASP A N 1
ATOM 2435 C CA . ASP A 1 302 ? 0.286 18.244 15.130 1.00 92.12 302 ASP A CA 1
ATOM 2436 C C . ASP A 1 302 ? 1.558 17.590 14.555 1.00 92.12 302 ASP A C 1
ATOM 2438 O O . ASP A 1 302 ? 2.231 18.146 13.687 1.00 92.12 302 ASP A O 1
ATOM 2442 N N . PHE A 1 303 ? 1.884 16.368 14.993 1.00 92.69 303 PHE A N 1
ATOM 2443 C CA . PHE A 1 303 ? 3.040 15.633 14.481 1.00 92.69 303 PHE A CA 1
ATOM 2444 C C . PHE A 1 303 ? 2.888 15.221 13.008 1.00 92.69 303 PHE A C 1
ATOM 2446 O O . PHE A 1 303 ? 3.875 15.188 12.269 1.00 92.69 303 PHE A O 1
ATOM 2453 N N . PHE A 1 304 ? 1.671 14.924 12.549 1.00 88.75 304 PHE A N 1
ATOM 2454 C CA . PHE A 1 304 ? 1.418 14.682 11.132 1.00 88.75 304 PHE A CA 1
ATOM 2455 C C . PHE A 1 304 ? 1.710 15.915 10.288 1.00 88.75 304 PHE A C 1
ATOM 2457 O O . PHE A 1 304 ? 2.399 15.796 9.270 1.00 88.75 304 PHE A O 1
ATOM 2464 N N . ASP A 1 305 ? 1.257 17.084 10.732 1.00 86.06 305 ASP A N 1
ATOM 2465 C CA . ASP A 1 305 ? 1.546 18.344 10.056 1.00 86.06 305 ASP A CA 1
ATOM 2466 C C . ASP A 1 305 ? 3.057 18.617 10.023 1.00 86.06 305 ASP A C 1
ATOM 2468 O O . ASP A 1 305 ? 3.595 18.999 8.981 1.00 86.06 305 ASP A O 1
ATOM 2472 N N . GLU A 1 306 ? 3.777 18.330 11.112 1.00 89.06 306 GLU A N 1
ATOM 2473 C CA . GLU A 1 306 ? 5.241 18.432 11.163 1.00 89.06 306 GLU A CA 1
ATOM 2474 C C . GLU A 1 306 ? 5.943 17.500 10.167 1.00 89.06 306 GLU A C 1
ATOM 2476 O O . GLU A 1 306 ? 6.881 17.928 9.489 1.00 89.06 306 GLU A O 1
ATOM 2481 N N . ILE A 1 307 ? 5.497 16.244 10.035 1.00 88.69 307 ILE A N 1
ATOM 2482 C CA . ILE A 1 307 ? 6.049 15.300 9.051 1.00 88.69 307 ILE A CA 1
ATOM 2483 C C . ILE A 1 307 ? 5.813 15.814 7.628 1.00 88.69 307 ILE A C 1
ATOM 2485 O O . ILE A 1 307 ? 6.732 15.802 6.802 1.00 88.69 307 ILE A O 1
ATOM 2489 N N . VAL A 1 308 ? 4.591 16.252 7.321 1.00 86.12 308 VAL A N 1
ATOM 2490 C CA . VAL A 1 308 ? 4.224 16.753 5.988 1.00 86.12 308 VAL A CA 1
ATOM 2491 C C . VAL A 1 308 ? 5.037 18.000 5.648 1.00 86.12 308 VAL A C 1
ATOM 2493 O O . VAL A 1 308 ? 5.632 18.081 4.569 1.00 86.12 308 VAL A O 1
ATOM 2496 N N . GLU A 1 309 ? 5.130 18.942 6.582 1.00 86.88 309 GLU A N 1
ATOM 2497 C CA . GLU A 1 309 ? 5.895 20.171 6.415 1.00 86.88 309 GLU A CA 1
ATOM 2498 C C . GLU A 1 309 ? 7.402 19.890 6.306 1.00 86.88 309 GLU A C 1
ATOM 2500 O O . GLU A 1 309 ? 8.089 20.492 5.479 1.00 86.88 309 GLU A O 1
ATOM 2505 N N . GLY A 1 310 ? 7.927 18.937 7.083 1.00 85.44 310 GLY A N 1
ATOM 2506 C CA . GLY A 1 310 ? 9.312 18.478 7.003 1.00 85.44 310 GLY A CA 1
ATOM 2507 C C . GLY A 1 310 ? 9.655 17.922 5.623 1.00 85.44 310 GLY A C 1
ATOM 2508 O O . GLY A 1 310 ? 10.619 18.362 4.990 1.00 85.44 310 GLY A O 1
ATOM 2509 N N . ARG A 1 311 ? 8.816 17.021 5.100 1.00 88.50 311 ARG A N 1
ATOM 2510 C CA . ARG A 1 311 ? 8.954 16.470 3.743 1.00 88.50 311 ARG A CA 1
ATOM 2511 C C . ARG A 1 311 ? 8.921 17.557 2.682 1.00 88.50 311 ARG A C 1
ATOM 2513 O O . ARG A 1 311 ? 9.802 17.591 1.825 1.00 88.50 311 ARG A O 1
ATOM 2520 N N . LYS A 1 312 ? 7.942 18.459 2.758 1.00 85.44 312 LYS A N 1
ATOM 2521 C CA . LYS A 1 312 ? 7.789 19.567 1.812 1.00 85.44 312 LYS A CA 1
ATOM 2522 C C . LYS A 1 312 ? 9.017 20.476 1.810 1.00 85.44 312 LYS A C 1
ATOM 2524 O O . LYS A 1 312 ? 9.605 20.690 0.754 1.00 85.44 312 LYS A O 1
ATOM 2529 N N . LYS A 1 313 ? 9.481 20.912 2.986 1.00 84.38 313 LYS A N 1
ATOM 2530 C CA . LYS A 1 313 ? 10.697 21.729 3.132 1.00 84.38 313 LYS A CA 1
ATOM 2531 C C . LYS A 1 313 ? 11.918 21.070 2.493 1.00 84.38 313 LYS A C 1
ATOM 2533 O O . LYS A 1 313 ? 12.683 21.744 1.805 1.00 84.38 313 LYS A O 1
ATOM 2538 N N . LEU A 1 314 ? 12.120 19.769 2.709 1.00 84.00 314 LEU A N 1
ATOM 2539 C CA . LEU A 1 314 ? 13.265 19.052 2.137 1.00 84.00 314 LEU A CA 1
ATOM 2540 C C . LEU A 1 314 ? 13.165 18.888 0.612 1.00 84.00 314 LEU A C 1
ATOM 2542 O O . LEU A 1 314 ? 14.186 18.985 -0.074 1.00 84.00 314 LEU A O 1
ATOM 2546 N N . LEU A 1 315 ? 11.957 18.706 0.073 1.00 83.06 315 LEU A N 1
ATOM 2547 C CA . LEU A 1 315 ? 11.710 18.669 -1.373 1.00 83.06 315 LEU A CA 1
ATOM 2548 C C . LEU A 1 315 ? 11.928 20.040 -2.034 1.00 83.06 315 LEU A C 1
ATOM 2550 O O . LEU A 1 315 ? 12.572 20.122 -3.084 1.00 83.06 315 LEU A O 1
ATOM 2554 N N . ASP A 1 316 ? 11.464 21.118 -1.402 1.00 79.88 316 ASP A N 1
ATOM 2555 C CA . ASP A 1 316 ? 11.639 22.491 -1.890 1.00 79.88 316 ASP A CA 1
ATOM 2556 C C . ASP A 1 316 ? 13.124 22.894 -1.900 1.00 79.88 316 ASP A C 1
ATOM 2558 O O . ASP A 1 316 ? 13.617 23.471 -2.873 1.00 79.88 316 ASP A O 1
ATOM 2562 N N . LEU A 1 317 ? 13.882 22.524 -0.858 1.00 75.56 317 LEU A N 1
ATOM 2563 C CA . LEU A 1 317 ? 15.336 22.740 -0.794 1.00 75.56 317 LEU A CA 1
ATOM 2564 C C . LEU A 1 317 ? 16.084 22.047 -1.938 1.00 75.56 317 LEU A C 1
ATOM 2566 O O . LEU A 1 317 ? 17.044 22.610 -2.473 1.00 75.56 317 LEU A O 1
ATOM 2570 N N . CYS A 1 318 ? 15.647 20.845 -2.317 1.00 70.75 318 CYS A N 1
ATOM 2571 C CA . CYS A 1 318 ? 16.204 20.115 -3.450 1.00 70.75 318 CYS A CA 1
ATOM 2572 C C . CYS A 1 318 ? 15.862 20.807 -4.780 1.00 70.75 318 CYS A C 1
ATOM 2574 O O . CYS A 1 318 ? 16.748 21.022 -5.603 1.00 70.75 318 CYS A O 1
ATOM 2576 N N . SER A 1 319 ? 14.621 21.268 -4.938 1.00 67.44 319 SER A N 1
ATOM 2577 C CA . SER A 1 319 ? 14.137 21.934 -6.157 1.00 67.44 319 SER A CA 1
ATOM 2578 C C . SER A 1 319 ? 14.797 23.302 -6.409 1.00 67.44 319 SER A C 1
ATOM 2580 O O . SER A 1 319 ? 15.153 23.640 -7.537 1.00 67.44 319 SER A O 1
ATOM 2582 N N . HIS A 1 320 ? 15.013 24.111 -5.364 1.00 59.16 320 HIS A N 1
ATOM 2583 C CA . HIS A 1 320 ? 15.612 25.447 -5.499 1.00 59.16 320 HIS A CA 1
ATOM 2584 C C . HIS A 1 320 ? 17.123 25.431 -5.769 1.00 59.16 320 HIS A C 1
ATOM 2586 O O . HIS A 1 320 ? 17.654 26.368 -6.375 1.00 59.16 320 HIS A O 1
ATOM 2592 N N . ARG A 1 321 ? 17.835 24.389 -5.325 1.00 54.44 321 ARG A N 1
ATOM 2593 C CA . ARG A 1 321 ? 19.279 24.245 -5.569 1.00 54.44 321 ARG A CA 1
ATOM 2594 C C . ARG A 1 321 ? 19.588 23.844 -7.015 1.00 54.44 321 ARG A C 1
ATOM 2596 O O . ARG A 1 321 ? 20.576 24.344 -7.545 1.00 54.44 321 ARG A O 1
ATOM 2603 N N . GLU A 1 322 ? 18.717 23.075 -7.677 1.00 47.03 322 GLU A N 1
ATOM 2604 C CA . GLU A 1 322 ? 18.835 22.764 -9.117 1.00 47.03 322 GLU A CA 1
ATOM 2605 C C . GLU A 1 322 ? 18.758 24.024 -10.000 1.00 47.03 322 GLU A C 1
ATOM 2607 O O . GLU A 1 322 ? 19.470 24.148 -10.998 1.00 47.03 322 GLU A O 1
ATOM 2612 N N . PHE A 1 323 ? 17.953 25.016 -9.602 1.00 35.75 323 PHE A N 1
ATOM 2613 C CA . PHE A 1 323 ? 17.807 26.271 -10.348 1.00 35.75 323 PHE A CA 1
ATOM 2614 C C . PHE A 1 323 ? 19.030 27.197 -10.234 1.00 35.75 323 PHE A C 1
ATOM 2616 O O . PHE A 1 323 ? 19.320 27.941 -11.167 1.00 35.75 323 PHE A O 1
ATOM 2623 N N . ARG A 1 324 ? 19.774 27.156 -9.116 1.00 34.22 324 ARG A N 1
ATOM 2624 C CA . ARG A 1 324 ? 20.995 27.970 -8.923 1.00 34.22 324 ARG A CA 1
ATOM 2625 C C . ARG A 1 324 ? 22.243 27.348 -9.550 1.00 34.22 324 ARG A C 1
ATOM 2627 O O . ARG A 1 324 ? 23.088 28.094 -10.041 1.00 34.22 324 ARG A O 1
ATOM 2634 N N . SER A 1 325 ? 22.348 26.018 -9.584 1.00 35.81 325 SER A N 1
ATOM 2635 C CA . SER A 1 325 ? 23.443 25.321 -10.277 1.00 35.81 325 SER A CA 1
ATOM 2636 C C . SER A 1 325 ? 23.338 25.395 -11.804 1.00 35.81 325 SER A C 1
ATOM 2638 O O . SER A 1 325 ? 24.294 25.081 -12.492 1.00 35.81 325 SER A O 1
ATOM 2640 N N . SER A 1 326 ? 22.201 25.838 -12.348 1.00 36.62 326 SER A N 1
ATOM 2641 C CA . SER A 1 326 ? 21.982 25.959 -13.798 1.00 36.62 326 SER A CA 1
ATOM 2642 C C . SER A 1 326 ? 22.575 27.239 -14.422 1.00 36.62 326 SER A C 1
ATOM 2644 O O . SER A 1 326 ? 22.487 27.423 -15.633 1.00 36.62 326 SER A O 1
ATOM 2646 N N . THR A 1 327 ? 23.174 28.134 -13.623 1.00 36.69 327 THR A N 1
ATOM 2647 C CA . THR A 1 327 ? 23.768 29.410 -14.092 1.00 36.69 327 THR A CA 1
ATOM 2648 C C . THR A 1 327 ? 25.299 29.468 -14.064 1.00 36.69 327 THR A C 1
ATOM 2650 O O . THR A 1 327 ? 25.869 30.442 -14.550 1.00 36.69 327 THR A O 1
ATOM 2653 N N . GLN A 1 328 ? 25.978 28.441 -13.557 1.00 33.53 328 GLN A N 1
ATOM 2654 C CA . GLN A 1 328 ? 27.429 28.285 -13.664 1.00 33.53 328 GLN A CA 1
ATOM 2655 C C . GLN A 1 328 ? 27.724 26.819 -13.984 1.00 33.53 328 GLN A C 1
ATOM 2657 O O . GLN A 1 328 ? 27.244 25.939 -13.284 1.00 33.53 328 GLN A O 1
ATOM 2662 N N . ASP A 1 329 ? 28.506 26.614 -15.042 1.00 30.69 329 ASP A N 1
ATOM 2663 C CA . ASP A 1 329 ? 29.051 25.347 -15.546 1.00 30.69 329 ASP A CA 1
ATOM 2664 C C . ASP A 1 329 ? 28.210 24.612 -16.609 1.00 30.69 329 ASP A C 1
ATOM 2666 O O . ASP A 1 329 ? 27.325 23.797 -16.359 1.00 30.69 329 ASP A O 1
ATOM 2670 N N . LEU A 1 330 ? 28.570 24.902 -17.866 1.00 39.44 330 LEU A N 1
ATOM 2671 C CA . LEU A 1 330 ? 28.403 23.992 -18.995 1.00 39.44 330 LEU A CA 1
ATOM 2672 C C . LEU A 1 330 ? 29.350 22.795 -18.795 1.00 39.44 330 LEU A C 1
ATOM 2674 O O . LEU A 1 330 ? 30.523 23.000 -18.493 1.00 39.44 330 LEU A O 1
ATOM 2678 N N . VAL A 1 331 ? 28.837 21.591 -19.088 1.00 35.41 331 VAL A N 1
ATOM 2679 C CA . VAL A 1 331 ? 29.467 20.247 -19.041 1.00 35.41 331 VAL A CA 1
ATOM 2680 C C . VAL A 1 331 ? 29.163 19.429 -17.769 1.00 35.41 331 VAL A C 1
ATOM 2682 O O . VAL A 1 331 ? 29.996 19.291 -16.888 1.00 35.41 331 VAL A O 1
ATOM 2685 N N . GLU A 1 332 ? 27.968 18.826 -17.713 1.00 29.14 332 GLU A N 1
ATOM 2686 C CA . GLU A 1 332 ? 27.732 17.385 -17.458 1.00 29.14 332 GLU A CA 1
ATOM 2687 C C . GLU A 1 332 ? 26.216 17.105 -17.452 1.00 29.14 332 GLU A C 1
ATOM 2689 O O . GLU A 1 332 ? 25.483 17.383 -16.503 1.00 29.14 332 GLU A O 1
ATOM 2694 N N . GLU A 1 333 ? 25.718 16.548 -18.553 1.00 40.22 333 GLU A N 1
ATOM 2695 C CA . GLU A 1 333 ? 24.300 16.290 -18.789 1.00 40.22 333 GLU A CA 1
ATOM 2696 C C . GLU A 1 333 ? 23.991 14.809 -18.503 1.00 40.22 333 GLU A C 1
ATOM 2698 O O . GLU A 1 333 ? 24.307 13.956 -19.328 1.00 40.22 333 GLU A O 1
ATOM 2703 N N . ASN A 1 334 ? 23.434 14.489 -17.316 1.00 34.06 334 ASN A N 1
ATOM 2704 C CA . ASN A 1 334 ? 22.529 13.329 -17.094 1.00 34.06 334 ASN A CA 1
ATOM 2705 C C . ASN A 1 334 ? 21.983 13.100 -15.661 1.00 34.06 334 ASN A C 1
ATOM 2707 O O . ASN A 1 334 ? 21.325 12.088 -15.432 1.00 34.06 334 ASN A O 1
ATOM 2711 N N . LYS A 1 335 ? 22.164 13.999 -14.681 1.00 30.59 335 LYS A N 1
ATOM 2712 C CA . LYS A 1 335 ? 21.660 13.764 -13.301 1.00 30.59 335 LYS A CA 1
ATOM 2713 C C . LYS A 1 335 ? 20.347 14.477 -12.922 1.00 30.59 335 LYS A C 1
ATOM 2715 O O . LYS A 1 335 ? 19.680 14.039 -11.992 1.00 30.59 335 LYS A O 1
ATOM 2720 N N . GLY A 1 336 ? 19.902 15.489 -13.674 1.00 29.83 336 GLY A N 1
ATOM 2721 C CA . GLY A 1 336 ? 18.713 16.297 -13.325 1.00 29.83 336 GLY A CA 1
ATOM 2722 C C . GLY A 1 336 ? 17.335 15.679 -13.633 1.00 29.83 336 GLY A C 1
ATOM 2723 O O . GLY A 1 336 ? 16.324 16.128 -13.107 1.00 29.83 336 GLY A O 1
ATOM 2724 N N . LYS A 1 337 ? 17.243 14.624 -14.459 1.00 36.78 337 LYS A N 1
ATOM 2725 C CA . LYS A 1 337 ? 15.942 14.009 -14.826 1.00 36.78 337 LYS A CA 1
ATOM 2726 C C . LYS A 1 337 ? 15.420 12.988 -13.809 1.00 36.78 337 LYS A C 1
ATOM 2728 O O . LYS A 1 337 ? 14.242 12.644 -13.848 1.00 36.78 337 LYS A O 1
ATOM 2733 N N . GLN A 1 338 ? 16.270 12.509 -12.902 1.00 32.75 338 GLN A N 1
ATOM 2734 C CA . GLN A 1 338 ? 15.915 11.469 -11.931 1.00 32.75 338 GLN A CA 1
ATOM 2735 C C . GLN A 1 338 ? 15.370 12.057 -10.617 1.00 32.75 338 GLN A C 1
ATOM 2737 O O . GLN A 1 338 ? 14.504 11.454 -9.990 1.00 32.75 338 GLN A O 1
ATOM 2742 N N . VAL A 1 339 ? 15.784 13.276 -10.260 1.00 34.28 339 VAL A N 1
ATOM 2743 C CA . VAL A 1 339 ? 15.380 13.966 -9.023 1.00 34.28 339 VAL A CA 1
ATOM 2744 C C . VAL A 1 339 ? 13.967 14.559 -9.135 1.00 34.28 339 VAL A C 1
ATOM 2746 O O . VAL A 1 339 ? 13.148 14.364 -8.237 1.00 34.28 339 VAL A O 1
ATOM 2749 N N . GLY A 1 340 ? 13.612 15.161 -10.278 1.00 33.69 340 GLY A N 1
ATOM 2750 C CA . GLY A 1 340 ? 12.259 15.687 -10.525 1.00 33.69 340 GLY A CA 1
ATOM 2751 C C . GLY A 1 340 ? 11.154 14.617 -10.572 1.00 33.69 340 GLY A C 1
ATOM 2752 O O . GLY A 1 340 ? 10.022 14.875 -10.168 1.00 33.69 340 GLY A O 1
ATOM 2753 N N . VAL A 1 341 ? 11.474 13.386 -10.997 1.00 37.97 341 VAL A N 1
ATOM 2754 C CA . VAL A 1 341 ? 10.538 12.240 -10.978 1.00 37.97 341 VAL A CA 1
ATOM 2755 C C . VAL A 1 341 ? 10.345 11.695 -9.558 1.00 37.97 341 VAL A C 1
ATOM 2757 O O . VAL A 1 341 ? 9.245 11.248 -9.228 1.00 37.97 341 VAL A O 1
ATOM 2760 N N . SER A 1 342 ? 11.372 11.784 -8.706 1.00 37.22 342 SER A N 1
ATOM 2761 C CA . SER A 1 342 ? 11.269 11.450 -7.283 1.00 37.22 342 SER A CA 1
ATOM 2762 C C . SER A 1 342 ? 10.425 12.482 -6.530 1.00 37.22 342 SER A C 1
ATOM 2764 O O . SER A 1 342 ? 9.487 12.092 -5.844 1.00 37.22 342 SER A O 1
ATOM 2766 N N . ILE A 1 343 ? 10.648 13.789 -6.721 1.00 36.06 343 ILE A N 1
ATOM 2767 C CA . ILE A 1 343 ? 9.912 14.865 -6.018 1.00 36.06 343 ILE A CA 1
ATOM 2768 C C . ILE A 1 343 ? 8.388 14.787 -6.239 1.00 36.06 343 ILE A C 1
ATOM 2770 O O . ILE A 1 343 ? 7.614 14.927 -5.290 1.00 36.06 343 ILE A O 1
ATOM 2774 N N . VAL A 1 344 ? 7.946 14.469 -7.462 1.00 38.28 344 VAL A N 1
ATOM 2775 C CA . VAL A 1 344 ? 6.518 14.284 -7.795 1.00 38.28 344 VAL A CA 1
ATOM 2776 C C . VAL A 1 344 ? 5.946 12.987 -7.196 1.00 38.28 344 VAL A C 1
ATOM 2778 O O . VAL A 1 344 ? 4.771 12.937 -6.840 1.00 38.28 344 VAL A O 1
ATOM 2781 N N . GLY A 1 345 ? 6.769 11.948 -7.019 1.00 40.06 345 GLY A N 1
ATOM 2782 C CA . GLY A 1 345 ? 6.393 10.736 -6.282 1.00 40.06 345 GLY A CA 1
ATOM 2783 C C . GLY A 1 345 ? 6.230 10.958 -4.771 1.00 40.06 345 GLY A C 1
ATOM 2784 O O . GLY A 1 345 ? 5.397 10.304 -4.148 1.00 40.06 345 GLY A O 1
ATOM 2785 N N . TRP A 1 346 ? 6.975 11.905 -4.190 1.00 39.53 346 TRP A N 1
ATOM 2786 C CA . TRP A 1 346 ? 6.953 12.216 -2.754 1.00 39.53 346 TRP A CA 1
ATOM 2787 C C . TRP A 1 346 ? 5.782 13.125 -2.333 1.00 39.53 346 TRP A C 1
ATOM 2789 O O . TRP A 1 346 ? 5.207 12.927 -1.260 1.00 39.53 346 TRP A O 1
ATOM 2799 N N . LEU A 1 347 ? 5.365 14.070 -3.185 1.00 35.09 347 LEU A N 1
ATOM 2800 C CA . LEU A 1 347 ? 4.199 14.937 -2.931 1.00 35.09 347 LEU A CA 1
ATOM 2801 C C . LEU A 1 347 ? 2.872 14.154 -2.886 1.00 35.09 347 LEU A C 1
ATOM 2803 O O . LEU A 1 347 ? 2.006 14.460 -2.067 1.00 35.09 347 LEU A O 1
ATOM 2807 N N . ASN A 1 348 ? 2.744 13.084 -3.676 1.00 40.03 348 ASN A N 1
ATOM 2808 C CA . ASN A 1 348 ? 1.524 12.269 -3.751 1.00 40.03 348 ASN A CA 1
ATOM 2809 C C . ASN A 1 348 ? 1.299 11.315 -2.569 1.00 40.03 348 ASN A C 1
ATOM 2811 O O . ASN A 1 348 ? 0.187 10.828 -2.394 1.00 40.03 348 ASN A O 1
ATOM 2815 N N . ARG A 1 349 ? 2.317 11.071 -1.732 1.00 38.78 349 ARG A N 1
ATOM 2816 C CA . ARG A 1 349 ? 2.193 10.260 -0.505 1.00 38.78 349 ARG A CA 1
ATOM 2817 C C . ARG A 1 349 ? 1.723 11.049 0.724 1.00 38.78 349 ARG A C 1
ATOM 2819 O O . ARG A 1 349 ? 1.539 10.451 1.777 1.00 38.78 349 ARG A O 1
ATOM 2826 N N . SER A 1 350 ? 1.561 12.371 0.614 1.00 32.78 350 SER A N 1
ATOM 2827 C CA . SER A 1 350 ? 1.325 13.269 1.761 1.00 32.78 350 SER A CA 1
ATOM 2828 C C . SER A 1 350 ? -0.084 13.878 1.805 1.00 32.78 350 SER A C 1
ATOM 2830 O O . SER A 1 350 ? -0.363 14.703 2.666 1.00 32.78 350 SER A O 1
ATOM 2832 N N . PHE A 1 351 ? -0.988 13.481 0.905 1.00 31.38 351 PHE A N 1
ATOM 2833 C CA . PHE A 1 351 ? -2.367 13.973 0.874 1.00 31.38 351 PHE A CA 1
ATOM 2834 C C . PHE A 1 351 ? -3.352 12.815 1.036 1.00 31.38 351 PHE A C 1
ATOM 2836 O O . PHE A 1 351 ? -3.618 12.076 0.093 1.00 31.38 351 PHE A O 1
ATOM 2843 N N . THR A 1 352 ? -3.944 12.690 2.223 1.00 32.62 352 THR A N 1
ATOM 2844 C CA . THR A 1 352 ? -5.229 11.992 2.373 1.00 32.62 352 THR A CA 1
ATOM 2845 C C . THR A 1 352 ? -6.291 13.029 2.732 1.00 32.62 352 THR A C 1
ATOM 2847 O O . THR A 1 352 ? -6.154 13.694 3.758 1.00 32.62 352 THR A O 1
ATOM 2850 N N . PRO A 1 353 ? -7.337 13.231 1.911 1.00 33.19 353 PRO A N 1
ATOM 2851 C CA . PRO A 1 353 ? -8.517 13.959 2.338 1.00 33.19 353 PRO A CA 1
ATOM 2852 C C . PRO A 1 353 ? -9.607 13.006 2.851 1.00 33.19 353 PRO A C 1
ATOM 2854 O O . PRO A 1 353 ? -9.772 11.881 2.381 1.00 33.19 353 PRO A O 1
ATOM 2857 N N . ASN A 1 354 ? -10.362 13.527 3.818 1.00 27.91 354 ASN A N 1
ATOM 2858 C CA . ASN A 1 354 ? -11.595 13.018 4.429 1.00 27.91 354 ASN A CA 1
ATOM 2859 C C . ASN A 1 354 ? -12.593 12.389 3.409 1.00 27.91 354 ASN A C 1
ATOM 2861 O O . ASN A 1 354 ? -12.655 12.832 2.257 1.00 27.91 354 ASN A O 1
ATOM 2865 N N . PRO A 1 355 ? -13.442 11.414 3.799 1.00 41.78 355 PRO A N 1
ATOM 2866 C CA . PRO A 1 355 ? -14.214 10.595 2.875 1.00 41.78 355 PRO A CA 1
ATOM 2867 C C . PRO A 1 355 ? -15.526 11.284 2.484 1.00 41.78 355 PRO A C 1
ATOM 2869 O O . PRO A 1 355 ? -16.548 11.095 3.134 1.00 41.78 355 PRO A O 1
ATOM 2872 N N . ALA A 1 356 ? -15.524 12.068 1.405 1.00 34.38 356 ALA A N 1
ATOM 2873 C CA . ALA A 1 356 ? -16.760 12.470 0.722 1.00 34.38 356 ALA A CA 1
ATOM 2874 C C . ALA A 1 356 ? -16.500 13.051 -0.682 1.00 34.38 356 ALA A C 1
ATOM 2876 O O . ALA A 1 356 ? -16.668 14.250 -0.890 1.00 34.38 356 ALA A O 1
ATOM 2877 N N . LYS A 1 357 ? -16.096 12.199 -1.639 1.00 33.78 357 LYS A N 1
ATOM 2878 C CA . LYS A 1 357 ? -16.403 12.225 -3.095 1.00 33.78 357 LYS A CA 1
ATOM 2879 C C . LYS A 1 357 ? -15.373 11.369 -3.839 1.00 33.78 357 LYS A C 1
ATOM 2881 O O . LYS A 1 357 ? -14.175 11.519 -3.646 1.00 33.78 357 LYS A O 1
ATOM 2886 N N . MET A 1 358 ? -15.864 10.448 -4.660 1.00 42.03 358 MET A N 1
ATOM 2887 C CA . MET A 1 358 ? -15.089 9.441 -5.387 1.00 42.03 358 MET A CA 1
ATOM 2888 C C . MET A 1 358 ? -14.331 10.103 -6.553 1.00 42.03 358 MET A C 1
ATOM 2890 O O . MET A 1 358 ? -14.833 10.154 -7.671 1.00 42.03 358 MET A O 1
ATOM 2894 N N . VAL A 1 359 ? -13.165 10.676 -6.254 1.00 52.75 359 VAL A N 1
ATOM 2895 C CA . VAL A 1 359 ? -12.178 11.176 -7.225 1.00 52.75 359 VAL A CA 1
ATOM 2896 C C . VAL A 1 359 ? -11.031 10.165 -7.247 1.00 52.75 359 VAL A C 1
ATOM 2898 O O . VAL A 1 359 ? -10.587 9.739 -6.179 1.00 52.75 359 VAL A O 1
ATOM 2901 N N . MET A 1 360 ? -10.586 9.730 -8.432 1.00 62.09 360 MET A N 1
ATOM 2902 C CA . MET A 1 360 ? -9.442 8.813 -8.540 1.00 62.09 360 MET A CA 1
ATOM 2903 C C . MET A 1 360 ? -8.188 9.469 -7.955 1.00 62.09 360 MET A C 1
ATOM 2905 O O . MET A 1 360 ? -7.931 10.649 -8.191 1.00 62.09 360 MET A O 1
ATOM 2909 N N . SER A 1 361 ? -7.398 8.711 -7.196 1.00 72.44 361 SER A N 1
ATOM 2910 C CA . SER A 1 361 ? -6.172 9.243 -6.590 1.00 72.44 361 SER A CA 1
ATOM 2911 C C . SER A 1 361 ? -5.126 9.593 -7.660 1.00 72.44 361 SER A C 1
ATOM 2913 O O . SER A 1 361 ? -4.986 8.888 -8.663 1.00 72.44 361 SER A O 1
ATOM 2915 N N . ASP A 1 362 ? -4.330 10.650 -7.454 1.00 79.25 362 ASP A N 1
ATOM 2916 C CA . ASP A 1 362 ? -3.285 11.026 -8.424 1.00 79.25 362 ASP A CA 1
ATOM 2917 C C . ASP A 1 362 ? -2.217 9.924 -8.600 1.00 79.25 362 ASP A C 1
ATOM 2919 O O . ASP A 1 362 ? -1.589 9.794 -9.658 1.00 79.25 362 ASP A O 1
ATOM 2923 N N . GLU A 1 363 ? -2.041 9.066 -7.590 1.00 80.56 363 GLU A N 1
ATOM 2924 C CA . GLU A 1 363 ? -1.193 7.879 -7.679 1.00 80.56 363 GLU A CA 1
ATOM 2925 C C . GLU A 1 363 ? -1.758 6.845 -8.663 1.00 80.56 363 GLU A C 1
ATOM 2927 O O . GLU A 1 363 ? -1.028 6.371 -9.538 1.00 80.56 363 GLU A O 1
ATOM 2932 N N . GLU A 1 364 ? -3.056 6.539 -8.600 1.00 84.00 364 GLU A N 1
ATOM 2933 C CA . GLU A 1 364 ? -3.711 5.653 -9.569 1.00 84.00 364 GLU A CA 1
ATOM 2934 C C . GLU A 1 364 ? -3.655 6.225 -10.984 1.00 84.00 364 GLU A C 1
ATOM 2936 O O . GLU A 1 364 ? -3.325 5.498 -11.922 1.00 84.00 364 GLU A O 1
ATOM 2941 N N . ILE A 1 365 ? -3.880 7.531 -11.143 1.00 86.94 365 ILE A N 1
ATOM 2942 C CA . ILE A 1 365 ? -3.762 8.215 -12.437 1.00 86.94 365 ILE A CA 1
ATOM 2943 C C . ILE A 1 365 ? -2.338 8.076 -12.982 1.00 86.94 365 ILE A C 1
ATOM 2945 O O . ILE A 1 365 ? -2.139 7.748 -14.154 1.00 86.94 365 ILE A O 1
ATOM 2949 N N . THR A 1 366 ? -1.326 8.279 -12.136 1.00 89.31 366 THR A N 1
ATOM 2950 C CA . THR A 1 366 ? 0.085 8.140 -12.522 1.00 89.31 366 THR A CA 1
ATOM 2951 C C . THR A 1 366 ? 0.419 6.706 -12.925 1.00 89.31 366 THR A C 1
ATOM 2953 O O . THR A 1 366 ? 1.123 6.487 -13.915 1.00 89.31 366 THR A O 1
ATOM 2956 N N . ARG A 1 367 ? -0.095 5.716 -12.188 1.00 90.94 367 ARG A N 1
ATOM 2957 C CA . ARG A 1 367 ? 0.076 4.294 -12.507 1.00 90.94 367 ARG A CA 1
ATOM 2958 C C . ARG A 1 367 ? -0.570 3.952 -13.846 1.00 90.94 367 ARG A C 1
ATOM 2960 O O . ARG A 1 367 ? 0.109 3.395 -14.706 1.00 90.94 367 ARG A O 1
ATOM 2967 N N . LEU A 1 368 ? -1.828 4.338 -14.057 1.00 91.00 368 LEU A N 1
ATOM 2968 C CA . LEU A 1 368 ? -2.557 4.108 -15.308 1.00 91.00 368 LEU A CA 1
ATOM 2969 C C . LEU A 1 368 ? -1.878 4.793 -16.498 1.00 91.00 368 LEU A C 1
ATOM 2971 O O . LEU A 1 368 ? -1.747 4.187 -17.560 1.00 91.00 368 LEU A O 1
ATOM 2975 N N . PHE A 1 369 ? -1.371 6.013 -16.308 1.00 91.75 369 PHE A N 1
ATOM 2976 C CA . PHE A 1 369 ? -0.587 6.725 -17.314 1.00 91.75 369 PHE A CA 1
ATOM 2977 C C . PHE A 1 369 ? 0.671 5.943 -17.724 1.00 91.75 369 PHE A C 1
ATOM 2979 O O . PHE A 1 369 ? 0.908 5.731 -18.916 1.00 91.75 369 PHE A O 1
ATOM 2986 N N . ARG A 1 370 ? 1.457 5.459 -16.750 1.00 92.44 370 ARG A N 1
ATOM 2987 C CA . ARG A 1 370 ? 2.666 4.656 -17.017 1.00 92.44 370 ARG A CA 1
ATOM 2988 C C . ARG A 1 370 ? 2.331 3.341 -17.713 1.00 92.44 370 ARG A C 1
ATOM 2990 O O . ARG A 1 370 ? 2.934 3.029 -18.733 1.00 92.44 370 ARG A O 1
ATOM 2997 N N . ILE A 1 371 ? 1.330 2.618 -17.212 1.00 94.25 371 ILE A N 1
ATOM 2998 C CA . ILE A 1 371 ? 0.865 1.354 -17.798 1.00 94.25 371 ILE A CA 1
ATOM 2999 C C . ILE A 1 371 ? 0.430 1.574 -19.245 1.00 94.25 371 ILE A C 1
ATOM 3001 O O . ILE A 1 371 ? 0.848 0.837 -20.136 1.00 94.25 371 ILE A O 1
ATOM 3005 N N . ARG A 1 372 ? -0.361 2.620 -19.510 1.00 93.75 372 ARG A N 1
ATOM 3006 C CA . ARG A 1 372 ? -0.789 2.970 -20.865 1.00 93.75 372 ARG A CA 1
ATOM 3007 C C . ARG A 1 372 ? 0.404 3.240 -21.778 1.00 93.75 372 ARG A C 1
ATOM 3009 O O . ARG A 1 372 ? 0.408 2.754 -22.907 1.00 93.75 372 ARG A O 1
ATOM 3016 N N . LYS A 1 373 ? 1.408 3.986 -21.307 1.00 94.00 373 LYS A N 1
ATOM 3017 C CA . LYS A 1 373 ? 2.630 4.252 -22.075 1.00 94.00 373 LYS A CA 1
ATOM 3018 C C . LYS A 1 373 ? 3.360 2.953 -22.428 1.00 94.00 373 LYS A C 1
ATOM 3020 O O . LYS A 1 373 ? 3.653 2.735 -23.602 1.00 94.00 373 LYS A O 1
ATOM 3025 N N . THR A 1 374 ? 3.565 2.063 -21.456 1.00 95.44 374 THR A N 1
ATOM 3026 C CA . THR A 1 374 ? 4.182 0.745 -21.676 1.00 95.44 374 THR A CA 1
ATOM 3027 C C . THR A 1 374 ? 3.385 -0.093 -22.676 1.00 95.44 374 THR A C 1
ATOM 3029 O O . THR A 1 374 ? 3.959 -0.690 -23.583 1.00 95.44 374 THR A O 1
ATOM 3032 N N . VAL A 1 375 ? 2.051 -0.105 -22.573 1.00 95.75 375 VAL A N 1
ATOM 3033 C CA . VAL A 1 375 ? 1.181 -0.812 -23.525 1.00 95.75 375 VAL A CA 1
ATOM 3034 C C . VAL A 1 375 ? 1.328 -0.242 -24.936 1.00 95.75 375 VAL A C 1
ATOM 3036 O O . VAL A 1 375 ? 1.439 -1.011 -25.886 1.00 95.75 375 VAL A O 1
ATOM 3039 N N . MET A 1 376 ? 1.378 1.082 -25.100 1.00 95.00 376 MET A N 1
ATOM 3040 C CA . MET A 1 376 ? 1.576 1.707 -26.414 1.00 95.00 376 MET A CA 1
ATOM 3041 C C . MET A 1 376 ? 2.944 1.367 -27.019 1.00 95.00 376 MET A C 1
ATOM 3043 O O . MET A 1 376 ? 3.022 1.042 -28.205 1.00 95.00 376 MET A O 1
ATOM 3047 N N . GLN A 1 377 ? 4.009 1.369 -26.211 1.00 94.75 377 GLN A N 1
ATOM 3048 C CA . GLN A 1 377 ? 5.337 0.913 -26.638 1.00 94.75 377 GLN A CA 1
ATOM 3049 C C . GLN A 1 377 ? 5.313 -0.565 -27.059 1.00 94.75 377 GLN A C 1
ATOM 3051 O O . GLN A 1 377 ? 5.808 -0.902 -28.134 1.00 94.75 377 GLN A O 1
ATOM 3056 N N . MET A 1 378 ? 4.668 -1.428 -26.269 1.00 95.38 378 MET A N 1
ATOM 3057 C CA . MET A 1 378 ? 4.510 -2.853 -26.572 1.00 95.38 378 MET A CA 1
ATOM 3058 C C . MET A 1 378 ? 3.730 -3.083 -27.871 1.00 95.38 378 MET A C 1
ATOM 3060 O O . MET A 1 378 ? 4.125 -3.909 -28.691 1.00 95.38 378 MET A O 1
ATOM 3064 N N . LEU A 1 379 ? 2.639 -2.348 -28.099 1.00 94.75 379 LEU A N 1
ATOM 3065 C CA . LEU A 1 379 ? 1.870 -2.435 -29.342 1.00 94.75 379 LEU A CA 1
ATOM 3066 C C . LEU A 1 379 ? 2.703 -1.981 -30.550 1.00 94.75 379 LEU A C 1
ATOM 3068 O O . LEU A 1 379 ? 2.675 -2.649 -31.585 1.00 94.75 379 LEU A O 1
ATOM 3072 N N . ARG A 1 380 ? 3.497 -0.911 -30.415 1.00 94.00 380 ARG A N 1
ATOM 3073 C CA . ARG A 1 380 ? 4.430 -0.472 -31.466 1.00 94.00 380 ARG A CA 1
ATOM 3074 C C . ARG A 1 380 ? 5.459 -1.557 -31.789 1.00 94.00 380 ARG A C 1
ATOM 3076 O O . ARG A 1 380 ? 5.659 -1.872 -32.959 1.00 94.00 380 ARG A O 1
ATOM 3083 N N . ASP A 1 381 ? 6.053 -2.164 -30.765 1.00 92.44 381 ASP A N 1
ATOM 3084 C CA . ASP A 1 381 ? 7.045 -3.237 -30.911 1.00 92.44 381 ASP A CA 1
ATOM 3085 C C . ASP A 1 381 ? 6.459 -4.511 -31.539 1.00 92.44 381 ASP A C 1
ATOM 3087 O O . ASP A 1 381 ? 7.147 -5.226 -32.265 1.00 92.44 381 ASP A O 1
ATOM 3091 N N . ARG A 1 382 ? 5.168 -4.781 -31.312 1.00 92.25 382 ARG A N 1
ATOM 3092 C CA . ARG A 1 382 ? 4.422 -5.869 -31.967 1.00 92.25 382 ARG A CA 1
ATOM 3093 C C . ARG A 1 382 ? 4.013 -5.556 -33.412 1.00 92.25 382 ARG A C 1
ATOM 3095 O O . ARG A 1 382 ? 3.409 -6.407 -34.060 1.00 92.25 382 ARG A O 1
ATOM 3102 N N . GLY A 1 383 ? 4.318 -4.360 -33.917 1.00 90.44 383 GLY A N 1
ATOM 3103 C CA . GLY A 1 383 ? 4.017 -3.948 -35.287 1.00 90.44 383 GLY A CA 1
ATOM 3104 C C . GLY A 1 383 ? 2.630 -3.332 -35.487 1.00 90.44 383 GLY A C 1
ATOM 3105 O O . GLY A 1 383 ? 2.183 -3.227 -36.628 1.00 90.44 383 GLY A O 1
ATOM 3106 N N . TYR A 1 384 ? 1.938 -2.903 -34.429 1.00 94.06 384 TYR A N 1
ATOM 3107 C CA . TYR A 1 384 ? 0.699 -2.130 -34.564 1.00 94.06 384 TYR A CA 1
ATOM 3108 C C . TYR A 1 384 ? 0.983 -0.656 -34.880 1.00 94.06 384 TYR A C 1
ATOM 3110 O O . TYR A 1 384 ? 2.066 -0.127 -34.607 1.00 94.06 384 TYR A O 1
ATOM 3118 N N . ILE A 1 385 ? 0.004 0.022 -35.478 1.00 92.06 385 ILE A N 1
ATOM 3119 C CA . ILE A 1 385 ? 0.118 1.433 -35.859 1.00 92.06 385 ILE A CA 1
ATOM 3120 C C . ILE A 1 385 ? -0.065 2.313 -34.618 1.00 92.06 385 ILE A C 1
ATOM 3122 O O . ILE A 1 385 ? -1.180 2.648 -34.233 1.00 92.06 385 ILE A O 1
ATOM 3126 N N . VAL A 1 386 ? 1.041 2.703 -33.991 1.00 92.69 386 VAL A N 1
ATOM 3127 C CA . VAL A 1 386 ? 1.067 3.639 -32.859 1.00 92.69 386 VAL A CA 1
ATOM 3128 C C . VAL A 1 386 ? 1.921 4.837 -33.243 1.00 92.69 386 VAL A C 1
ATOM 3130 O O . VAL A 1 386 ? 3.045 4.661 -33.717 1.00 92.69 386 VAL A O 1
ATOM 3133 N N . SER A 1 387 ? 1.386 6.039 -33.053 1.00 89.56 387 SER A N 1
ATOM 3134 C CA . SER A 1 387 ? 2.093 7.278 -33.378 1.00 89.56 387 SER A CA 1
ATOM 3135 C C . SER A 1 387 ? 2.976 7.732 -32.217 1.00 89.56 387 SER A C 1
ATOM 3137 O O . SER A 1 387 ? 2.620 7.534 -31.056 1.00 89.56 387 SER A O 1
ATOM 3139 N N . ASP A 1 388 ? 4.087 8.413 -32.507 1.00 86.44 388 ASP A N 1
ATOM 3140 C CA . ASP A 1 388 ? 5.022 8.859 -31.461 1.00 86.44 388 ASP A CA 1
ATOM 3141 C C . ASP A 1 388 ? 4.365 9.831 -30.470 1.00 86.44 388 ASP A C 1
ATOM 3143 O O . ASP A 1 388 ? 4.557 9.705 -29.263 1.00 86.44 388 ASP A O 1
ATOM 3147 N N . PHE A 1 389 ? 3.447 10.689 -30.936 1.00 87.06 389 PHE A N 1
ATOM 3148 C CA . PHE A 1 389 ? 2.663 11.571 -30.059 1.00 87.06 389 PHE A CA 1
ATOM 3149 C C . PHE A 1 389 ? 1.791 10.818 -29.037 1.00 87.06 389 PHE A C 1
ATOM 3151 O O . PHE A 1 389 ? 1.414 11.384 -28.014 1.00 87.06 389 PHE A O 1
ATOM 3158 N N . GLU A 1 390 ? 1.430 9.556 -29.298 1.00 85.25 390 GLU A N 1
ATOM 3159 C CA . GLU A 1 390 ? 0.651 8.745 -28.354 1.00 85.25 390 GLU A CA 1
ATOM 3160 C C . GLU A 1 390 ? 1.524 8.149 -27.250 1.00 85.25 390 GLU A C 1
ATOM 3162 O O . GLU A 1 390 ? 1.023 7.890 -26.155 1.00 85.25 390 GLU A O 1
ATOM 3167 N N . ILE A 1 391 ? 2.809 7.933 -27.536 1.00 88.94 391 ILE A N 1
ATOM 3168 C CA . ILE A 1 391 ? 3.800 7.388 -26.602 1.00 88.94 391 ILE A CA 1
ATOM 3169 C C . ILE A 1 391 ? 4.425 8.512 -25.770 1.00 88.94 391 ILE A C 1
ATOM 3171 O O . ILE A 1 391 ? 4.625 8.351 -24.564 1.00 88.94 391 ILE A O 1
ATOM 3175 N N . ASP A 1 392 ? 4.680 9.657 -26.401 1.00 88.31 392 ASP A N 1
ATOM 3176 C CA . ASP A 1 392 ? 5.300 10.835 -25.788 1.00 88.31 392 ASP A CA 1
ATOM 3177 C C . ASP A 1 392 ? 4.280 11.795 -25.157 1.00 88.31 392 ASP A C 1
ATOM 3179 O O . ASP A 1 392 ? 4.641 12.866 -24.667 1.00 88.31 392 ASP A O 1
ATOM 3183 N N . MET A 1 393 ? 3.004 11.397 -25.122 1.00 87.38 393 MET A N 1
ATOM 3184 C CA . MET A 1 393 ? 1.940 12.120 -24.429 1.00 87.38 393 MET A CA 1
ATOM 3185 C C . MET A 1 393 ? 2.344 12.404 -22.978 1.00 87.38 393 MET A C 1
ATOM 3187 O O . MET A 1 393 ? 2.704 11.494 -22.228 1.00 87.38 393 MET A O 1
ATOM 3191 N N . SER A 1 394 ? 2.257 13.667 -22.558 1.00 89.44 394 SER A N 1
ATOM 3192 C CA . SER A 1 394 ? 2.563 14.049 -21.177 1.00 89.44 394 SER A CA 1
ATOM 3193 C C . SER A 1 394 ? 1.420 13.682 -20.223 1.00 89.44 394 SER A C 1
ATOM 3195 O O . SER A 1 394 ? 0.263 13.570 -20.632 1.00 89.44 394 SER A O 1
ATOM 3197 N N . LYS A 1 395 ? 1.711 13.553 -18.918 1.00 85.88 395 LYS A N 1
ATOM 3198 C CA . LYS A 1 395 ? 0.677 13.304 -17.893 1.00 85.88 395 LYS A CA 1
ATOM 3199 C C . LYS A 1 395 ? -0.417 14.385 -17.907 1.00 85.88 395 LYS A C 1
ATOM 3201 O O . LYS A 1 395 ? -1.591 14.069 -17.760 1.00 85.88 395 LYS A O 1
ATOM 3206 N N . HIS A 1 396 ? -0.049 15.643 -18.153 1.00 84.19 396 HIS A N 1
ATOM 3207 C CA . HIS A 1 396 ? -1.007 16.746 -18.271 1.00 84.19 396 HIS A CA 1
ATOM 3208 C C . HIS A 1 396 ? -1.932 16.582 -19.488 1.00 84.19 396 HIS A C 1
ATOM 3210 O O . HIS A 1 396 ? -3.140 16.763 -19.383 1.00 84.19 396 HIS A O 1
ATOM 3216 N N . GLN A 1 397 ? -1.389 16.204 -20.649 1.00 85.06 397 GLN A N 1
ATOM 3217 C CA . GLN A 1 397 ? -2.199 15.931 -21.844 1.00 85.06 397 GLN A CA 1
ATOM 3218 C C . GLN A 1 397 ? -3.106 14.713 -21.651 1.00 85.06 397 GLN A C 1
ATOM 3220 O O . GLN A 1 397 ? -4.241 14.707 -22.118 1.00 85.06 397 GLN A O 1
ATOM 3225 N N . PHE A 1 398 ? -2.620 13.701 -20.934 1.00 86.44 398 PHE A N 1
ATOM 3226 C CA . PHE A 1 398 ? -3.404 12.535 -20.553 1.00 86.44 398 PHE A CA 1
ATOM 3227 C C . PHE A 1 398 ? -4.600 12.929 -19.670 1.00 86.44 398 PHE A C 1
ATOM 3229 O O . PHE A 1 398 ? -5.734 12.591 -20.003 1.00 86.44 398 PHE A O 1
ATOM 3236 N N . LEU A 1 399 ? -4.374 13.728 -18.624 1.00 85.81 399 LEU A N 1
ATOM 3237 C CA . LEU A 1 399 ? -5.434 14.282 -17.773 1.00 85.81 399 LEU A CA 1
ATOM 3238 C C . LEU A 1 399 ? -6.418 15.157 -18.554 1.00 85.81 399 LEU A C 1
ATOM 3240 O O . LEU A 1 399 ? -7.624 15.016 -18.401 1.00 85.81 399 LEU A O 1
ATOM 3244 N N . SER A 1 400 ? -5.923 16.008 -19.452 1.00 82.62 400 SER A N 1
ATOM 3245 C CA . SER A 1 400 ? -6.781 16.843 -20.299 1.00 82.62 400 SER A CA 1
ATOM 3246 C C . SER A 1 400 ? -7.647 16.023 -21.260 1.00 82.62 400 SER A C 1
ATOM 3248 O O . SER A 1 400 ? -8.710 16.494 -21.657 1.00 82.62 400 SER A O 1
ATOM 3250 N N . LYS A 1 401 ? -7.195 14.829 -21.664 1.00 81.75 401 LYS A N 1
ATOM 3251 C CA . LYS A 1 401 ? -7.912 13.959 -22.603 1.00 81.75 401 LYS A CA 1
ATOM 3252 C C . LYS A 1 401 ? -8.979 13.099 -21.924 1.00 81.75 401 LYS A C 1
ATOM 3254 O O . LYS A 1 401 ? -10.027 12.888 -22.526 1.00 81.75 401 LYS A O 1
ATOM 3259 N N . TYR A 1 402 ? -8.708 12.588 -20.723 1.00 81.56 402 TYR A N 1
ATOM 3260 C CA . TYR A 1 402 ? -9.594 11.641 -20.025 1.00 81.56 402 TYR A CA 1
ATOM 3261 C C . TYR A 1 402 ? -10.319 12.241 -18.806 1.00 81.56 402 TYR A C 1
ATOM 3263 O O . TYR A 1 402 ? -11.274 11.647 -18.316 1.00 81.56 402 TYR A O 1
ATOM 3271 N N . GLY A 1 403 ? -9.918 13.429 -18.347 1.00 73.69 403 GLY A N 1
ATOM 3272 C CA . GLY A 1 403 ? -10.467 14.097 -17.166 1.00 73.69 403 GLY A CA 1
ATOM 3273 C C . GLY A 1 403 ? -9.929 13.552 -15.836 1.00 73.69 403 GLY A C 1
ATOM 3274 O O . GLY A 1 403 ? -9.315 12.489 -15.776 1.00 73.69 403 GLY A O 1
ATOM 3275 N N . GLU A 1 404 ? -10.173 14.291 -14.749 1.00 66.75 404 GLU A N 1
ATOM 3276 C CA . GLU A 1 404 ? -9.749 13.921 -13.382 1.00 66.75 404 GLU A CA 1
ATOM 3277 C C . GLU A 1 404 ? -10.590 12.777 -12.775 1.00 66.75 404 GLU A C 1
ATOM 3279 O O . GLU A 1 404 ? -10.120 12.057 -11.901 1.00 66.75 404 GLU A O 1
ATOM 3284 N N . ASN A 1 405 ? -11.807 12.551 -13.289 1.00 67.56 405 ASN A N 1
ATOM 3285 C CA . ASN A 1 405 ? -12.713 11.465 -12.885 1.00 67.56 405 ASN A CA 1
ATOM 3286 C C . ASN A 1 405 ? -12.844 10.389 -13.983 1.00 67.56 405 ASN A C 1
ATOM 3288 O O . ASN A 1 405 ? -13.961 9.973 -14.303 1.00 67.56 405 ASN A O 1
ATOM 3292 N N . MET A 1 406 ? -11.736 9.986 -14.616 1.00 76.50 406 MET A N 1
ATOM 3293 C CA . MET A 1 406 ? -11.787 8.977 -15.685 1.00 76.50 406 MET A CA 1
ATOM 3294 C C . MET A 1 406 ? -12.236 7.619 -15.141 1.00 76.50 406 MET A C 1
ATOM 3296 O O . MET A 1 406 ? -11.816 7.217 -14.056 1.00 76.50 406 MET A O 1
ATOM 3300 N N . LYS A 1 407 ? -13.032 6.876 -15.914 1.00 80.12 407 LYS A N 1
ATOM 3301 C CA . LYS A 1 407 ? -13.277 5.458 -15.630 1.00 80.12 407 LYS A CA 1
ATOM 3302 C C . LYS A 1 407 ? -12.246 4.615 -16.358 1.00 80.12 407 LYS A C 1
ATOM 3304 O O . LYS A 1 407 ? -11.763 4.982 -17.430 1.00 80.12 407 LYS A O 1
ATOM 3309 N N . ARG A 1 408 ? -11.921 3.441 -15.820 1.00 83.00 408 ARG A N 1
ATOM 3310 C CA . ARG A 1 408 ? -10.950 2.537 -16.462 1.00 83.00 408 ARG A CA 1
ATOM 3311 C C . ARG A 1 408 ? -11.467 2.048 -17.817 1.00 83.00 408 ARG A C 1
ATOM 3313 O O . ARG A 1 408 ? -10.688 1.879 -18.750 1.00 83.00 408 ARG A O 1
ATOM 3320 N N . GLU A 1 409 ? -12.785 1.936 -17.964 1.00 81.00 409 GLU A N 1
ATOM 3321 C CA . GLU A 1 409 ? -13.448 1.601 -19.229 1.00 81.00 409 GLU A CA 1
ATOM 3322 C C . GLU A 1 409 ? -13.200 2.627 -20.353 1.00 81.00 409 GLU A C 1
ATOM 3324 O O . GLU A 1 409 ? -13.246 2.257 -21.528 1.00 81.00 409 GLU A O 1
ATOM 3329 N N . ASP A 1 410 ? -12.865 3.879 -20.025 1.00 83.19 410 ASP A N 1
ATOM 3330 C CA . ASP A 1 410 ? -12.567 4.929 -21.010 1.00 83.19 410 ASP A CA 1
ATOM 3331 C C . ASP A 1 410 ? -11.157 4.779 -21.611 1.00 83.19 410 ASP A C 1
ATOM 3333 O O . ASP A 1 410 ? -10.840 5.349 -22.658 1.00 83.19 410 ASP A O 1
ATOM 3337 N N . LEU A 1 411 ? -10.295 3.977 -20.974 1.00 86.50 411 LEU A N 1
ATOM 3338 C CA . LEU A 1 411 ? -8.918 3.742 -21.408 1.00 86.50 411 LEU A CA 1
ATOM 3339 C C . LEU A 1 411 ? -8.789 2.658 -22.478 1.00 86.50 411 LEU A C 1
ATOM 3341 O O . LEU A 1 411 ? -7.661 2.341 -22.859 1.00 86.50 411 LEU A O 1
ATOM 3345 N N . VAL A 1 412 ? -9.898 2.103 -22.976 1.00 90.75 412 VAL A N 1
ATOM 3346 C CA . VAL A 1 412 ? -9.884 1.062 -24.012 1.00 90.75 412 VAL A CA 1
ATOM 3347 C C . VAL A 1 412 ? -9.101 1.531 -25.239 1.00 90.75 412 VAL A C 1
ATOM 3349 O O . VAL A 1 412 ? -9.304 2.626 -25.764 1.00 90.75 412 VAL A O 1
ATOM 3352 N N . ILE A 1 413 ? -8.175 0.687 -25.695 1.00 92.88 413 ILE A N 1
ATOM 3353 C CA . ILE A 1 413 ? -7.321 0.968 -26.853 1.00 92.88 413 ILE A CA 1
ATOM 3354 C C . ILE A 1 413 ? -7.719 0.030 -27.985 1.00 92.88 413 ILE A C 1
ATOM 3356 O O . ILE A 1 413 ? -7.881 -1.169 -27.772 1.00 92.88 413 ILE A O 1
ATOM 3360 N N . ILE A 1 414 ? -7.822 0.585 -29.190 1.00 92.75 414 ILE A N 1
ATOM 3361 C CA . ILE A 1 414 ? -8.013 -0.162 -30.432 1.00 92.75 414 ILE A CA 1
ATOM 3362 C C . ILE A 1 414 ? -6.902 0.252 -31.382 1.00 92.75 414 ILE A C 1
ATOM 3364 O O . ILE A 1 414 ? -6.681 1.452 -31.571 1.00 92.75 414 ILE A O 1
ATOM 3368 N N . LYS A 1 415 ? -6.182 -0.723 -31.942 1.00 93.69 415 LYS A N 1
ATOM 3369 C CA . LYS A 1 415 ? -5.106 -0.476 -32.907 1.00 93.69 415 LYS A CA 1
ATOM 3370 C C . LYS A 1 415 ? -5.133 -1.471 -34.054 1.00 93.69 415 LYS A C 1
ATOM 3372 O O . LYS A 1 415 ? -5.355 -2.659 -33.836 1.00 93.69 415 LYS A O 1
ATOM 3377 N N . ASP A 1 416 ? -4.837 -0.967 -35.244 1.00 91.62 416 ASP A N 1
ATOM 3378 C CA . ASP A 1 416 ? -4.732 -1.758 -36.465 1.00 91.62 416 ASP A CA 1
ATOM 3379 C C . ASP A 1 416 ? -3.291 -2.248 -36.648 1.00 91.62 416 ASP A C 1
ATOM 3381 O O . ASP A 1 416 ? -2.320 -1.566 -36.285 1.00 91.62 416 ASP A O 1
ATOM 3385 N N . LEU A 1 417 ? -3.134 -3.454 -37.184 1.00 91.25 417 LEU A N 1
ATOM 3386 C CA . LEU A 1 417 ? -1.829 -4.027 -37.483 1.00 91.25 417 LEU A CA 1
ATOM 3387 C C . LEU A 1 417 ? -1.229 -3.341 -38.720 1.00 91.25 417 LEU A C 1
ATOM 3389 O O . LEU A 1 417 ? -1.886 -3.204 -39.749 1.00 91.25 417 LEU A O 1
ATOM 3393 N N . ARG A 1 418 ? 0.052 -2.948 -38.660 1.00 87.94 418 ARG A N 1
ATOM 3394 C CA . ARG A 1 418 ? 0.716 -2.218 -39.758 1.00 87.94 418 ARG A CA 1
ATOM 3395 C C . ARG A 1 418 ? 0.768 -3.016 -41.060 1.00 87.94 418 ARG A C 1
ATOM 3397 O O . ARG A 1 418 ? 0.668 -2.429 -42.130 1.00 87.94 418 ARG A O 1
ATOM 3404 N N . SER A 1 419 ? 0.957 -4.332 -40.972 1.00 84.88 419 SER A N 1
ATOM 3405 C CA . SER A 1 419 ? 1.029 -5.213 -42.142 1.00 84.88 419 SER A CA 1
ATOM 3406 C C . SER A 1 419 ? -0.340 -5.548 -42.729 1.00 84.88 419 SER A C 1
ATOM 3408 O O . SER A 1 419 ? -0.430 -5.814 -43.923 1.00 84.88 419 SER A O 1
ATOM 3410 N N . ASN A 1 420 ? -1.390 -5.561 -41.903 1.00 86.88 420 ASN A N 1
ATOM 3411 C CA . ASN A 1 420 ? -2.744 -5.920 -42.308 1.00 86.88 420 ASN A CA 1
ATOM 3412 C C . ASN A 1 420 ? -3.772 -5.072 -41.535 1.00 86.88 420 ASN A C 1
ATOM 3414 O O . ASN A 1 420 ? -4.140 -5.445 -40.422 1.00 86.88 420 ASN A O 1
ATOM 3418 N N . PRO A 1 421 ? -4.270 -3.963 -42.110 1.00 81.69 421 PRO A N 1
ATOM 3419 C CA . PRO A 1 421 ? -5.216 -3.071 -41.431 1.00 81.69 421 PRO A CA 1
ATOM 3420 C C . PRO A 1 421 ? -6.562 -3.715 -41.059 1.00 81.69 421 PRO A C 1
ATOM 3422 O O . PRO A 1 421 ? -7.294 -3.167 -40.238 1.00 81.69 421 PRO A O 1
ATOM 3425 N N . SER A 1 422 ? -6.907 -4.863 -41.652 1.00 80.88 422 SER A N 1
ATOM 3426 C CA . SER A 1 422 ? -8.101 -5.633 -41.279 1.00 80.88 422 SER A CA 1
ATOM 3427 C C . SER A 1 422 ? -7.936 -6.361 -39.943 1.00 80.88 422 SER A C 1
ATOM 3429 O O . SER A 1 422 ? -8.927 -6.689 -39.299 1.00 80.88 422 SER A O 1
ATOM 3431 N N . GLU A 1 423 ? -6.700 -6.598 -39.498 1.00 87.88 423 GLU A N 1
ATOM 3432 C CA . GLU A 1 423 ? -6.424 -7.182 -38.192 1.00 87.88 423 GLU A CA 1
ATOM 3433 C C . GLU A 1 423 ? -6.276 -6.094 -37.134 1.00 87.88 423 GLU A C 1
ATOM 3435 O O . GLU A 1 423 ? -5.361 -5.268 -37.174 1.00 87.88 423 GLU A O 1
ATOM 3440 N N . LYS A 1 424 ? -7.161 -6.139 -36.139 1.00 92.38 424 LYS A N 1
ATOM 3441 C CA . LYS A 1 424 ? -7.173 -5.200 -35.018 1.00 92.38 424 LYS A CA 1
ATOM 3442 C C . LYS A 1 424 ? -6.847 -5.894 -33.708 1.00 92.38 424 LYS A C 1
ATOM 3444 O O . LYS A 1 424 ? -6.979 -7.114 -33.572 1.00 92.38 424 LYS A O 1
ATOM 3449 N N . ILE A 1 425 ? -6.444 -5.101 -32.724 1.00 94.62 425 ILE A N 1
ATOM 3450 C CA . ILE A 1 425 ? -6.281 -5.546 -31.344 1.00 94.62 425 ILE A CA 1
ATOM 3451 C C . ILE A 1 425 ? -7.014 -4.623 -30.381 1.00 94.62 425 ILE A C 1
ATOM 3453 O O . ILE A 1 425 ? -6.914 -3.398 -30.475 1.00 94.62 425 ILE A O 1
ATOM 3457 N N . TYR A 1 426 ? -7.716 -5.239 -29.435 1.00 95.44 426 TYR A N 1
ATOM 3458 C CA . TYR A 1 426 ? -8.310 -4.565 -28.289 1.00 95.44 426 TYR A CA 1
ATOM 3459 C C . TYR A 1 426 ? -7.370 -4.587 -27.083 1.00 95.44 426 TYR A C 1
ATOM 3461 O O . TYR A 1 426 ? -6.727 -5.597 -26.810 1.00 95.44 426 TYR A O 1
ATOM 3469 N N . VAL A 1 427 ? -7.344 -3.510 -26.303 1.00 96.38 427 VAL A N 1
ATOM 3470 C CA . VAL A 1 427 ? -6.808 -3.523 -24.937 1.00 96.38 427 VAL A CA 1
ATOM 3471 C C . VAL A 1 427 ? -7.891 -3.052 -23.982 1.00 96.38 427 VAL A C 1
ATOM 3473 O O . VAL A 1 427 ? -8.360 -1.919 -24.091 1.00 96.38 427 VAL A O 1
ATOM 3476 N N . PHE A 1 428 ? -8.282 -3.921 -23.053 1.00 94.88 428 PHE A N 1
ATOM 3477 C CA . PHE A 1 428 ? -9.311 -3.655 -22.055 1.00 94.88 428 PHE A CA 1
ATOM 3478 C C . PHE A 1 428 ? -8.695 -3.403 -20.678 1.00 94.88 428 PHE A C 1
ATOM 3480 O O . PHE A 1 428 ? -7.778 -4.114 -20.258 1.00 94.88 428 PHE A O 1
ATOM 3487 N N . PHE A 1 429 ? -9.266 -2.430 -19.967 1.00 93.69 429 PHE A N 1
ATOM 3488 C CA . PHE A 1 429 ? -8.918 -2.052 -18.598 1.00 93.69 429 PHE A CA 1
ATOM 3489 C C . PHE A 1 429 ? -10.168 -2.195 -17.715 1.00 93.69 429 PHE A C 1
ATOM 3491 O O . PHE A 1 429 ? -10.992 -1.282 -17.667 1.00 93.69 429 PHE A O 1
ATOM 3498 N N . PRO A 1 430 ? -10.373 -3.349 -17.060 1.00 91.44 430 PRO A N 1
ATOM 3499 C CA . PRO A 1 430 ? -11.534 -3.572 -16.209 1.00 91.44 430 PRO A CA 1
ATOM 3500 C C . PRO A 1 430 ? -11.488 -2.713 -14.941 1.00 91.44 430 PRO A C 1
ATOM 3502 O O . PRO A 1 430 ? -10.438 -2.556 -14.311 1.00 91.44 430 PRO A O 1
ATOM 3505 N N . GLU A 1 431 ? -12.653 -2.203 -14.542 1.00 87.44 431 GLU A N 1
ATOM 3506 C CA . GLU A 1 431 ? -12.836 -1.448 -13.295 1.00 87.44 431 GLU A CA 1
ATOM 3507 C C . GLU A 1 431 ? -12.707 -2.360 -12.058 1.00 87.44 431 GLU A C 1
ATOM 3509 O O . GLU A 1 431 ? -12.122 -1.989 -11.042 1.00 87.44 431 GLU A O 1
ATOM 3514 N N . GLU A 1 432 ? -13.220 -3.591 -12.158 1.00 85.94 432 GLU A N 1
ATOM 3515 C CA . GLU A 1 432 ? -13.234 -4.572 -11.071 1.00 85.94 432 GLU A CA 1
ATOM 3516 C C . GLU A 1 432 ? -11.817 -5.061 -10.720 1.00 85.94 432 GLU A C 1
ATOM 3518 O O . GLU A 1 432 ? -11.095 -5.581 -11.573 1.00 85.94 432 GLU A O 1
ATOM 3523 N N . ALA A 1 433 ? -11.448 -5.006 -9.434 1.00 83.81 433 ALA A N 1
ATOM 3524 C CA . ALA A 1 433 ? -10.148 -5.491 -8.960 1.00 83.81 433 ALA A CA 1
ATOM 3525 C C . ALA A 1 433 ? -9.921 -6.990 -9.252 1.00 83.81 433 ALA A C 1
ATOM 3527 O O . ALA A 1 433 ? -8.811 -7.405 -9.590 1.00 83.81 433 ALA A O 1
ATOM 3528 N N . LYS A 1 434 ? -10.983 -7.803 -9.154 1.00 87.12 434 LYS A N 1
ATOM 3529 C CA . LYS A 1 434 ? -11.002 -9.221 -9.541 1.00 87.12 434 LYS A CA 1
ATOM 3530 C C . LYS A 1 434 ? -12.047 -9.440 -10.626 1.00 87.12 434 LYS A C 1
ATOM 3532 O O . LYS A 1 434 ? -13.239 -9.457 -10.343 1.00 87.12 434 LYS A O 1
ATOM 3537 N N . VAL A 1 435 ? -11.588 -9.676 -11.849 1.00 88.94 435 VAL A N 1
ATOM 3538 C CA . VAL A 1 435 ? -12.475 -9.852 -13.004 1.00 88.94 435 VAL A CA 1
ATOM 3539 C C . VAL A 1 435 ? -13.265 -11.162 -12.899 1.00 88.94 435 VAL A C 1
ATOM 3541 O O . VAL A 1 435 ? -12.698 -12.260 -12.779 1.00 88.94 435 VAL A O 1
ATOM 3544 N N . GLY A 1 436 ? -14.593 -11.038 -12.953 1.00 88.56 436 GLY A N 1
ATOM 3545 C CA . GLY A 1 436 ? -15.534 -12.157 -12.991 1.00 88.56 436 GLY A CA 1
ATOM 3546 C C . GLY A 1 436 ? -15.918 -12.604 -14.409 1.00 88.56 436 GLY A C 1
ATOM 3547 O O . GLY A 1 436 ? -15.619 -11.955 -15.410 1.00 88.56 436 GLY A O 1
ATOM 3548 N N . VAL A 1 437 ? -16.654 -13.718 -14.506 1.00 88.62 437 VAL A N 1
ATOM 3549 C CA . VAL A 1 437 ? -17.129 -14.283 -15.790 1.00 88.62 437 VAL A CA 1
ATOM 3550 C C . VAL A 1 437 ? -18.082 -13.334 -16.531 1.00 88.62 437 VAL A C 1
ATOM 3552 O O . VAL A 1 437 ? -18.097 -13.321 -17.760 1.00 88.62 437 VAL A O 1
ATOM 3555 N N . LYS A 1 438 ? -18.867 -12.525 -15.805 1.00 89.50 438 LYS A N 1
ATOM 3556 C CA . LYS A 1 438 ? -19.808 -11.552 -16.388 1.00 89.50 438 LYS A CA 1
ATOM 3557 C C . LYS A 1 438 ? -19.075 -10.547 -17.282 1.00 89.50 438 LYS A C 1
ATOM 3559 O O . LYS A 1 438 ? -19.401 -10.427 -18.457 1.00 89.50 438 LYS A O 1
ATOM 3564 N N . THR A 1 439 ? -18.045 -9.913 -16.737 1.00 90.12 439 THR A N 1
ATOM 3565 C CA . THR A 1 439 ? -17.209 -8.905 -17.401 1.00 90.12 439 THR A CA 1
ATOM 3566 C C . THR A 1 439 ? -16.494 -9.494 -18.621 1.00 90.12 439 THR A C 1
ATOM 3568 O O . THR A 1 439 ? -16.502 -8.907 -19.701 1.00 90.12 439 THR A O 1
ATOM 3571 N N . MET A 1 440 ? -15.993 -10.729 -18.502 1.00 89.19 440 MET A N 1
ATOM 3572 C CA . MET A 1 440 ? -15.394 -11.467 -19.622 1.00 89.19 440 MET A CA 1
ATOM 3573 C C . MET A 1 440 ? -16.373 -11.710 -20.776 1.00 89.19 440 MET A C 1
ATOM 3575 O O . MET A 1 440 ? -16.007 -11.542 -21.941 1.00 89.19 440 MET A O 1
ATOM 3579 N N . LYS A 1 441 ? -17.622 -12.090 -20.473 1.00 88.75 441 LYS A N 1
ATOM 3580 C CA . LYS A 1 441 ? -18.662 -12.283 -21.495 1.00 88.75 441 LYS A CA 1
ATOM 3581 C C . LYS A 1 441 ? -18.997 -10.972 -22.204 1.00 88.75 441 LYS A C 1
ATOM 3583 O O . LYS A 1 441 ? -19.125 -10.983 -23.424 1.00 88.75 441 LYS A O 1
ATOM 3588 N N . THR A 1 442 ? -19.069 -9.859 -21.472 1.00 91.50 442 THR A N 1
ATOM 3589 C CA . THR A 1 442 ? -19.285 -8.525 -22.052 1.00 91.50 442 THR A CA 1
ATOM 3590 C C . THR A 1 442 ? -18.199 -8.174 -23.070 1.00 91.50 442 THR A C 1
ATOM 3592 O O . THR A 1 442 ? -18.522 -7.831 -24.204 1.00 91.50 442 THR A O 1
ATOM 3595 N N . TYR A 1 443 ? -16.918 -8.330 -22.716 1.00 91.12 443 TYR A N 1
ATOM 3596 C CA . TYR A 1 443 ? -15.821 -8.051 -23.652 1.00 91.12 443 TYR A CA 1
ATOM 3597 C C . TYR A 1 443 ? -15.793 -9.018 -24.832 1.00 91.12 443 TYR A C 1
ATOM 3599 O O . TYR A 1 443 ? -15.575 -8.595 -25.960 1.00 91.12 443 TYR A O 1
ATOM 3607 N N . THR A 1 444 ? -16.084 -10.299 -24.602 1.00 89.81 444 THR A N 1
ATOM 3608 C CA . THR A 1 444 ? -16.148 -11.294 -25.683 1.00 89.81 444 THR A CA 1
ATOM 3609 C C . THR A 1 444 ? -17.263 -10.978 -26.679 1.00 89.81 444 THR A C 1
ATOM 3611 O O . THR A 1 444 ? -17.087 -11.185 -27.874 1.00 89.81 444 THR A O 1
ATOM 3614 N N . ASN A 1 445 ? -18.412 -10.483 -26.212 1.00 90.62 445 ASN A N 1
ATOM 3615 C CA . ASN A 1 445 ? -19.494 -10.056 -27.098 1.00 90.62 445 ASN A CA 1
ATOM 3616 C C . ASN A 1 445 ? -19.087 -8.819 -27.899 1.00 90.62 445 ASN A C 1
ATOM 3618 O O . ASN A 1 445 ? -19.186 -8.848 -29.115 1.00 90.62 445 ASN A O 1
ATOM 3622 N N . ARG A 1 446 ? -18.485 -7.815 -27.252 1.00 90.56 446 ARG A N 1
ATOM 3623 C CA . ARG A 1 446 ? -17.960 -6.633 -27.950 1.00 90.56 446 ARG A CA 1
ATOM 3624 C C . ARG A 1 446 ? -16.928 -6.996 -29.027 1.00 90.56 446 ARG A C 1
ATOM 3626 O O . ARG A 1 446 ? -16.968 -6.472 -30.128 1.00 90.56 446 ARG A O 1
ATOM 3633 N N . MET A 1 447 ? -16.040 -7.946 -28.734 1.00 91.44 447 MET A N 1
ATOM 3634 C CA . MET A 1 447 ? -15.076 -8.468 -29.709 1.00 91.44 447 MET A CA 1
ATOM 3635 C C . MET A 1 447 ? -15.741 -9.196 -30.885 1.00 91.44 447 MET A C 1
ATOM 3637 O O . MET A 1 447 ? -15.228 -9.122 -31.995 1.00 91.44 447 MET A O 1
ATOM 3641 N N . LYS A 1 448 ? -16.857 -9.904 -30.657 1.00 91.12 448 LYS A N 1
ATOM 3642 C CA . LYS A 1 448 ? -17.646 -10.528 -31.733 1.00 91.12 448 LYS A CA 1
ATOM 3643 C C . LYS A 1 448 ? -18.331 -9.482 -32.602 1.00 91.12 448 LYS A C 1
ATOM 3645 O O . LYS A 1 448 ? -18.329 -9.639 -33.815 1.00 91.12 448 LYS A O 1
ATOM 3650 N N . ASP A 1 449 ? -18.910 -8.462 -31.979 1.00 91.25 449 ASP A N 1
ATOM 3651 C CA . ASP A 1 449 ? -19.671 -7.422 -32.672 1.00 91.25 449 ASP A CA 1
ATOM 3652 C C . ASP A 1 449 ? -18.764 -6.598 -33.601 1.00 91.25 449 ASP A C 1
ATOM 3654 O O . ASP A 1 449 ? -19.154 -6.279 -34.721 1.00 91.25 449 ASP A O 1
ATOM 3658 N N . ASP A 1 450 ? -17.529 -6.331 -33.165 1.00 87.56 450 ASP A N 1
ATOM 3659 C CA . ASP A 1 450 ? -16.530 -5.576 -33.933 1.00 87.56 450 ASP A CA 1
ATOM 3660 C C . ASP A 1 450 ? -15.614 -6.456 -34.811 1.00 87.56 450 ASP A C 1
ATOM 3662 O O . ASP A 1 450 ? -14.680 -5.940 -35.427 1.00 87.56 450 ASP A O 1
ATOM 3666 N N . ASP A 1 451 ? -15.851 -7.773 -34.843 1.00 89.00 451 ASP A N 1
ATOM 3667 C CA . ASP A 1 451 ? -15.053 -8.782 -35.562 1.00 89.00 451 ASP A CA 1
ATOM 3668 C C . ASP A 1 451 ? -13.539 -8.721 -35.257 1.00 89.00 451 ASP A C 1
ATOM 3670 O O . ASP A 1 451 ? -12.672 -8.781 -36.130 1.00 89.00 451 ASP A O 1
ATOM 3674 N N . VAL A 1 452 ? -13.195 -8.573 -33.973 1.00 91.56 452 VAL A N 1
ATOM 3675 C CA . VAL A 1 452 ? -11.804 -8.473 -33.511 1.00 91.56 452 VAL A CA 1
ATOM 3676 C C . VAL A 1 452 ? -11.383 -9.736 -32.771 1.00 91.56 452 VAL A C 1
ATOM 3678 O O . VAL A 1 452 ? -11.845 -10.029 -31.670 1.00 91.56 452 VAL A O 1
ATOM 3681 N N . HIS A 1 453 ? -10.417 -10.462 -33.334 1.00 89.31 453 HIS A N 1
ATOM 3682 C CA . HIS A 1 453 ? -9.976 -11.751 -32.792 1.00 89.31 453 HIS A CA 1
ATOM 3683 C C . HIS A 1 453 ? -8.881 -11.674 -31.722 1.00 89.31 453 HIS A C 1
ATOM 3685 O O . HIS A 1 453 ? -8.600 -12.685 -31.077 1.00 89.31 453 HIS A O 1
ATOM 3691 N N . ARG A 1 454 ? -8.239 -10.516 -31.519 1.00 92.19 454 ARG A N 1
ATOM 3692 C CA . ARG A 1 454 ? -7.116 -10.358 -30.579 1.00 92.19 454 ARG A CA 1
ATOM 3693 C C . ARG A 1 454 ? -7.437 -9.329 -29.509 1.00 92.19 454 ARG A C 1
ATOM 3695 O O . ARG A 1 454 ? -7.864 -8.219 -29.820 1.00 92.19 454 ARG A O 1
ATOM 3702 N N . ALA A 1 455 ? -7.170 -9.671 -28.255 1.00 94.50 455 ALA A N 1
ATOM 3703 C 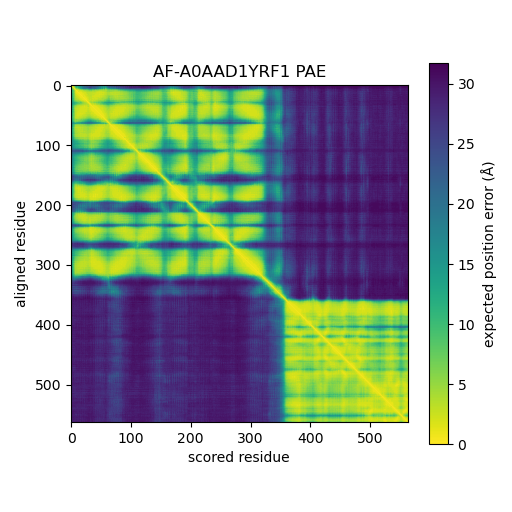CA . ALA A 1 455 ? -7.303 -8.726 -27.160 1.00 94.50 455 ALA A CA 1
ATOM 3704 C C . ALA A 1 455 ? -6.257 -8.930 -26.064 1.00 94.50 455 ALA A C 1
ATOM 3706 O O . ALA A 1 455 ? -5.770 -10.035 -25.827 1.00 94.50 455 ALA A O 1
ATOM 3707 N N . ILE A 1 456 ? -5.952 -7.839 -25.372 1.00 95.62 456 ILE A N 1
ATOM 3708 C CA . ILE A 1 456 ? -5.134 -7.789 -24.169 1.00 95.62 456 ILE A CA 1
ATOM 3709 C C . ILE A 1 456 ? -6.027 -7.313 -23.026 1.00 95.62 456 ILE A C 1
ATOM 3711 O O . ILE A 1 456 ? -6.710 -6.299 -23.136 1.00 95.62 456 ILE A O 1
ATOM 3715 N N . LEU A 1 457 ? -6.016 -8.041 -21.919 1.00 94.62 457 LEU A N 1
ATOM 3716 C CA . LEU A 1 457 ? -6.739 -7.710 -20.702 1.00 94.62 457 LEU A CA 1
ATOM 3717 C C . LEU A 1 457 ? -5.739 -7.300 -19.620 1.00 94.62 457 LEU A C 1
ATOM 3719 O O . LEU A 1 457 ? -4.937 -8.125 -19.177 1.00 94.62 457 LEU A O 1
ATOM 3723 N N . VAL A 1 458 ? -5.798 -6.041 -19.189 1.00 95.44 458 VAL A N 1
ATOM 3724 C CA . VAL A 1 458 ? -4.932 -5.504 -18.132 1.00 95.44 458 VAL A CA 1
ATOM 3725 C C . VAL A 1 458 ? -5.682 -5.546 -16.805 1.00 95.44 458 VAL A C 1
ATOM 3727 O O . VAL A 1 458 ? -6.626 -4.790 -16.613 1.00 95.44 458 VAL A O 1
ATOM 3730 N N . VAL A 1 459 ? -5.296 -6.444 -15.899 1.00 93.50 459 VAL A N 1
ATOM 3731 C CA . VAL A 1 459 ? -6.007 -6.703 -14.635 1.00 93.50 459 VAL A CA 1
ATOM 3732 C C . VAL A 1 459 ? -5.248 -6.176 -13.418 1.00 93.50 459 VAL A C 1
ATOM 3734 O O . VAL A 1 459 ? -4.025 -6.281 -13.341 1.00 93.50 459 VAL A O 1
ATOM 3737 N N . GLN A 1 460 ? -5.979 -5.659 -12.428 1.00 90.62 460 GLN A N 1
ATOM 3738 C CA . GLN A 1 460 ? -5.400 -5.191 -11.161 1.00 90.62 460 GLN A CA 1
ATOM 3739 C C . GLN A 1 460 ? -4.874 -6.355 -10.308 1.00 90.62 460 GLN A C 1
ATOM 3741 O O . GLN A 1 460 ? -3.778 -6.288 -9.756 1.00 90.62 460 GLN A O 1
ATOM 3746 N N . GLN A 1 461 ? -5.652 -7.437 -10.206 1.00 88.88 461 GLN A N 1
ATOM 3747 C CA . GLN A 1 461 ? -5.293 -8.658 -9.484 1.00 88.88 461 GLN A CA 1
ATOM 3748 C C . GLN A 1 461 ? -5.476 -9.896 -10.368 1.00 88.88 461 GLN A C 1
ATOM 3750 O O . GLN A 1 461 ? -6.037 -9.846 -11.462 1.00 88.88 461 GLN A O 1
ATOM 3755 N N . ASN A 1 462 ? -5.024 -11.046 -9.867 1.00 85.50 462 ASN A N 1
ATOM 3756 C CA . ASN A 1 462 ? -5.210 -12.332 -10.531 1.00 85.50 462 ASN A CA 1
ATOM 3757 C C . ASN A 1 462 ? -6.683 -12.625 -10.862 1.00 85.50 462 ASN A C 1
ATOM 3759 O O . ASN A 1 462 ? -7.571 -12.467 -10.022 1.00 85.50 462 ASN A O 1
ATOM 3763 N N . LEU A 1 463 ? -6.916 -13.162 -12.064 1.00 88.19 463 LEU A N 1
ATOM 3764 C CA . LEU A 1 463 ? -8.230 -13.629 -12.503 1.00 88.19 463 LEU A CA 1
ATOM 3765 C C . LEU A 1 463 ? -8.796 -14.710 -11.579 1.00 88.19 463 LEU A C 1
ATOM 3767 O O . LEU A 1 463 ? -8.069 -15.616 -11.139 1.00 88.19 463 LEU A O 1
ATOM 3771 N N . THR A 1 464 ? -10.116 -14.657 -11.382 1.00 89.62 464 THR A N 1
ATOM 3772 C CA . THR A 1 464 ? -10.875 -15.716 -10.704 1.00 89.62 464 THR A CA 1
ATOM 3773 C C . THR A 1 464 ? -10.725 -17.051 -11.454 1.00 89.62 464 THR A C 1
ATOM 3775 O O . THR A 1 464 ? -10.622 -17.046 -12.685 1.00 89.62 464 THR A O 1
ATOM 3778 N N . PRO A 1 465 ? -10.715 -18.212 -10.766 1.00 88.56 465 PRO A N 1
ATOM 3779 C CA . PRO A 1 465 ? -10.572 -19.514 -11.427 1.00 88.56 465 PRO A CA 1
ATOM 3780 C C . PRO A 1 465 ? -11.603 -19.735 -12.542 1.00 88.56 465 PRO A C 1
ATOM 3782 O O . PRO A 1 465 ? -11.245 -20.155 -13.637 1.00 88.56 465 PRO A O 1
ATOM 3785 N N . PHE A 1 466 ? -12.856 -19.333 -12.307 1.00 89.38 466 PHE A N 1
ATOM 3786 C CA . PHE A 1 466 ? -13.932 -19.401 -13.299 1.00 89.38 466 PHE A CA 1
ATOM 3787 C C . PHE A 1 466 ? -13.673 -18.528 -14.535 1.00 89.38 466 PHE A C 1
ATOM 3789 O O . PHE A 1 466 ? -13.969 -18.941 -15.655 1.00 89.38 466 PHE A O 1
ATOM 3796 N N . ALA A 1 467 ? -13.089 -17.336 -14.361 1.00 89.19 467 ALA A N 1
ATOM 3797 C CA . ALA A 1 467 ? -12.706 -16.494 -15.491 1.00 89.19 467 ALA A CA 1
ATOM 3798 C C . ALA A 1 467 ? -11.576 -17.129 -16.317 1.00 89.19 467 ALA A C 1
ATOM 3800 O O . ALA A 1 467 ? -11.607 -17.041 -17.541 1.00 89.19 467 ALA A O 1
ATOM 3801 N N . ARG A 1 468 ? -10.618 -17.827 -15.689 1.00 88.88 468 ARG A N 1
ATOM 3802 C CA . ARG A 1 468 ? -9.558 -18.547 -16.424 1.00 88.88 468 ARG A CA 1
ATOM 3803 C C . ARG A 1 468 ? -10.117 -19.690 -17.268 1.00 88.88 468 ARG A C 1
ATOM 3805 O O . ARG A 1 468 ? -9.701 -19.843 -18.414 1.00 88.88 468 ARG A O 1
ATOM 3812 N N . THR A 1 469 ? -11.079 -20.447 -16.740 1.00 88.44 469 THR A N 1
ATOM 3813 C CA . THR A 1 469 ? -11.767 -21.500 -17.505 1.00 88.44 469 THR A CA 1
ATOM 3814 C C . THR A 1 469 ? -12.488 -20.913 -18.721 1.00 88.44 469 THR A C 1
ATOM 3816 O O . THR A 1 469 ? -12.324 -21.415 -19.829 1.00 88.44 469 THR A O 1
ATOM 3819 N N . CYS A 1 470 ? -13.176 -19.780 -18.545 1.00 87.25 470 CYS A N 1
ATOM 3820 C CA . CYS A 1 470 ? -13.841 -19.053 -19.631 1.00 87.25 470 CYS A CA 1
ATOM 3821 C C . CYS A 1 470 ? -12.860 -18.644 -20.752 1.00 87.25 470 CYS A C 1
ATOM 3823 O O . CYS A 1 470 ? -13.153 -18.813 -21.932 1.00 87.25 470 CYS A O 1
ATOM 3825 N N . ILE A 1 471 ? -11.654 -18.175 -20.406 1.00 87.94 471 ILE A N 1
ATOM 3826 C CA . ILE A 1 471 ? -10.612 -17.848 -21.400 1.00 87.94 471 ILE A CA 1
ATOM 3827 C C . ILE A 1 471 ? -10.195 -19.091 -22.193 1.00 87.94 471 ILE A C 1
ATOM 3829 O O . ILE A 1 471 ? -10.046 -19.019 -23.412 1.00 87.94 471 ILE A O 1
ATOM 3833 N N . SER A 1 472 ? -10.039 -20.234 -21.520 1.00 85.75 472 SER A N 1
ATOM 3834 C CA . SER A 1 472 ? -9.691 -21.503 -22.167 1.00 85.75 472 SER A CA 1
ATOM 3835 C C . SER A 1 472 ? -10.759 -21.942 -23.174 1.00 85.75 472 SER A C 1
ATOM 3837 O O . SER A 1 472 ? -10.422 -22.343 -24.286 1.00 85.75 472 SER A O 1
ATOM 3839 N N . GLU A 1 473 ? -12.041 -21.810 -22.832 1.00 86.69 473 GLU A N 1
ATOM 3840 C CA . GLU A 1 473 ? -13.166 -22.140 -23.722 1.00 86.69 473 GLU A CA 1
ATOM 3841 C C . GLU A 1 473 ? -13.200 -21.248 -24.974 1.00 86.69 473 GLU A C 1
ATOM 3843 O O . GLU A 1 473 ? -13.433 -21.714 -26.092 1.00 86.69 473 GLU A O 1
ATOM 3848 N N . ILE A 1 474 ? -12.925 -19.955 -24.794 1.00 87.75 474 ILE A N 1
ATOM 3849 C CA . ILE A 1 474 ? -13.012 -18.941 -25.851 1.00 87.75 474 ILE A CA 1
ATOM 3850 C 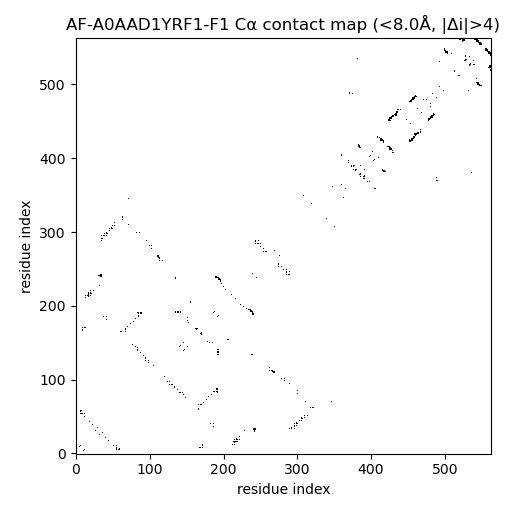C . ILE A 1 474 ? -11.742 -18.911 -26.728 1.00 87.75 474 ILE A C 1
ATOM 3852 O O . ILE A 1 474 ? -11.788 -18.426 -27.862 1.00 87.75 474 ILE A O 1
ATOM 3856 N N . SER A 1 475 ? -10.638 -19.503 -26.256 1.00 84.44 475 SER A N 1
ATOM 3857 C CA . SER A 1 475 ? -9.326 -19.524 -26.928 1.00 84.44 475 SER A CA 1
ATOM 3858 C C . SER A 1 475 ? -9.339 -20.075 -28.361 1.00 84.44 475 SER A C 1
ATOM 3860 O O . SER A 1 475 ? -8.450 -19.765 -29.153 1.00 84.44 475 SER A O 1
ATOM 3862 N N . THR A 1 476 ? -10.361 -20.864 -28.711 1.00 82.88 476 THR A N 1
ATOM 3863 C CA . THR A 1 476 ? -10.570 -21.420 -30.057 1.00 82.88 476 THR A CA 1
ATOM 3864 C C . THR A 1 476 ? -10.948 -20.366 -31.099 1.00 82.88 476 THR A C 1
ATOM 3866 O O . THR A 1 476 ? -10.650 -20.549 -32.276 1.00 82.88 476 THR A O 1
ATOM 3869 N N . LYS A 1 477 ? -11.598 -19.270 -30.683 1.00 85.81 477 LYS A N 1
ATOM 3870 C CA . LYS A 1 477 ? -12.096 -18.200 -31.568 1.00 85.81 477 LYS A CA 1
ATOM 3871 C C . LYS A 1 477 ? -11.414 -16.856 -31.335 1.00 85.81 477 LYS A C 1
ATOM 3873 O O . LYS A 1 477 ? -11.283 -16.075 -32.272 1.00 85.81 477 LYS A O 1
ATOM 3878 N N . PHE A 1 478 ? -11.000 -16.580 -30.100 1.00 88.69 478 PHE A N 1
ATOM 3879 C CA . PHE A 1 478 ? -10.365 -15.320 -29.729 1.00 88.69 478 PHE A CA 1
ATOM 3880 C C . PHE A 1 478 ? -9.048 -15.574 -29.011 1.00 88.69 478 PHE A C 1
ATOM 3882 O O . PHE A 1 478 ? -8.951 -16.417 -28.121 1.00 88.69 478 PHE A O 1
ATOM 3889 N N . HIS A 1 479 ? -8.033 -14.801 -29.371 1.00 89.50 479 HIS A N 1
ATOM 3890 C CA . HIS A 1 479 ? -6.748 -14.802 -28.703 1.00 89.50 479 HIS A CA 1
ATOM 3891 C C . HIS A 1 479 ? -6.718 -13.696 -27.650 1.00 89.50 479 HIS A C 1
ATOM 3893 O O . HIS A 1 479 ? -6.514 -12.525 -27.977 1.00 89.50 479 HIS A O 1
ATOM 3899 N N . LEU A 1 480 ? -6.940 -14.082 -26.393 1.00 91.19 480 LEU A N 1
ATOM 3900 C CA . LEU A 1 480 ? -6.898 -13.174 -25.254 1.00 91.19 480 LEU A CA 1
ATOM 3901 C C . LEU A 1 480 ? -5.611 -13.369 -24.448 1.00 91.19 480 LEU A C 1
ATOM 3903 O O . LEU A 1 480 ? -5.333 -14.462 -23.954 1.00 91.19 480 LEU A O 1
ATOM 3907 N N . GLU A 1 481 ? -4.863 -12.288 -24.275 1.00 92.75 481 GLU A N 1
ATOM 3908 C CA . GLU A 1 481 ? -3.683 -12.223 -23.418 1.00 92.75 481 GLU A CA 1
ATOM 3909 C C . GLU A 1 481 ? -4.027 -11.478 -22.125 1.00 92.75 481 GLU A C 1
ATOM 3911 O O . GLU A 1 481 ? -4.776 -10.506 -22.145 1.00 92.75 481 GLU A O 1
ATOM 3916 N N . VAL A 1 482 ? -3.483 -11.918 -20.992 1.00 93.12 482 VAL A N 1
ATOM 3917 C CA . VAL A 1 482 ? -3.741 -11.301 -19.682 1.00 93.12 482 VAL A CA 1
ATOM 3918 C C . VAL A 1 482 ? -2.430 -10.757 -19.139 1.00 93.12 482 VAL A C 1
ATOM 3920 O O . VAL A 1 482 ? -1.434 -11.479 -19.127 1.00 93.12 482 VAL A O 1
ATOM 3923 N N . PHE A 1 483 ? -2.437 -9.511 -18.674 1.00 95.25 483 PHE A N 1
ATOM 3924 C CA . PHE A 1 483 ? -1.315 -8.869 -17.992 1.00 95.25 483 PHE A CA 1
ATOM 3925 C C . PHE A 1 483 ? -1.773 -8.287 -16.670 1.00 95.25 483 PHE A C 1
ATOM 3927 O O . PHE A 1 483 ? -2.858 -7.714 -16.586 1.00 95.25 483 PHE A O 1
ATOM 3934 N N . GLN A 1 484 ? -0.941 -8.412 -15.642 1.00 93.38 484 GLN A N 1
ATOM 3935 C CA . GLN A 1 484 ? -1.181 -7.674 -14.410 1.00 93.38 484 GLN A CA 1
ATOM 3936 C C . GLN A 1 484 ? -0.669 -6.244 -14.560 1.00 93.38 484 GLN A C 1
ATOM 3938 O O . GLN A 1 484 ? 0.373 -6.012 -15.168 1.00 93.38 484 GLN A O 1
ATOM 3943 N N . GLU A 1 485 ? -1.346 -5.285 -13.939 1.00 92.75 485 GLU A N 1
ATOM 3944 C CA . GLU A 1 485 ? -0.881 -3.894 -13.908 1.00 92.75 485 GLU A CA 1
ATOM 3945 C C . GLU A 1 485 ? 0.549 -3.768 -13.385 1.00 92.75 485 GLU A C 1
ATOM 3947 O O . GLU A 1 485 ? 1.350 -3.023 -13.944 1.00 92.75 485 GLU A O 1
ATOM 3952 N N . ALA A 1 486 ? 0.884 -4.542 -12.349 1.00 90.50 486 ALA A N 1
ATOM 3953 C CA . ALA A 1 486 ? 2.215 -4.558 -11.758 1.00 90.50 486 ALA A CA 1
ATOM 3954 C C . ALA A 1 486 ? 3.314 -4.952 -12.764 1.00 90.50 486 ALA A C 1
ATOM 3956 O O . ALA A 1 486 ? 4.422 -4.432 -12.673 1.00 90.50 486 ALA A O 1
ATOM 3957 N N . GLU A 1 487 ? 3.004 -5.810 -13.745 1.00 92.25 487 GLU A N 1
ATOM 3958 C CA . GLU A 1 487 ? 3.941 -6.233 -14.798 1.00 92.25 487 GLU A CA 1
ATOM 3959 C C . GLU A 1 487 ? 4.190 -5.128 -15.839 1.00 92.25 487 GLU A C 1
ATOM 3961 O O . GLU A 1 487 ? 5.217 -5.143 -16.511 1.00 92.25 487 GLU A O 1
ATOM 3966 N N . LEU A 1 488 ? 3.261 -4.176 -15.983 1.00 94.31 488 LEU A N 1
ATOM 3967 C CA . LEU A 1 488 ? 3.285 -3.133 -17.017 1.00 94.31 488 LEU A CA 1
ATOM 3968 C C . LEU A 1 488 ? 3.713 -1.754 -16.492 1.00 94.31 488 LEU A C 1
ATOM 3970 O O . LEU A 1 488 ? 3.855 -0.815 -17.277 1.00 94.31 488 LEU A O 1
ATOM 3974 N N . LEU A 1 489 ? 3.930 -1.608 -15.179 1.00 92.62 489 LEU A N 1
ATOM 3975 C CA . LEU A 1 489 ? 4.388 -0.351 -14.571 1.00 92.62 489 LEU A CA 1
ATOM 3976 C C . LEU A 1 489 ? 5.760 0.095 -15.088 1.00 92.62 489 LEU A C 1
ATOM 3978 O O . LEU A 1 489 ? 6.029 1.296 -15.142 1.00 92.62 489 LEU A O 1
ATOM 3982 N N . VAL A 1 490 ? 6.615 -0.865 -15.443 1.00 92.19 490 VAL A N 1
ATOM 3983 C CA . VAL A 1 490 ? 7.961 -0.641 -15.974 1.00 92.19 490 VAL A CA 1
ATOM 3984 C C . VAL A 1 490 ? 8.119 -1.474 -17.236 1.00 92.19 490 VAL A C 1
ATOM 3986 O O . VAL A 1 490 ? 7.830 -2.670 -17.232 1.00 92.19 490 VAL A O 1
ATOM 3989 N N . ASN A 1 491 ? 8.595 -0.859 -18.318 1.00 92.44 491 ASN A N 1
ATOM 3990 C CA . ASN A 1 491 ? 8.869 -1.593 -19.542 1.00 92.44 491 ASN A CA 1
ATOM 3991 C C . ASN A 1 491 ? 10.126 -2.460 -19.373 1.00 92.44 491 ASN A C 1
ATOM 3993 O O . ASN A 1 491 ? 11.250 -1.964 -19.387 1.00 92.44 491 ASN A O 1
ATOM 3997 N N . ILE A 1 492 ? 9.932 -3.774 -19.244 1.00 92.69 492 ILE A N 1
ATOM 3998 C CA . ILE A 1 492 ? 11.025 -4.739 -19.071 1.00 92.69 492 ILE A CA 1
ATOM 3999 C C . ILE A 1 492 ? 12.011 -4.758 -20.247 1.00 92.69 492 ILE A C 1
ATOM 4001 O O . ILE A 1 492 ? 13.171 -5.103 -20.045 1.00 92.69 492 ILE A O 1
ATOM 4005 N N . LYS A 1 493 ? 11.586 -4.371 -21.459 1.00 91.56 493 LYS A N 1
ATOM 4006 C CA . LYS A 1 493 ? 12.452 -4.317 -22.646 1.00 91.56 493 LYS A CA 1
ATOM 4007 C C . LYS A 1 493 ? 13.548 -3.257 -22.506 1.00 91.56 493 LYS A C 1
ATOM 4009 O O . LYS A 1 493 ? 14.642 -3.452 -23.015 1.00 91.56 493 LYS A O 1
ATOM 4014 N N . GLU A 1 494 ? 13.271 -2.154 -21.809 1.00 90.25 494 GLU A N 1
ATOM 4015 C CA . GLU A 1 494 ? 14.213 -1.035 -21.647 1.00 90.25 494 GLU A CA 1
ATOM 4016 C C . GLU A 1 494 ? 15.305 -1.322 -20.598 1.00 90.25 494 GLU A C 1
ATOM 4018 O O . GLU A 1 494 ? 16.224 -0.526 -20.407 1.00 90.25 494 GLU A O 1
ATOM 4023 N N . HIS A 1 495 ? 15.227 -2.457 -19.900 1.00 92.44 495 HIS A N 1
ATOM 4024 C CA . HIS A 1 495 ? 16.199 -2.817 -18.879 1.00 92.44 495 HIS A CA 1
ATOM 4025 C C . HIS A 1 495 ? 17.549 -3.222 -19.495 1.00 92.44 495 HIS A C 1
ATOM 4027 O O . HIS A 1 495 ? 17.608 -4.050 -20.397 1.00 92.44 495 HIS A O 1
ATOM 4033 N N . VAL A 1 496 ? 18.657 -2.732 -18.926 1.00 90.31 496 VAL A N 1
ATOM 4034 C CA . VAL A 1 496 ? 20.032 -2.942 -19.436 1.00 90.31 496 VAL A CA 1
ATOM 4035 C C . VAL A 1 496 ? 20.426 -4.413 -19.635 1.00 90.31 496 VAL A C 1
ATOM 4037 O O . VAL A 1 496 ? 21.212 -4.738 -20.520 1.00 90.31 496 VAL A O 1
ATOM 4040 N N . LEU A 1 497 ? 19.882 -5.319 -18.815 1.00 90.44 497 LEU A N 1
ATOM 4041 C CA . LEU A 1 497 ? 20.157 -6.760 -18.905 1.00 90.44 497 LEU A CA 1
ATOM 4042 C C . LEU A 1 497 ? 19.309 -7.491 -19.957 1.00 90.44 497 LEU A C 1
ATOM 4044 O O . LEU A 1 497 ? 19.532 -8.680 -20.186 1.00 90.44 497 LEU A O 1
ATOM 4048 N N . VAL A 1 498 ? 18.328 -6.825 -20.568 1.00 93.25 498 VAL A N 1
ATOM 4049 C CA . VAL A 1 498 ? 17.443 -7.430 -21.564 1.00 93.25 498 VAL A CA 1
ATOM 4050 C C . VAL A 1 498 ? 17.990 -7.126 -22.964 1.00 93.25 498 VAL A C 1
ATOM 4052 O O . VAL A 1 498 ? 17.999 -5.972 -23.381 1.00 93.25 498 VAL A O 1
ATOM 4055 N N . PRO A 1 499 ? 18.480 -8.139 -23.705 1.00 94.06 499 PRO A N 1
ATOM 4056 C CA . PRO A 1 499 ? 18.976 -7.941 -25.064 1.00 94.06 499 PRO A CA 1
ATOM 4057 C C . PRO A 1 499 ? 17.836 -7.687 -26.058 1.00 94.06 499 PRO A C 1
ATOM 4059 O O . PRO A 1 499 ? 16.660 -7.905 -25.760 1.00 94.06 499 PRO A O 1
ATOM 4062 N N . GLU A 1 500 ? 18.185 -7.302 -27.283 1.00 92.81 500 GLU A N 1
ATOM 4063 C CA . GLU A 1 500 ? 17.199 -7.110 -28.347 1.00 92.81 500 GLU A CA 1
ATOM 4064 C C . GLU A 1 500 ? 16.662 -8.452 -28.850 1.00 92.81 500 GLU A C 1
ATOM 4066 O O . GLU A 1 500 ? 17.430 -9.375 -29.143 1.00 92.81 500 GLU A O 1
ATOM 4071 N N . HIS A 1 501 ? 15.337 -8.544 -28.966 1.00 94.50 501 HIS A N 1
ATOM 4072 C CA . HIS A 1 501 ? 14.616 -9.741 -29.394 1.00 94.50 501 HIS A CA 1
ATOM 4073 C C . HIS A 1 501 ? 13.810 -9.438 -30.657 1.00 94.50 501 HIS A C 1
ATOM 4075 O O . HIS A 1 501 ? 12.986 -8.530 -30.667 1.00 94.50 501 HIS A O 1
ATOM 4081 N N . GLN A 1 502 ? 14.013 -10.229 -31.706 1.00 93.00 502 GLN A N 1
ATOM 4082 C CA . GLN A 1 502 ? 13.325 -10.088 -32.987 1.00 93.00 502 GLN A CA 1
ATOM 4083 C C . GLN A 1 502 ? 12.647 -11.408 -33.361 1.00 93.00 502 GLN A C 1
ATOM 4085 O O . GLN A 1 502 ? 13.302 -12.451 -33.437 1.00 93.00 502 GLN A O 1
ATOM 4090 N N . LEU A 1 503 ? 11.335 -11.377 -33.596 1.00 93.12 503 LEU A N 1
ATOM 4091 C CA . LEU A 1 503 ? 10.597 -12.530 -34.109 1.00 93.12 503 LEU A CA 1
ATOM 4092 C C . LEU A 1 503 ? 11.007 -12.802 -35.561 1.00 93.12 503 LEU A C 1
ATOM 4094 O O . LEU A 1 503 ? 10.979 -11.889 -36.383 1.00 93.12 503 LEU A O 1
ATOM 4098 N N . LEU A 1 504 ? 11.369 -14.049 -35.866 1.00 92.81 504 LEU A N 1
ATOM 4099 C CA . LEU A 1 504 ? 11.649 -14.472 -37.235 1.00 92.81 504 LEU A CA 1
ATOM 4100 C C . LEU A 1 504 ? 10.361 -14.817 -37.981 1.00 92.81 504 LEU A C 1
ATOM 4102 O O . LEU A 1 504 ? 9.470 -15.483 -37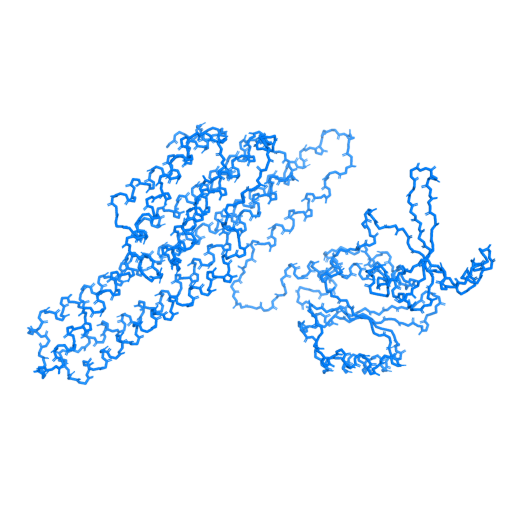.445 1.00 92.81 504 LEU A O 1
ATOM 4106 N N . THR A 1 505 ? 10.307 -14.420 -39.246 1.00 92.75 505 THR A N 1
ATOM 4107 C CA . THR A 1 505 ? 9.281 -14.870 -40.191 1.00 92.75 505 THR A CA 1
ATOM 4108 C C . THR A 1 505 ? 9.423 -16.371 -40.489 1.00 92.75 505 THR A C 1
ATOM 4110 O O . THR A 1 505 ? 10.494 -16.953 -40.284 1.00 92.75 505 THR A O 1
ATOM 4113 N N . PRO A 1 506 ? 8.371 -17.040 -40.998 1.00 92.12 506 PRO A N 1
ATOM 4114 C CA . PRO A 1 506 ? 8.453 -18.450 -41.385 1.00 92.12 506 PRO A CA 1
ATOM 4115 C C . PRO A 1 506 ? 9.566 -18.741 -42.405 1.00 92.12 506 PRO A C 1
ATOM 4117 O O . PRO A 1 506 ? 10.210 -19.789 -42.340 1.00 92.12 506 PRO A O 1
ATOM 4120 N N . GLU A 1 507 ? 9.833 -17.798 -43.310 1.00 94.00 507 GLU A N 1
ATOM 4121 C CA . GLU A 1 507 ? 10.892 -17.889 -44.320 1.00 94.00 507 GLU A CA 1
ATOM 4122 C C . GLU A 1 507 ? 12.288 -17.759 -43.694 1.00 94.00 507 GLU A C 1
ATOM 4124 O O . GLU A 1 507 ? 13.167 -18.591 -43.934 1.00 94.00 507 GLU A O 1
ATOM 4129 N N . GLU A 1 508 ? 12.489 -16.776 -42.810 1.00 94.31 508 GLU A N 1
ATOM 4130 C CA . GLU A 1 508 ? 13.736 -16.623 -42.046 1.00 94.31 508 GLU A CA 1
ATOM 4131 C C . GLU A 1 508 ? 13.996 -17.826 -41.133 1.00 94.31 508 GLU A C 1
ATOM 4133 O O . GLU A 1 508 ? 15.128 -18.288 -41.001 1.00 94.31 508 GLU A O 1
ATOM 4138 N N . LYS A 1 509 ? 12.942 -18.381 -40.525 1.00 94.12 509 LYS A N 1
ATOM 4139 C CA . LYS A 1 509 ? 13.028 -19.608 -39.731 1.00 94.12 509 LYS A CA 1
ATOM 4140 C C . LYS A 1 509 ? 13.493 -20.780 -40.596 1.00 94.12 509 LYS A C 1
ATOM 4142 O O . LYS A 1 509 ? 14.402 -21.499 -40.189 1.00 94.12 509 LYS A O 1
ATOM 4147 N N . LYS A 1 510 ? 12.910 -20.974 -41.782 1.00 93.88 510 LYS A N 1
ATOM 4148 C CA . LYS A 1 510 ? 13.294 -22.060 -42.696 1.00 93.88 510 LYS A CA 1
ATOM 4149 C C . LYS A 1 510 ? 14.752 -21.925 -43.143 1.00 93.88 510 LYS A C 1
ATOM 4151 O O . LYS A 1 510 ? 15.522 -22.873 -43.003 1.00 93.88 510 LYS A O 1
ATOM 4156 N N . THR A 1 511 ? 15.150 -20.733 -43.582 1.00 94.75 511 THR A N 1
ATOM 4157 C CA . THR A 1 511 ? 16.533 -20.458 -44.010 1.00 94.75 511 THR A CA 1
ATOM 4158 C C . THR A 1 511 ? 17.545 -20.624 -42.873 1.00 94.75 511 THR A C 1
ATOM 4160 O O . THR A 1 511 ? 18.655 -21.100 -43.107 1.00 94.75 511 THR A O 1
ATOM 4163 N N . LEU A 1 512 ? 17.177 -20.288 -41.630 1.00 94.06 512 LEU A N 1
ATOM 4164 C CA . LEU A 1 512 ? 18.002 -20.535 -40.446 1.00 94.06 512 LEU A CA 1
ATOM 4165 C C . LEU A 1 512 ? 18.246 -22.035 -40.227 1.00 94.06 512 LEU A C 1
ATOM 4167 O O . LEU A 1 512 ? 19.389 -22.451 -40.032 1.00 94.06 512 LEU A O 1
ATOM 4171 N N . LEU A 1 513 ? 17.180 -22.838 -40.250 1.00 93.44 513 LEU A N 1
ATOM 4172 C CA . LEU A 1 513 ? 17.258 -24.286 -40.030 1.00 93.44 513 LEU A CA 1
ATOM 4173 C C . LEU A 1 513 ? 18.081 -24.975 -41.125 1.00 93.44 513 LEU A C 1
ATOM 4175 O O . LEU A 1 513 ? 18.903 -25.836 -40.817 1.00 93.44 513 LEU A O 1
ATOM 4179 N N . GLU A 1 514 ? 17.916 -24.548 -42.380 1.00 93.81 514 GLU A N 1
ATOM 4180 C CA . GLU A 1 514 ? 18.702 -25.028 -43.521 1.00 93.81 514 GLU A CA 1
ATOM 4181 C C . GLU A 1 514 ? 20.181 -24.642 -43.392 1.00 93.81 514 GLU A C 1
ATOM 4183 O O . GLU A 1 514 ? 21.050 -25.503 -43.513 1.00 93.81 514 GLU A O 1
ATOM 4188 N N . ARG A 1 515 ? 20.482 -23.376 -43.069 1.00 94.12 515 ARG A N 1
ATOM 4189 C CA . ARG A 1 515 ? 21.861 -22.871 -42.946 1.00 94.12 515 ARG A CA 1
ATOM 4190 C C . ARG A 1 515 ? 22.669 -23.606 -41.882 1.00 94.12 515 ARG A C 1
ATOM 4192 O O . ARG A 1 515 ? 23.845 -23.879 -42.094 1.00 94.12 515 ARG A O 1
ATOM 4199 N N . TYR A 1 516 ? 22.061 -23.874 -40.729 1.00 92.12 516 TYR A N 1
ATOM 4200 C CA . TYR A 1 516 ? 22.730 -24.564 -39.625 1.00 92.12 516 TYR A CA 1
ATOM 4201 C C . TYR A 1 516 ? 22.530 -26.082 -39.666 1.00 92.12 516 TYR A C 1
ATOM 4203 O O . TYR A 1 516 ? 23.096 -26.785 -38.832 1.00 92.12 516 TYR A O 1
ATOM 4211 N N . THR A 1 517 ? 21.760 -26.607 -40.625 1.00 93.06 517 THR A N 1
ATOM 4212 C CA . THR A 1 517 ? 21.418 -28.036 -40.743 1.00 93.06 517 THR A CA 1
ATOM 4213 C C . THR A 1 517 ? 20.862 -28.631 -39.440 1.00 93.06 517 THR A C 1
ATOM 4215 O O . THR A 1 517 ? 21.181 -29.755 -39.059 1.00 93.06 517 THR A O 1
ATOM 4218 N N . VAL A 1 518 ? 20.027 -27.861 -38.732 1.00 93.00 518 VAL A N 1
ATOM 4219 C CA . VAL A 1 518 ? 19.440 -28.243 -37.435 1.00 93.00 518 VAL A CA 1
ATOM 4220 C C . VAL A 1 518 ? 17.925 -28.380 -37.517 1.00 93.00 518 VAL A C 1
ATOM 4222 O O . VAL A 1 518 ? 17.253 -27.697 -38.286 1.00 93.00 518 VAL A O 1
ATOM 4225 N N . LYS A 1 519 ? 17.366 -29.247 -36.670 1.00 91.00 519 LYS A N 1
ATOM 4226 C CA . LYS A 1 519 ? 15.919 -29.350 -36.440 1.00 91.00 519 LYS A CA 1
ATOM 4227 C C . LYS A 1 519 ? 15.470 -28.318 -35.407 1.00 91.00 519 LYS A C 1
ATOM 4229 O O . LYS A 1 519 ? 16.220 -27.971 -34.498 1.00 91.00 519 LYS A O 1
ATOM 4234 N N . GLU A 1 520 ? 14.202 -27.915 -35.469 1.00 88.19 520 GLU A N 1
ATOM 4235 C CA . GLU A 1 520 ? 13.599 -26.972 -34.509 1.00 88.19 520 GLU A CA 1
ATOM 4236 C C . GLU A 1 520 ? 13.798 -27.402 -33.048 1.00 88.19 520 GLU A C 1
ATOM 4238 O O . GLU A 1 520 ? 14.081 -26.584 -32.178 1.00 88.19 520 GLU A O 1
ATOM 4243 N N . THR A 1 521 ? 13.735 -28.710 -32.786 1.00 86.12 521 THR A N 1
ATOM 4244 C CA . THR A 1 521 ? 13.886 -29.302 -31.450 1.00 86.12 521 THR A CA 1
ATOM 4245 C C . THR A 1 521 ? 15.289 -29.174 -30.857 1.00 86.12 521 THR A C 1
ATOM 4247 O O . THR A 1 521 ? 15.439 -29.376 -29.651 1.00 86.12 521 THR A O 1
ATOM 4250 N N . GLN A 1 522 ? 16.300 -28.897 -31.689 1.00 91.31 522 GLN A N 1
ATOM 4251 C CA . GLN A 1 522 ? 17.704 -28.751 -31.291 1.00 91.31 522 GLN A CA 1
ATOM 4252 C C . GLN A 1 522 ? 18.061 -27.306 -30.925 1.00 91.31 522 GLN A C 1
ATOM 4254 O O . GLN A 1 522 ? 19.117 -27.071 -30.340 1.00 91.31 522 GLN A O 1
ATOM 4259 N N . LEU A 1 523 ? 17.198 -26.338 -31.244 1.00 93.56 523 LEU A N 1
ATOM 4260 C CA . LEU A 1 523 ? 17.409 -24.955 -30.841 1.00 93.56 523 LEU A CA 1
ATOM 4261 C C . LEU A 1 523 ? 17.222 -24.802 -29.319 1.00 93.56 523 LEU A C 1
ATOM 4263 O O . LEU A 1 523 ? 16.337 -25.442 -28.735 1.00 93.56 523 LEU A O 1
ATOM 4267 N N . PRO A 1 524 ? 18.010 -23.930 -28.662 1.00 95.00 524 PRO A N 1
ATOM 4268 C CA . PRO A 1 524 ? 17.777 -23.552 -27.273 1.00 95.00 524 PRO A CA 1
ATOM 4269 C C . PRO A 1 524 ? 16.341 -23.066 -27.065 1.00 95.00 524 PRO A C 1
ATOM 4271 O O . PRO A 1 524 ? 15.757 -22.436 -27.943 1.00 95.00 524 PRO A O 1
ATOM 4274 N N . ARG A 1 525 ? 15.753 -23.352 -25.905 1.00 95.12 525 ARG A N 1
ATOM 4275 C CA . ARG A 1 525 ? 14.321 -23.126 -25.669 1.00 95.12 525 ARG A CA 1
ATOM 4276 C C . ARG A 1 525 ? 14.062 -21.846 -24.877 1.00 95.12 525 ARG A C 1
ATOM 4278 O O . ARG A 1 525 ? 14.860 -21.468 -24.020 1.00 95.12 525 ARG A O 1
ATOM 4285 N N . ILE A 1 526 ? 12.933 -21.203 -25.150 1.00 95.44 526 ILE A N 1
ATOM 4286 C CA . ILE A 1 526 ? 12.349 -20.132 -24.333 1.00 95.44 526 ILE A CA 1
ATOM 4287 C C . ILE A 1 526 ? 10.904 -20.510 -24.006 1.00 95.44 526 ILE A C 1
ATOM 4289 O O . ILE A 1 526 ? 10.185 -21.001 -24.871 1.00 95.44 526 ILE A O 1
ATOM 4293 N N . GLN A 1 527 ? 10.492 -20.341 -22.752 1.00 94.88 527 GLN A N 1
ATOM 4294 C CA . GLN A 1 527 ? 9.133 -20.687 -22.338 1.00 94.88 527 GLN A CA 1
ATOM 4295 C C . GLN A 1 527 ? 8.138 -19.638 -22.843 1.00 94.88 527 GLN A C 1
ATOM 4297 O O . GLN A 1 527 ? 8.441 -18.449 -22.823 1.00 94.88 527 GLN A O 1
ATOM 4302 N N . VAL A 1 528 ? 6.923 -20.048 -23.216 1.00 92.56 528 VAL A N 1
ATOM 4303 C CA . VAL A 1 528 ? 5.818 -19.107 -23.517 1.00 92.56 528 VAL A CA 1
ATOM 4304 C C . VAL A 1 528 ? 5.493 -18.202 -22.317 1.00 92.56 528 VAL A C 1
ATOM 4306 O O . VAL A 1 528 ? 5.027 -17.079 -22.489 1.00 92.56 528 VAL A O 1
ATOM 4309 N N . THR A 1 529 ? 5.757 -18.671 -21.095 1.00 92.50 529 THR A N 1
ATOM 4310 C CA . THR A 1 529 ? 5.566 -17.918 -19.846 1.00 92.50 529 THR A CA 1
ATOM 4311 C C . THR A 1 529 ? 6.673 -16.907 -19.552 1.00 92.50 529 THR A C 1
ATOM 4313 O O . THR A 1 529 ? 6.530 -16.136 -18.605 1.00 92.50 529 THR A O 1
ATOM 4316 N N . ASP A 1 530 ? 7.765 -16.904 -20.323 1.00 94.50 530 ASP A N 1
ATOM 4317 C CA . ASP A 1 530 ? 8.850 -15.936 -20.163 1.00 94.50 530 ASP A CA 1
ATOM 4318 C C . ASP A 1 530 ? 8.317 -14.495 -20.330 1.00 94.50 530 ASP A C 1
ATOM 4320 O O . ASP A 1 530 ? 7.505 -14.255 -21.232 1.00 94.50 530 ASP A O 1
ATOM 4324 N N . PRO A 1 531 ? 8.744 -13.524 -19.499 1.00 92.88 531 PRO A N 1
ATOM 4325 C CA . PRO A 1 531 ? 8.255 -12.148 -19.578 1.00 92.88 531 PRO A CA 1
ATOM 4326 C C . PRO A 1 531 ? 8.399 -11.516 -20.969 1.00 92.88 531 PRO A C 1
ATOM 4328 O O . PRO A 1 531 ? 7.481 -10.836 -21.426 1.00 92.88 531 PRO A O 1
ATOM 4331 N N . ILE A 1 532 ? 9.501 -11.780 -21.680 1.00 94.06 532 ILE A N 1
ATOM 4332 C CA . ILE A 1 532 ? 9.726 -11.253 -23.032 1.00 94.06 532 ILE A CA 1
ATOM 4333 C C . ILE A 1 532 ? 8.909 -12.020 -24.070 1.00 94.06 532 ILE A C 1
ATOM 4335 O O . ILE A 1 532 ? 8.387 -11.418 -25.013 1.00 94.06 532 ILE A O 1
ATOM 4339 N N . ALA A 1 533 ? 8.731 -13.332 -23.888 1.00 94.44 533 ALA A N 1
ATOM 4340 C CA . ALA A 1 533 ? 7.834 -14.104 -24.744 1.00 94.44 533 ALA A CA 1
ATOM 4341 C C . ALA A 1 533 ? 6.387 -13.598 -24.636 1.00 94.44 533 ALA A C 1
ATOM 4343 O O . ALA A 1 533 ? 5.728 -13.409 -25.662 1.00 94.44 533 ALA A O 1
ATOM 4344 N N . ARG A 1 534 ? 5.926 -13.288 -23.417 1.00 94.50 534 ARG A N 1
ATOM 4345 C CA . ARG A 1 534 ? 4.633 -12.634 -23.178 1.00 94.50 534 ARG A CA 1
ATOM 4346 C C . ARG A 1 534 ? 4.597 -11.231 -23.779 1.00 94.50 534 ARG A C 1
ATOM 4348 O O . ARG A 1 534 ? 3.638 -10.923 -24.476 1.00 94.50 534 ARG A O 1
ATOM 4355 N N . TYR A 1 535 ? 5.635 -10.410 -23.599 1.00 94.81 535 TYR A N 1
ATOM 4356 C CA . TYR A 1 535 ? 5.703 -9.049 -24.152 1.00 94.81 535 TYR A CA 1
ATOM 4357 C C . TYR A 1 535 ? 5.489 -9.014 -25.671 1.00 94.81 535 TYR A C 1
ATOM 4359 O O . TYR A 1 535 ? 4.676 -8.228 -26.149 1.00 94.81 535 TYR A O 1
ATOM 4367 N N . TYR A 1 536 ? 6.127 -9.908 -26.433 1.00 93.31 536 TYR A N 1
ATOM 4368 C CA . TYR A 1 536 ? 5.950 -9.987 -27.891 1.00 93.31 536 TYR A CA 1
ATOM 4369 C C . TYR A 1 536 ? 4.738 -10.822 -28.343 1.00 93.31 536 TYR A C 1
ATOM 4371 O O . TYR A 1 536 ? 4.453 -10.881 -29.539 1.00 93.31 536 TYR A O 1
ATOM 4379 N N . GLY A 1 537 ? 4.012 -11.470 -27.425 1.00 92.12 537 GLY A N 1
ATOM 4380 C CA . GLY A 1 537 ? 2.905 -12.368 -27.771 1.00 92.12 537 GLY A CA 1
ATOM 4381 C C . GLY A 1 537 ? 3.373 -13.600 -28.557 1.00 92.12 537 GLY A C 1
ATOM 4382 O O . GLY A 1 537 ? 2.731 -14.013 -29.527 1.00 92.12 537 GLY A O 1
ATOM 4383 N N . LEU A 1 538 ? 4.534 -14.158 -28.189 1.00 93.06 538 LEU A N 1
ATOM 4384 C CA . LEU A 1 538 ? 5.128 -15.306 -28.871 1.00 93.06 538 LEU A CA 1
ATOM 4385 C C . LEU A 1 538 ? 4.297 -16.576 -28.654 1.00 93.06 538 LEU A C 1
ATOM 4387 O O . LEU A 1 538 ? 3.843 -16.868 -27.549 1.00 93.06 538 LEU A O 1
ATOM 4391 N N . LYS A 1 539 ? 4.145 -17.372 -29.717 1.00 91.25 539 LYS A N 1
ATOM 4392 C CA . LYS A 1 539 ? 3.426 -18.650 -29.692 1.00 91.25 539 LYS A CA 1
ATOM 4393 C C . LYS A 1 539 ? 4.395 -19.814 -29.848 1.00 91.25 539 LYS A C 1
ATOM 4395 O O . LYS A 1 539 ? 5.485 -19.668 -30.402 1.00 91.25 539 LYS A O 1
ATOM 4400 N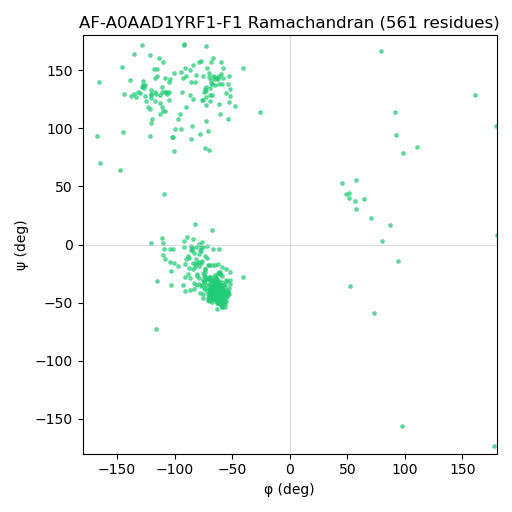 N . ARG A 1 540 ? 3.975 -20.991 -29.377 1.00 92.00 540 ARG A N 1
ATOM 4401 C CA . ARG A 1 540 ? 4.711 -22.245 -29.586 1.00 92.00 540 ARG A CA 1
ATOM 4402 C C . ARG A 1 540 ? 5.024 -22.430 -31.066 1.00 92.00 540 ARG A C 1
ATOM 4404 O O . ARG A 1 540 ? 4.151 -22.231 -31.906 1.00 92.00 540 ARG A O 1
ATOM 4411 N N . GLY A 1 541 ? 6.262 -22.802 -31.373 1.00 90.81 541 GLY A N 1
ATOM 4412 C CA . GLY A 1 541 ? 6.717 -22.943 -32.757 1.00 90.81 541 GLY A CA 1
ATOM 4413 C C . GLY A 1 541 ? 7.402 -21.706 -33.335 1.00 90.81 541 GLY A C 1
ATOM 4414 O O . GLY A 1 541 ? 8.077 -21.819 -34.361 1.00 90.81 541 GLY A O 1
ATOM 4415 N N . HIS A 1 542 ? 7.280 -20.539 -32.696 1.00 93.94 542 HIS A N 1
ATOM 4416 C CA . HIS A 1 542 ? 8.027 -19.350 -33.100 1.00 93.94 542 HIS A CA 1
ATOM 4417 C C . HIS A 1 542 ? 9.512 -19.480 -32.742 1.00 93.94 542 HIS A C 1
ATOM 4419 O O . HIS A 1 542 ? 9.887 -20.156 -31.780 1.00 93.94 542 HIS A O 1
ATOM 4425 N N . VAL A 1 543 ? 10.357 -18.798 -33.516 1.00 94.56 543 VAL A N 1
ATOM 4426 C CA . VAL A 1 543 ? 11.789 -18.663 -33.240 1.00 94.56 543 VAL A CA 1
ATOM 4427 C C . VAL A 1 543 ? 12.114 -17.185 -33.089 1.00 94.56 543 VAL A C 1
ATOM 4429 O O . VAL A 1 543 ? 11.763 -16.376 -33.946 1.00 94.56 543 VAL A O 1
ATOM 4432 N N . VAL A 1 544 ? 12.780 -16.839 -31.991 1.00 95.44 544 VAL A N 1
ATOM 4433 C CA . VAL A 1 544 ? 13.222 -15.475 -31.699 1.00 95.44 544 VAL A CA 1
ATOM 4434 C C . VAL A 1 544 ? 14.733 -15.376 -31.859 1.00 95.44 544 VAL A C 1
ATOM 4436 O O . VAL A 1 544 ? 15.485 -16.204 -31.339 1.00 95.44 544 VAL A O 1
ATOM 4439 N N . LYS A 1 545 ? 15.179 -14.363 -32.594 1.00 95.50 545 LYS A N 1
ATOM 4440 C CA . LYS A 1 545 ? 16.576 -13.957 -32.710 1.00 95.50 545 LYS A CA 1
ATOM 4441 C C . LYS A 1 545 ? 16.900 -12.999 -31.574 1.00 95.50 545 LYS A C 1
ATOM 4443 O O . LYS A 1 545 ? 16.192 -12.019 -31.373 1.00 95.50 545 LYS A O 1
ATOM 4448 N N . ILE A 1 546 ? 17.976 -13.276 -30.855 1.00 96.12 546 ILE A N 1
ATOM 4449 C CA . ILE A 1 546 ? 18.429 -12.506 -29.702 1.00 96.12 546 ILE A CA 1
ATOM 4450 C C . ILE A 1 546 ? 19.800 -11.928 -30.025 1.00 96.12 546 ILE A C 1
ATOM 4452 O O . ILE A 1 546 ? 20.729 -12.674 -30.347 1.00 96.12 546 ILE A O 1
ATOM 4456 N N . ILE A 1 547 ? 19.928 -10.608 -29.937 1.00 93.94 547 ILE A N 1
ATOM 4457 C CA . ILE A 1 547 ? 21.163 -9.877 -30.222 1.00 93.94 547 ILE A CA 1
ATOM 4458 C C . ILE A 1 547 ? 21.663 -9.284 -28.909 1.00 93.94 547 ILE A C 1
ATOM 4460 O O . ILE A 1 547 ? 21.036 -8.388 -28.349 1.00 93.94 547 ILE A O 1
ATOM 4464 N N . ARG A 1 548 ? 22.799 -9.784 -28.414 1.00 93.12 548 ARG A N 1
ATOM 4465 C CA . ARG A 1 548 ? 23.418 -9.312 -27.168 1.00 93.12 548 ARG A CA 1
ATOM 4466 C C . ARG A 1 548 ? 24.781 -8.663 -27.428 1.00 93.12 548 ARG A C 1
ATOM 4468 O O . ARG A 1 548 ? 25.506 -9.136 -28.311 1.00 93.12 548 ARG A O 1
ATOM 4475 N N . PRO A 1 549 ? 25.159 -7.619 -26.671 1.00 88.56 549 PRO A N 1
ATOM 4476 C CA . PRO A 1 549 ? 26.529 -7.125 -26.682 1.00 88.56 549 PRO A CA 1
ATOM 4477 C C . PRO A 1 549 ? 27.472 -8.216 -26.157 1.00 88.56 549 PRO A C 1
ATOM 4479 O O . PRO A 1 549 ? 27.108 -9.009 -25.287 1.00 88.56 549 PRO A O 1
ATOM 4482 N N . SER A 1 550 ? 28.668 -8.302 -26.729 1.00 88.38 550 SER A N 1
ATOM 4483 C CA . SER A 1 550 ? 29.695 -9.267 -26.340 1.00 88.38 550 SER A CA 1
ATOM 4484 C C . SER A 1 550 ? 31.037 -8.560 -26.256 1.00 88.38 550 SER A C 1
ATOM 4486 O O . SER A 1 550 ? 31.433 -7.893 -27.206 1.00 88.38 550 SER A O 1
ATOM 4488 N N . GLU A 1 551 ? 31.746 -8.737 -25.145 1.00 85.88 551 GLU A N 1
ATOM 4489 C CA . GLU A 1 551 ? 33.064 -8.123 -24.935 1.00 85.88 551 GLU A CA 1
ATOM 4490 C C . GLU A 1 551 ? 34.114 -8.634 -25.931 1.00 85.88 551 GLU A C 1
ATOM 4492 O O . GLU A 1 551 ? 35.006 -7.893 -26.324 1.00 85.88 551 GLU A O 1
ATOM 4497 N N . THR A 1 552 ? 33.986 -9.882 -26.393 1.00 86.50 552 THR A N 1
ATOM 4498 C CA . THR A 1 552 ? 34.951 -10.514 -27.303 1.00 86.50 552 THR A CA 1
ATOM 4499 C C . THR A 1 552 ? 34.614 -10.321 -28.780 1.00 86.50 552 THR A C 1
ATOM 4501 O O . THR A 1 552 ? 35.512 -10.110 -29.588 1.00 86.50 552 THR A O 1
ATOM 4504 N N . ALA A 1 553 ? 33.333 -10.398 -29.154 1.00 80.75 553 ALA A N 1
ATOM 4505 C CA . ALA A 1 553 ? 32.887 -10.365 -30.553 1.00 80.75 553 ALA A CA 1
ATOM 4506 C C . ALA A 1 553 ? 32.147 -9.070 -30.943 1.00 80.75 553 ALA A C 1
ATOM 4508 O O . ALA A 1 553 ? 31.634 -8.955 -32.057 1.00 80.75 553 ALA A O 1
ATOM 4509 N N . GLY A 1 554 ? 32.013 -8.113 -30.022 1.00 88.38 554 GLY A N 1
ATOM 4510 C CA . GLY A 1 554 ? 31.183 -6.913 -30.165 1.00 88.38 554 GLY A CA 1
ATOM 4511 C C . GLY A 1 554 ? 29.685 -7.221 -30.064 1.00 88.38 554 GLY A C 1
ATOM 4512 O O . GLY A 1 554 ? 28.995 -6.725 -29.173 1.00 88.38 554 GLY A O 1
ATOM 4513 N N . ARG A 1 555 ? 29.163 -8.083 -30.946 1.00 90.31 555 ARG A N 1
ATOM 4514 C CA . ARG A 1 555 ? 27.766 -8.546 -30.939 1.00 90.31 555 ARG A CA 1
ATOM 4515 C C . ARG A 1 555 ? 27.697 -10.059 -31.079 1.00 90.31 555 ARG A C 1
ATOM 4517 O O . ARG A 1 555 ? 28.285 -10.637 -31.985 1.00 90.31 555 ARG A O 1
ATOM 4524 N N . TYR A 1 556 ? 26.915 -10.695 -30.215 1.00 92.56 556 TYR A N 1
ATOM 4525 C CA . TYR A 1 556 ? 26.618 -12.120 -30.284 1.00 92.56 556 TYR A CA 1
ATOM 4526 C C . TYR A 1 556 ? 25.142 -12.327 -30.617 1.00 92.56 556 TYR A C 1
ATOM 4528 O O . TYR A 1 556 ? 24.262 -11.775 -29.956 1.00 92.56 556 TYR A O 1
ATOM 4536 N N . VAL A 1 557 ? 24.875 -13.145 -31.632 1.00 94.25 557 VAL A N 1
ATOM 4537 C CA . VAL A 1 557 ? 23.520 -13.481 -32.075 1.00 94.25 557 VAL A CA 1
ATOM 4538 C C . VAL A 1 557 ? 23.214 -14.923 -31.698 1.00 94.25 557 VAL A C 1
ATOM 4540 O O . VAL A 1 557 ? 24.001 -15.824 -31.974 1.00 94.25 557 VAL A O 1
ATOM 4543 N N . THR A 1 558 ? 22.059 -15.150 -31.081 1.00 94.88 558 THR A N 1
ATOM 4544 C CA . THR A 1 558 ? 21.550 -16.491 -30.775 1.00 94.88 558 THR A CA 1
ATOM 4545 C C . THR A 1 558 ? 20.075 -16.606 -31.112 1.00 94.88 558 THR A C 1
ATOM 4547 O O . THR A 1 558 ? 19.402 -15.600 -31.318 1.00 94.88 558 THR A O 1
ATOM 4550 N N . TYR A 1 559 ? 19.574 -17.833 -31.190 1.00 95.12 559 TYR A N 1
ATOM 4551 C CA . TYR A 1 559 ? 18.200 -18.124 -31.573 1.00 95.12 559 TYR A CA 1
ATOM 4552 C C . TYR A 1 559 ? 17.565 -19.020 -30.523 1.00 95.12 559 TYR A C 1
ATOM 4554 O O . TYR A 1 559 ? 18.203 -19.962 -30.046 1.00 95.12 559 TYR A O 1
ATOM 4562 N N . ARG A 1 560 ? 16.314 -18.731 -30.160 1.00 95.62 560 ARG A N 1
ATOM 4563 C CA . ARG A 1 560 ? 15.546 -19.561 -29.230 1.00 95.62 560 ARG A CA 1
ATOM 4564 C C . ARG A 1 560 ? 14.206 -19.980 -29.814 1.00 95.62 560 ARG A C 1
ATOM 4566 O O . ARG A 1 560 ? 13.511 -19.167 -30.416 1.00 95.62 560 ARG A O 1
ATOM 4573 N N . TYR A 1 561 ? 13.850 -21.242 -29.610 1.00 95.19 561 TYR A N 1
ATOM 4574 C CA . TYR A 1 561 ? 12.578 -21.841 -29.999 1.00 95.19 561 TYR A CA 1
ATOM 4575 C C . TYR A 1 561 ? 11.573 -21.779 -28.844 1.00 95.19 561 TYR A C 1
ATOM 4577 O O . TYR A 1 561 ? 11.899 -22.135 -27.709 1.00 95.19 561 TYR A O 1
ATOM 4585 N N . VAL A 1 562 ? 10.358 -21.315 -29.127 1.00 95.62 562 VAL A N 1
ATOM 4586 C CA . VAL A 1 562 ? 9.319 -21.069 -28.118 1.00 95.62 562 VAL A CA 1
ATOM 4587 C C . VAL A 1 562 ? 8.558 -22.361 -27.793 1.00 95.62 562 VAL A C 1
ATOM 4589 O O . VAL A 1 562 ? 7.999 -22.989 -28.700 1.00 95.62 562 VAL A O 1
ATOM 4592 N N . VAL A 1 563 ? 8.510 -22.733 -26.504 1.00 91.56 563 VAL A N 1
ATOM 4593 C CA . VAL A 1 563 ? 7.879 -23.967 -25.974 1.00 91.56 563 VAL A CA 1
ATOM 4594 C C . VAL A 1 563 ? 6.834 -23.732 -24.895 1.00 91.56 563 VAL A C 1
ATOM 4596 O O . VAL A 1 563 ? 7.005 -22.819 -24.058 1.00 91.56 563 VAL A O 1
#

Mean predicted aligned error: 18.6 Å

InterPro domains:
  IPR000783 RNA polymerase, subunit H/Rpb5 C-terminal [PF01191] (490-562)
  IPR005571 RNA polymerase, Rpb5, N-terminal [PF03871] (362-447)
  IPR014381 DNA-directed RNA polymerase subunit Rpo5/Rpb5 [MF_00025] (490-563)
  IPR014381 DNA-directed RNA polymerase subunit Rpo5/Rpb5 [PTHR10535] (361-563)
  IPR020608 RNA polymerase, subunit H/Rpb5, conserved site [PS01110] (495-508)
  IPR035913 RPB5-like RNA polymerase subunit superfamily [G3DSA:3.90.940.20] (488-563)
  IPR035913 RPB5-like RNA polymerase subunit superfamily [SSF55287] (488-563)
  IPR036710 RNA polymerase Rpb5, N-terminal domain superfamily [G3DSA:3.40.1340.10] (359-487)
  IPR036710 RNA polymerase Rpb5, N-terminal domain superfamily [SSF53036] (362-491)

Sequence (563 aa):
MDPSSTNSVTGFYNFLTRGIDDLERIFLSNNFMSIQFLQRNLSLLSSFHNQLTLLVQNLHLPVGEKWLDEYMDESSRLWETCLVLKSGISGLENYYSAGFNITSSLDSHRHLSPQLLRQVTRAISRCQREAVGLEEENRSLMETRIEPLSLRFEERVSVESKLNGFNGFRGVLYAMRNVNSILLMILLYGLVFCWPESNISRWGYEGCLFFGSSFMISTARLQQRVASEINQITGRGGIMLHEFRLYKISMDELRGELERNCLKGTVEWESEVGIRERVETLKGCFRVLRNGTENINGQLDDFFDEIVEGRKKLLDLCSHREFRSSTQDLVEENKGKQVGVSIVGWLNRSFTPNPAKMVMSDEEITRLFRIRKTVMQMLRDRGYIVSDFEIDMSKHQFLSKYGENMKREDLVIIKDLRSNPSEKIYVFFPEEAKVGVKTMKTYTNRMKDDDVHRAILVVQQNLTPFARTCISEISTKFHLEVFQEAELLVNIKEHVLVPEHQLLTPEEKKTLLERYTVKETQLPRIQVTDPIARYYGLKRGHVVKIIRPSETAGRYVTYRYVV

Nearest PDB structures (foldseek):
  9bz0-assembly1_E  TM=9.905E-01  e=4.404E-21  Sus scrofa
  8uis-assembly1_E  TM=9.786E-01  e=1.072E-20  Sus scrofa
  7eu0-assembly1_E  TM=9.721E-01  e=1.530E-20  Arabidopsis thaliana
  8uha-assembly1_E  TM=9.817E-01  e=1.767E-19  Sus scrofa
  7vba-assembly1_E  TM=9.765E-01  e=8.765E-19  Homo sapiens

Secondary structure (DSSP, 8-state):
--TTSTTSHHHHHHHHHHHHHHHHHHHHHS-TT-HHHHHHHHHHHHHHHHHHHHHHHHHTPPTT-HHHHHHHHHHHHHHHHHHHHHHHHHHHHHHHHHHHHHHHHHHT-SEE-HHHHHHHHHHHHHHHHHHHHHHHHHHHHIIIIITTTT-S--S----TTTTTTTTTHHHHHHHHHHHHHHHHHHHHHHHT-B--STTTGGG---S---S-HHHHHHHHHHHHHHHHHHHHH-SS-B---HHHHHHHHHHHHHHHHHHHHHTS-SEETTT-HHHHHHHHHHHHHHHHHHHHHHHHHHHHHHHHHHHHHHHHHHHHHHHHHHHHHTTS-----SSHHHHHHHHHHHHTTS----S------HHHHHHHHHHHHHHHHHHHHTTB---HHHHS--HHHHHHHH-TT--GGGG-EEEEBSS-TT-EEEEE--SSSS--HHHHHHHHHHHHHTT--EEEEEESSPPPHHHHHHHHHHTTT-EEEEEEHHHHSS-GGGSTT--EEEEPPHHHHHHHHHHHT--GGGSPEE-TTSHHHHHHT--TT-EEEEEEEETTTEEEEEEEEE-

Radius of gyration: 32.39 Å; Cα contacts (8 Å, |Δi|>4): 573; chains: 1; bounding box: 69×59×97 Å

Solvent-accessible surface area (backbone atoms only — not comparable to full-atom values): 31718 Å² total; per-residue (Å²): 128,76,79,74,55,49,63,39,73,69,30,42,49,53,49,54,25,50,56,46,48,52,51,45,52,48,54,74,75,44,66,70,49,22,60,72,54,49,46,50,46,50,54,47,52,44,51,52,52,54,51,50,53,53,36,51,68,64,65,65,67,77,70,76,44,72,67,56,56,54,51,51,52,50,54,46,53,52,50,57,52,51,52,52,48,51,53,28,49,56,57,50,51,60,55,50,53,50,50,52,56,53,52,52,59,57,71,75,44,80,57,52,45,65,64,55,50,54,51,48,49,50,51,51,57,47,49,55,49,51,52,55,49,48,40,51,53,28,43,54,47,45,57,71,59,47,62,78,65,53,73,61,80,76,90,74,80,82,62,78,81,60,36,57,35,77,89,36,47,48,38,49,53,52,51,47,54,53,52,49,38,53,50,49,49,53,47,36,25,25,56,29,39,32,80,67,72,78,62,65,70,67,68,62,87,79,85,80,97,80,62,72,65,64,36,56,50,41,51,51,52,46,51,52,52,54,52,54,52,49,63,73,73,50,95,64,56,40,56,46,24,36,46,59,50,51,37,52,51,40,50,52,52,42,44,54,52,52,58,59,47,63,77,74,54,83,48,60,59,90,75,42,65,66,61,56,50,39,50,51,51,40,51,52,32,43,51,53,38,50,57,42,51,54,50,45,51,51,53,52,52,55,40,49,53,50,52,49,51,44,54,49,54,57,48,51,57,36,58,57,51,58,64,62,55,73,79,60,79,89,90,81,93,81,70,74,73,62,41,62,59,46,51,61,58,56,61,64,76,70,70,83,78,80,98,82,76,98,60,65,52,71,64,57,53,51,48,52,52,40,27,50,35,35,49,46,50,41,40,39,76,64,44,30,66,63,57,66,70,71,52,69,53,46,73,66,58,50,39,73,72,55,45,76,72,56,57,46,69,74,64,52,44,77,39,36,28,66,92,43,72,86,46,42,36,41,36,45,34,65,76,54,56,60,48,47,54,69,61,53,50,54,53,53,49,52,30,59,77,70,69,38,47,33,36,37,39,43,30,72,43,75,67,39,72,67,31,52,53,52,51,62,70,44,49,84,75,32,50,75,45,80,43,48,46,80,69,32,58,52,59,67,73,78,37,91,88,44,61,52,75,42,80,52,51,76,65,55,48,50,52,50,31,60,75,70,72,49,57,75,86,72,43,50,75,39,49,46,83,35,71,66,31,50,63,63,66,54,50,75,79,41,41,35,39,35,46,33,83,31,97,88,70,57,59,44,78,50,60,32,28,30,81

pLDDT: mean 79.18, std 17.63, range [27.8, 96.38]

Foldseek 3Di:
DPPVQLLAPVSLLVLLLVLLVVLVVVCVVDPQLELVSLLSLLVSLLVNLLSLLVNCVSLVFAFQDPVLVLLLLLLVLLLLLLVLLVVLLVLVVVLLVLVVVLLVLVVVDQWDALVSLVVSLVSLVVSLVSQVVQQVVLVVSCVVRVVVSCLADPPDDDDPVVCPPSVNSSVVSVLSSPSSSLSSVSSSLARRKDQPDPCLVSVDPDDDPDPDVSSVVSSVVSSVVSSVVCVVPDPDMGHRHPLVVQLNVLSVLLSVVSVVVSVVGIDRPVPCPPNVVSSVSNVVSSVSSVVSSVVVNVSSVVSLVSSLVSSVSSLVSSVVVVVVPVPDDDDDPDDPPNSVVVSVVSNQSSDDDDDDDDFDRVVVLLLVVQLQLLVLVLCVVLQWDHDPCSNPPDSVNVCVVQPRRHAQQVSWDKTAHNVGRVAIEIEHGDNDQEDDPVVVVVVVVVCVVSVYQHYEYEHQDDYDPRNVVVCVVCVVRHHYHYHYSVLRSDNPCPDPPHFDKDWDDPVRVVVVCVVVVHDLVPFAADECPPSVVSSNVPDQQIKIWTWDQDPVPRIDIGIHGYD